Protein AF-A0A7G7KFK7-F1 (afdb_monomer_lite)

pLDDT: mean 77.92, std 18.91, range [25.45, 98.31]

Foldseek 3Di:
DFPWDFQKFWFPPFFADLVQVLVLVVVCVVVDPWDAQDVVDPFKTKFWQFAQVQHRPALSYPVSQVVCCVPRNNDSQRHHGHPSNDDSNVVVVVSCVVSVWDFRTKMKMKGDADPDDDFFDAPDQPDPQWKKKKQWNAADPQKWKWFQAPVRDIDIDGDDNQRIIMMGHRNTGMDIDQNDDPQFPHMTMIIMTGTPHDGDPVRTDDTDIDHHPVSVVVVVVVVVPPPDDDDDDDDDDDDDDDDDDDDDPDFQKWKWKAFPVRRDIDIDGDLVDWAFQLLLQLVLLLLVLLLCVVVVVFDQQDWQWQDPVLQDDDDPNPPDPTDTKGNVLLSLCCLFVVDLSSSQSSQCVVQVHQVSSQVSSVVLLSVLRNGQQLAHDSDPDDPVSRIDGNVSVQSSVVSCCVRPVVSVVSNLDQWDDHSNDTDGGPKDQDDVVPQFFGTFRDPPPGPFWTGWGFDADPVRHTRMTMTITGDDPVPPPD

Radius of gyration: 28.05 Å; chains: 1; bounding box: 73×49×103 Å

Structure (mmCIF, N/CA/C/O backbone):
data_AF-A0A7G7KFK7-F1
#
_entry.id   AF-A0A7G7KFK7-F1
#
loop_
_atom_site.group_PDB
_atom_site.id
_atom_site.type_symbol
_atom_site.label_atom_id
_atom_site.label_alt_id
_atom_site.label_comp_id
_atom_site.label_asym_id
_atom_site.label_entity_id
_atom_site.label_seq_id
_atom_site.pdbx_PDB_ins_code
_atom_site.Cartn_x
_atom_site.Cartn_y
_atom_site.Cartn_z
_atom_site.occupancy
_atom_site.B_iso_or_equiv
_atom_site.auth_seq_id
_atom_site.auth_comp_id
_atom_site.auth_asym_id
_atom_site.auth_atom_id
_atom_site.pdbx_PDB_model_num
ATOM 1 N N . MET A 1 1 ? 0.914 -11.898 -41.484 1.00 34.75 1 MET A N 1
ATOM 2 C CA . MET A 1 1 ? 0.283 -11.607 -40.178 1.00 34.75 1 MET A CA 1
ATOM 3 C C . MET A 1 1 ? 0.919 -10.325 -39.667 1.00 34.75 1 MET A C 1
ATOM 5 O O . MET A 1 1 ? 2.093 -10.129 -39.924 1.00 34.75 1 MET A O 1
ATOM 9 N N . SER A 1 2 ? 0.165 -9.394 -39.091 1.00 40.56 2 SER A N 1
ATOM 10 C CA . SER A 1 2 ? 0.715 -8.113 -38.632 1.00 40.56 2 SER A CA 1
ATOM 11 C C . SER A 1 2 ? 1.626 -8.315 -37.413 1.00 40.56 2 SER A C 1
ATOM 13 O O . SER A 1 2 ? 1.148 -8.844 -36.412 1.00 40.56 2 SER A O 1
ATOM 15 N N . ASN A 1 3 ? 2.888 -7.878 -37.501 1.00 51.31 3 ASN A N 1
ATOM 16 C CA . ASN A 1 3 ? 3.929 -7.961 -36.460 1.00 51.31 3 ASN A CA 1
ATOM 17 C C . ASN A 1 3 ? 3.660 -6.982 -35.308 1.00 51.31 3 ASN A C 1
ATOM 19 O O . ASN A 1 3 ? 4.395 -6.020 -35.090 1.00 51.31 3 ASN A O 1
ATOM 23 N N . TRP A 1 4 ? 2.554 -7.189 -34.607 1.00 54.88 4 TRP A N 1
ATOM 24 C CA . TRP A 1 4 ? 2.329 -6.529 -33.338 1.00 54.88 4 TRP A CA 1
ATOM 25 C C . TRP A 1 4 ? 3.083 -7.295 -32.259 1.00 54.88 4 TRP A C 1
ATOM 27 O O . TRP A 1 4 ? 2.923 -8.510 -32.141 1.00 54.88 4 TRP A O 1
ATOM 37 N N . GLU A 1 5 ? 3.861 -6.585 -31.452 1.00 71.44 5 GLU A N 1
ATOM 38 C CA . GLU A 1 5 ? 4.490 -7.158 -30.269 1.00 71.44 5 GLU A CA 1
ATOM 39 C C . GLU A 1 5 ? 3.787 -6.650 -29.007 1.00 71.44 5 GLU A C 1
ATOM 41 O O . GLU A 1 5 ? 3.362 -5.488 -28.945 1.00 71.44 5 GLU A O 1
ATOM 46 N N . PRO A 1 6 ? 3.656 -7.502 -27.983 1.00 79.75 6 PRO A N 1
ATOM 47 C CA . PRO A 1 6 ? 3.111 -7.089 -26.702 1.00 79.75 6 PRO A CA 1
ATOM 48 C C . PRO A 1 6 ? 4.041 -6.066 -26.030 1.00 79.75 6 PRO A C 1
ATOM 50 O O . PRO A 1 6 ? 5.227 -6.327 -25.833 1.00 79.75 6 PRO A O 1
ATOM 53 N N . LEU A 1 7 ? 3.501 -4.895 -25.674 1.00 87.00 7 LEU A N 1
ATOM 54 C CA . LEU A 1 7 ? 4.194 -3.851 -24.896 1.00 87.00 7 LEU A CA 1
ATOM 55 C C . LEU A 1 7 ? 4.106 -4.109 -23.388 1.00 87.00 7 LEU A C 1
ATOM 57 O O . LEU A 1 7 ? 4.959 -3.680 -22.608 1.00 87.00 7 LEU A O 1
ATOM 61 N N . TYR A 1 8 ? 3.020 -4.766 -22.996 1.00 92.31 8 TYR A N 1
ATOM 62 C CA . TYR A 1 8 ? 2.581 -4.922 -21.626 1.00 92.31 8 TYR A CA 1
ATOM 63 C C . TYR A 1 8 ? 1.810 -6.224 -21.488 1.00 92.31 8 TYR A C 1
ATOM 65 O O . TYR A 1 8 ? 0.970 -6.529 -22.343 1.00 92.31 8 TYR A O 1
ATOM 73 N N . ALA A 1 9 ? 2.054 -6.923 -20.383 1.00 93.38 9 ALA A N 1
ATOM 74 C CA . ALA A 1 9 ? 1.215 -8.020 -19.957 1.00 93.38 9 ALA A CA 1
ATOM 75 C C . ALA A 1 9 ? 1.037 -8.098 -18.439 1.00 93.38 9 ALA A C 1
ATOM 77 O O . ALA A 1 9 ? 1.779 -7.474 -17.685 1.00 93.38 9 ALA A O 1
ATOM 78 N N . THR A 1 10 ? 0.060 -8.877 -17.982 1.00 94.50 10 THR A N 1
ATOM 79 C CA . THR A 1 10 ? -0.070 -9.254 -16.565 1.00 94.50 10 THR A CA 1
ATOM 80 C C . THR A 1 10 ? 0.164 -10.739 -16.385 1.00 94.50 10 THR A C 1
ATOM 82 O O . THR A 1 10 ? -0.312 -11.525 -17.205 1.00 94.50 10 THR A O 1
ATOM 85 N N . LEU A 1 11 ? 0.825 -11.116 -15.292 1.00 93.88 11 LEU A N 1
ATOM 86 C CA . LEU A 1 11 ? 0.911 -12.514 -14.877 1.00 93.88 11 LEU A CA 1
ATOM 87 C C . LEU A 1 11 ? -0.488 -13.066 -14.600 1.00 93.88 11 LEU A C 1
ATOM 89 O O . LEU A 1 11 ? -1.322 -12.397 -13.987 1.00 93.88 11 LEU A O 1
ATOM 93 N N . GLN A 1 12 ? -0.729 -14.277 -15.081 1.00 90.50 12 GLN A N 1
ATOM 94 C CA . GLN A 1 12 ? -1.920 -15.058 -14.800 1.00 90.50 12 GLN A CA 1
ATOM 95 C C . GLN A 1 12 ? -1.675 -15.945 -13.571 1.00 90.50 12 GLN A C 1
ATOM 97 O O . GLN A 1 12 ? -0.542 -16.343 -13.311 1.00 90.50 12 GLN A O 1
ATOM 102 N N . ASP A 1 13 ? -2.736 -16.247 -12.823 1.00 88.06 13 ASP A N 1
ATOM 103 C CA . ASP A 1 13 ? -2.749 -17.249 -11.743 1.00 88.06 13 ASP A CA 1
ATOM 104 C C . ASP A 1 13 ? -1.792 -16.986 -10.564 1.00 88.06 13 ASP A C 1
ATOM 106 O O . ASP A 1 13 ? -1.562 -17.865 -9.738 1.00 88.06 13 ASP A O 1
ATOM 110 N N . VAL A 1 14 ? -1.269 -15.761 -10.440 1.00 91.50 14 VAL A N 1
ATOM 111 C CA . VAL A 1 14 ? -0.432 -15.331 -9.313 1.00 91.50 14 VAL A CA 1
ATOM 112 C C . VAL A 1 14 ? -0.974 -14.021 -8.754 1.00 91.50 14 VAL A C 1
ATOM 114 O O . VAL A 1 14 ? -1.119 -13.038 -9.484 1.00 91.50 14 VAL A O 1
ATOM 117 N N . LYS A 1 15 ? -1.257 -14.005 -7.447 1.00 93.75 15 LYS A N 1
ATOM 118 C CA . LYS A 1 15 ? -1.655 -12.810 -6.696 1.00 93.75 15 LYS A CA 1
ATOM 119 C C . LYS A 1 15 ? -0.669 -12.591 -5.552 1.00 93.75 15 LYS A C 1
ATOM 121 O O . LYS A 1 15 ? -0.441 -13.485 -4.744 1.00 93.75 15 LYS A O 1
ATOM 126 N N . PHE A 1 16 ? -0.086 -11.402 -5.507 1.00 95.62 16 PHE A N 1
ATOM 127 C CA . PHE A 1 16 ? 0.845 -10.978 -4.471 1.00 95.62 16 PHE A CA 1
ATOM 128 C C . PHE A 1 16 ? 0.104 -10.260 -3.342 1.00 95.62 16 PHE A C 1
ATOM 130 O O . PHE A 1 16 ? -0.840 -9.505 -3.582 1.00 95.62 16 PHE A O 1
ATOM 137 N N . ASP A 1 17 ? 0.564 -10.455 -2.111 1.00 94.75 17 ASP A N 1
ATOM 138 C CA . ASP A 1 17 ? 0.059 -9.769 -0.929 1.00 94.75 17 ASP A CA 1
ATOM 139 C C . ASP A 1 17 ? 0.639 -8.349 -0.865 1.00 94.75 17 ASP A C 1
ATOM 141 O O . ASP A 1 17 ? 1.747 -8.091 -0.380 1.00 94.75 17 ASP A O 1
ATOM 145 N N . VAL A 1 18 ? -0.120 -7.405 -1.419 1.00 93.94 18 VAL A N 1
ATOM 146 C CA . VAL A 1 18 ? 0.243 -5.984 -1.464 1.00 93.94 18 VAL A CA 1
ATOM 147 C C . VAL A 1 18 ? 0.387 -5.400 -0.062 1.00 93.94 18 VAL A C 1
ATOM 149 O O . VAL A 1 18 ? 1.264 -4.563 0.153 1.00 93.94 18 VAL A O 1
ATOM 152 N N . CYS A 1 19 ? -0.432 -5.840 0.896 1.00 87.00 19 CYS A N 1
ATOM 153 C CA . CYS A 1 19 ? -0.383 -5.361 2.274 1.00 87.00 19 CYS A CA 1
ATOM 154 C C . CYS A 1 19 ? 0.945 -5.747 2.930 1.00 87.00 19 CYS A C 1
ATOM 156 O O . CYS A 1 19 ? 1.630 -4.878 3.476 1.00 87.00 19 CYS A O 1
ATOM 158 N N . GLN A 1 20 ? 1.367 -7.006 2.797 1.00 93.69 20 GLN A N 1
ATOM 159 C CA . GLN A 1 20 ? 2.664 -7.450 3.306 1.00 93.69 20 GLN A CA 1
ATOM 160 C C . GLN A 1 20 ? 3.836 -6.744 2.610 1.00 93.69 20 GLN A C 1
ATOM 162 O O . GLN A 1 20 ? 4.760 -6.287 3.288 1.00 93.69 20 GLN A O 1
ATOM 167 N N . LEU A 1 21 ? 3.787 -6.556 1.284 1.00 96.12 21 LEU A N 1
ATOM 168 C CA . LEU A 1 21 ? 4.821 -5.797 0.564 1.00 96.12 21 LEU A CA 1
ATOM 169 C C . LEU A 1 21 ? 4.890 -4.329 0.991 1.00 96.12 21 LEU A C 1
ATOM 171 O O . LEU A 1 21 ? 5.986 -3.775 1.103 1.00 96.12 21 LEU A O 1
ATOM 175 N N . LYS A 1 22 ? 3.737 -3.696 1.226 1.00 93.19 22 LYS A N 1
ATOM 176 C CA . LYS A 1 22 ? 3.643 -2.314 1.705 1.00 93.19 22 LYS A CA 1
ATOM 177 C C . LYS A 1 22 ? 4.221 -2.184 3.105 1.00 93.19 22 LYS A C 1
ATOM 179 O O . LYS A 1 22 ? 5.013 -1.272 3.339 1.00 93.19 22 LYS A O 1
ATOM 184 N N . ASN A 1 23 ? 3.877 -3.104 4.001 1.00 88.25 23 ASN A N 1
ATOM 185 C CA . ASN A 1 23 ? 4.392 -3.123 5.366 1.00 88.25 23 ASN A CA 1
ATOM 186 C C . ASN A 1 23 ? 5.912 -3.316 5.384 1.00 88.25 23 ASN A C 1
ATOM 188 O O . ASN A 1 23 ? 6.609 -2.521 6.013 1.00 88.25 23 ASN A O 1
ATOM 192 N N . HIS A 1 24 ? 6.428 -4.272 4.604 1.00 95.50 24 HIS A N 1
ATOM 193 C CA . HIS A 1 24 ? 7.867 -4.490 4.453 1.00 95.50 24 HIS A CA 1
ATOM 194 C C . HIS A 1 24 ? 8.583 -3.245 3.901 1.00 95.50 24 HIS A C 1
ATOM 196 O O . HIS A 1 24 ? 9.591 -2.804 4.450 1.00 95.50 24 HIS A O 1
ATOM 202 N N . TYR A 1 25 ? 8.042 -2.617 2.850 1.00 95.00 25 TYR A N 1
ATOM 203 C CA . TYR A 1 25 ? 8.602 -1.379 2.304 1.00 95.00 25 TYR A CA 1
ATOM 204 C C . TYR A 1 25 ? 8.652 -0.250 3.347 1.00 95.00 25 TYR A C 1
ATOM 206 O O . TYR A 1 25 ? 9.689 0.398 3.488 1.00 95.00 25 TYR A O 1
ATOM 214 N N . ILE A 1 26 ? 7.553 -0.020 4.079 1.00 88.75 26 ILE A N 1
ATOM 215 C CA . ILE A 1 26 ? 7.460 1.016 5.121 1.00 88.75 26 ILE A CA 1
ATOM 216 C C . ILE A 1 26 ? 8.489 0.774 6.227 1.00 88.75 26 ILE A C 1
ATOM 218 O O . ILE A 1 26 ? 9.118 1.727 6.685 1.00 88.75 26 ILE A O 1
ATOM 222 N N . GLU A 1 27 ? 8.659 -0.474 6.658 1.00 90.06 27 GLU A N 1
ATOM 223 C CA . GLU A 1 27 ? 9.669 -0.846 7.647 1.00 90.06 27 GLU A CA 1
ATOM 224 C C . GLU A 1 27 ? 11.078 -0.503 7.149 1.00 90.06 27 GLU A C 1
ATOM 226 O O . GLU A 1 27 ? 11.804 0.231 7.821 1.00 90.06 27 GLU A O 1
ATOM 231 N N . CYS A 1 28 ? 11.412 -0.912 5.922 1.00 90.25 28 CYS A N 1
ATOM 232 C CA . CYS A 1 28 ? 12.720 -0.667 5.318 1.00 90.25 28 CYS A CA 1
ATOM 233 C C . CYS A 1 28 ? 13.068 0.825 5.230 1.00 90.25 28 CYS A C 1
ATOM 235 O O . CYS A 1 28 ? 14.167 1.224 5.605 1.00 90.25 28 CYS A O 1
ATOM 237 N N . ILE A 1 29 ? 12.155 1.673 4.738 1.00 86.31 29 ILE A N 1
ATOM 238 C CA . ILE A 1 29 ? 12.446 3.110 4.563 1.00 86.31 29 ILE A CA 1
ATOM 239 C C . ILE A 1 29 ? 12.492 3.891 5.881 1.00 86.31 29 ILE A C 1
ATOM 241 O O . ILE A 1 29 ? 12.986 5.017 5.905 1.00 86.31 29 ILE A O 1
ATOM 245 N N . ARG A 1 30 ? 11.954 3.331 6.974 1.00 77.94 30 ARG A N 1
ATOM 246 C CA . ARG A 1 30 ? 12.077 3.923 8.315 1.00 77.94 30 ARG A CA 1
ATOM 247 C C . ARG A 1 30 ? 13.472 3.721 8.886 1.00 77.94 30 ARG A C 1
ATOM 249 O O . ARG A 1 30 ? 13.949 4.580 9.621 1.00 77.94 30 ARG A O 1
ATOM 256 N N . THR A 1 31 ? 14.100 2.595 8.570 1.00 83.44 31 THR A N 1
ATOM 257 C CA . THR A 1 31 ? 15.403 2.211 9.121 1.00 83.44 31 THR A CA 1
ATOM 258 C C . THR A 1 31 ? 16.560 2.545 8.186 1.00 83.44 31 THR A C 1
ATOM 260 O O . THR A 1 31 ? 17.672 2.770 8.657 1.00 83.44 31 THR A O 1
ATOM 263 N N . LEU A 1 32 ? 16.314 2.602 6.876 1.00 89.94 32 LEU A N 1
ATOM 264 C CA . LEU A 1 32 ? 17.336 2.780 5.849 1.00 89.94 32 LEU A CA 1
ATOM 265 C C . LEU A 1 32 ? 17.000 3.972 4.954 1.00 89.94 32 LEU A C 1
ATOM 267 O O . LEU A 1 32 ? 15.892 4.101 4.436 1.00 89.94 32 LEU A O 1
ATOM 271 N N . ALA A 1 33 ? 17.987 4.838 4.728 1.00 90.44 33 ALA A N 1
ATOM 272 C CA . ALA A 1 33 ? 17.825 5.987 3.849 1.00 90.44 33 ALA A CA 1
ATOM 273 C C . ALA A 1 33 ? 17.862 5.538 2.375 1.00 90.44 33 ALA A C 1
ATOM 275 O O . ALA A 1 33 ? 18.886 5.013 1.933 1.00 90.44 33 ALA A O 1
ATOM 276 N N . PRO A 1 34 ? 16.798 5.742 1.577 1.00 89.75 34 PRO A N 1
ATOM 277 C CA . PRO A 1 34 ? 16.836 5.427 0.155 1.00 89.75 34 PRO A CA 1
ATOM 278 C C . PRO A 1 34 ? 17.803 6.367 -0.578 1.00 89.75 34 PRO A C 1
ATOM 280 O O . PRO A 1 34 ? 17.981 7.526 -0.199 1.00 89.75 34 PRO A O 1
ATOM 283 N N . LYS A 1 35 ? 18.430 5.870 -1.651 1.00 91.81 35 LYS A N 1
ATOM 284 C CA . LYS A 1 35 ? 19.354 6.660 -2.480 1.00 91.81 35 LYS A CA 1
ATOM 285 C C . LYS A 1 35 ? 18.669 7.047 -3.785 1.00 91.81 35 LYS A C 1
ATOM 287 O O . LYS A 1 35 ? 17.963 6.234 -4.386 1.00 91.81 35 LYS A O 1
ATOM 292 N N . ASN A 1 36 ? 18.896 8.280 -4.232 1.00 89.81 36 ASN A N 1
ATOM 293 C CA . ASN A 1 36 ? 18.329 8.756 -5.488 1.00 89.81 36 ASN A CA 1
ATOM 294 C C . ASN A 1 36 ? 18.846 7.924 -6.669 1.00 89.81 36 ASN A C 1
ATOM 296 O O . ASN A 1 36 ? 20.023 7.552 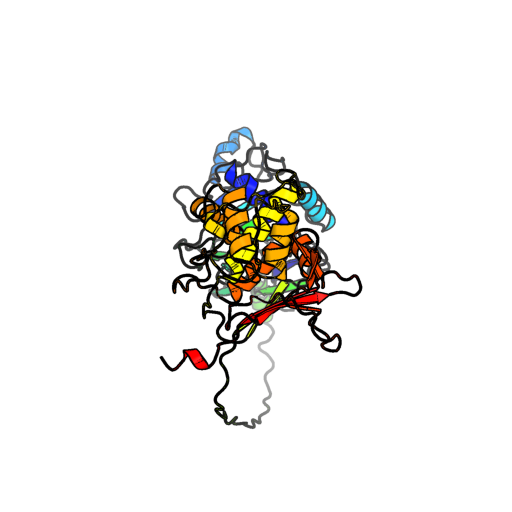-6.728 1.00 89.81 36 ASN A O 1
ATOM 300 N N . TYR A 1 37 ? 17.962 7.651 -7.629 1.00 84.50 37 TYR A N 1
ATOM 301 C CA . TYR A 1 37 ? 18.295 6.864 -8.819 1.00 84.50 37 TYR A CA 1
ATOM 302 C C . TYR A 1 37 ? 19.330 7.573 -9.705 1.00 84.50 37 TYR A C 1
ATOM 304 O O . TYR A 1 37 ? 20.200 6.932 -10.298 1.00 84.50 37 TYR A O 1
ATOM 312 N N . LYS A 1 38 ? 19.265 8.904 -9.774 1.00 84.31 38 LYS A N 1
ATOM 313 C CA . LYS A 1 38 ? 20.245 9.766 -10.441 1.00 84.31 38 LYS A CA 1
ATOM 314 C C . LYS A 1 38 ? 20.698 10.850 -9.471 1.00 84.31 38 LYS A C 1
ATOM 316 O O . LYS A 1 38 ? 19.930 11.317 -8.637 1.00 84.31 38 LYS A O 1
ATOM 321 N N . GLU A 1 39 ? 21.958 11.254 -9.563 1.00 76.44 39 GLU A N 1
ATOM 322 C CA . GLU A 1 39 ? 22.446 12.372 -8.755 1.00 76.44 39 GLU A CA 1
ATOM 323 C C . GLU A 1 39 ? 21.783 13.675 -9.195 1.00 76.44 39 GLU A C 1
ATOM 325 O O . GLU A 1 39 ? 21.658 13.935 -10.390 1.00 76.44 39 GLU A O 1
ATOM 330 N N . GLY A 1 40 ? 21.334 14.472 -8.224 1.00 74.12 40 GLY A N 1
ATOM 331 C CA . GLY A 1 40 ? 20.571 15.697 -8.480 1.00 74.12 40 GLY A CA 1
ATOM 332 C C . GLY A 1 40 ? 19.107 15.472 -8.878 1.00 74.12 40 GLY A C 1
ATOM 333 O O . GLY A 1 40 ? 18.392 16.447 -9.073 1.00 74.12 40 GLY A O 1
ATOM 334 N N . ASP A 1 41 ? 18.655 14.220 -8.976 1.00 78.38 41 ASP A N 1
ATOM 335 C CA . ASP A 1 41 ? 17.253 13.865 -9.196 1.00 78.38 41 ASP A CA 1
ATOM 336 C C . ASP A 1 41 ? 16.570 13.685 -7.839 1.00 78.38 41 ASP A C 1
ATOM 338 O O . ASP A 1 41 ? 16.963 12.819 -7.058 1.00 78.38 41 ASP A O 1
ATOM 342 N N . ASP A 1 42 ? 15.596 14.533 -7.520 1.00 78.88 42 ASP A N 1
ATOM 343 C CA . ASP A 1 42 ? 14.832 14.474 -6.273 1.00 78.88 42 ASP A CA 1
ATOM 344 C C . ASP A 1 42 ? 13.546 13.642 -6.394 1.00 78.88 42 ASP A C 1
ATOM 346 O O . ASP A 1 42 ? 12.938 13.313 -5.367 1.00 78.88 42 ASP A O 1
ATOM 350 N N . GLY A 1 43 ? 13.164 13.258 -7.617 1.00 84.69 43 GLY A N 1
ATOM 351 C CA . GLY A 1 43 ? 11.899 12.600 -7.930 1.00 84.69 43 GLY A CA 1
ATOM 352 C C . GLY A 1 43 ? 11.926 11.082 -7.789 1.00 84.69 43 GLY A C 1
ATOM 353 O O . GLY A 1 43 ? 10.879 10.491 -7.526 1.00 84.69 43 GLY A O 1
ATOM 354 N N . TYR A 1 44 ? 13.097 10.451 -7.923 1.00 89.12 44 TYR A N 1
ATOM 355 C CA . TYR A 1 44 ? 13.251 8.993 -7.871 1.00 89.12 44 TYR A CA 1
ATOM 356 C C . TYR A 1 44 ? 14.251 8.531 -6.820 1.00 89.12 44 TYR A C 1
ATOM 358 O O . TYR A 1 44 ? 15.437 8.850 -6.911 1.00 89.12 44 TYR A O 1
ATOM 366 N N . ASP A 1 45 ? 13.810 7.662 -5.915 1.00 91.81 45 ASP A N 1
ATOM 367 C CA . ASP A 1 45 ? 14.698 6.949 -5.000 1.00 91.81 45 ASP A CA 1
ATOM 368 C C . ASP A 1 45 ? 14.442 5.437 -4.974 1.00 91.81 45 ASP A C 1
ATOM 370 O O . ASP A 1 45 ? 13.430 4.930 -5.472 1.00 91.81 45 ASP A O 1
ATOM 374 N N . CYS A 1 46 ? 15.463 4.700 -4.533 1.00 94.31 46 CYS A N 1
ATOM 375 C CA . CYS A 1 46 ? 15.542 3.259 -4.714 1.00 94.31 46 CYS A CA 1
ATOM 376 C C . CYS A 1 46 ? 16.254 2.565 -3.546 1.00 94.31 46 CYS A C 1
ATOM 378 O O . CYS A 1 46 ? 17.225 3.085 -2.988 1.00 94.31 46 CYS A O 1
ATOM 380 N N . LEU A 1 47 ? 15.809 1.340 -3.257 1.00 95.81 47 LEU A N 1
ATOM 381 C CA . LEU A 1 47 ? 16.470 0.383 -2.367 1.00 95.81 47 LEU A CA 1
ATOM 382 C C . LEU A 1 47 ? 16.576 -0.975 -3.069 1.00 95.81 47 LEU A C 1
ATOM 384 O O . LEU A 1 47 ? 15.575 -1.501 -3.560 1.00 95.81 47 LEU A O 1
ATOM 388 N N . ALA A 1 48 ? 17.783 -1.535 -3.145 1.00 97.06 48 ALA A N 1
ATOM 389 C CA . ALA A 1 48 ? 18.019 -2.860 -3.705 1.00 97.06 48 ALA A CA 1
ATOM 390 C C . ALA A 1 48 ? 17.634 -3.946 -2.694 1.00 97.06 48 ALA A C 1
ATOM 392 O O . ALA A 1 48 ? 18.157 -3.987 -1.580 1.00 97.06 48 ALA A O 1
ATOM 393 N N . ILE A 1 49 ? 16.745 -4.840 -3.118 1.00 97.69 49 ILE A N 1
ATOM 394 C CA . ILE A 1 49 ? 16.365 -6.061 -2.395 1.00 97.69 49 ILE A CA 1
ATOM 395 C C . ILE A 1 49 ? 17.388 -7.167 -2.678 1.00 97.69 49 ILE A C 1
ATOM 397 O O . ILE A 1 49 ? 17.768 -7.932 -1.796 1.00 97.69 49 ILE A O 1
ATOM 401 N N . THR A 1 50 ? 17.879 -7.216 -3.915 1.00 97.25 50 THR A N 1
ATOM 402 C CA . THR A 1 50 ? 19.037 -8.022 -4.294 1.00 97.25 50 THR A CA 1
ATOM 403 C C . THR A 1 50 ? 20.056 -7.147 -5.022 1.00 97.25 50 THR A C 1
ATOM 405 O O . THR A 1 50 ? 19.695 -6.222 -5.754 1.00 97.25 50 THR A O 1
ATOM 408 N N . SER A 1 51 ? 21.342 -7.419 -4.817 1.00 95.81 51 SER A N 1
ATOM 409 C CA . SER A 1 51 ? 22.449 -6.662 -5.405 1.00 95.81 51 SER A CA 1
ATOM 410 C C . SER A 1 51 ? 23.622 -7.568 -5.798 1.00 95.81 51 SER A C 1
ATOM 412 O O . SER A 1 51 ? 23.535 -8.796 -5.738 1.00 95.81 51 SER A O 1
ATOM 414 N N . ARG A 1 52 ? 24.731 -7.009 -6.288 1.00 93.62 52 ARG A N 1
ATOM 415 C CA . ARG A 1 52 ? 25.912 -7.793 -6.707 1.00 93.62 52 ARG A CA 1
ATOM 416 C C . ARG A 1 52 ? 26.844 -8.105 -5.536 1.00 93.62 52 ARG A C 1
ATOM 418 O O . ARG A 1 52 ? 27.608 -9.075 -5.582 1.00 93.62 52 ARG A O 1
ATOM 425 N N . ASN A 1 53 ? 26.784 -7.294 -4.482 1.00 93.50 53 ASN A N 1
ATOM 426 C CA . ASN A 1 53 ? 27.648 -7.385 -3.303 1.00 93.50 53 ASN A CA 1
ATOM 427 C C . ASN A 1 53 ? 26.891 -7.530 -1.973 1.00 93.50 53 ASN A C 1
ATOM 429 O O . ASN A 1 53 ? 27.545 -7.665 -0.948 1.00 93.50 53 ASN A O 1
ATOM 433 N N . GLY A 1 54 ? 25.556 -7.532 -1.979 1.00 94.88 54 GLY A N 1
ATOM 434 C CA . GLY A 1 54 ? 24.730 -7.579 -0.769 1.00 94.88 54 GLY A CA 1
ATOM 435 C C . GLY A 1 54 ? 24.412 -6.205 -0.161 1.00 94.88 54 GLY A C 1
ATOM 436 O O . GLY A 1 54 ? 23.636 -6.131 0.785 1.00 94.88 54 GLY A O 1
ATOM 437 N N . HIS A 1 55 ? 24.931 -5.098 -0.709 1.00 95.12 55 HIS A N 1
ATOM 438 C CA . HIS A 1 55 ? 24.560 -3.752 -0.258 1.00 95.12 55 HIS A CA 1
ATOM 439 C C . HIS A 1 55 ? 23.287 -3.231 -0.937 1.00 95.12 55 HIS A C 1
ATOM 441 O O . HIS A 1 55 ? 23.098 -3.400 -2.142 1.00 95.12 55 HIS A O 1
ATOM 447 N N . ILE A 1 56 ? 22.463 -2.507 -0.173 1.00 94.94 56 ILE A N 1
ATOM 448 C CA . ILE A 1 56 ? 21.161 -1.946 -0.587 1.00 94.94 56 ILE A CA 1
ATOM 449 C C . ILE A 1 56 ? 21.236 -0.829 -1.642 1.00 94.94 56 ILE A C 1
ATOM 451 O O . ILE A 1 56 ? 20.222 -0.448 -2.224 1.00 94.94 56 ILE A O 1
ATOM 455 N N . HIS A 1 57 ? 22.421 -0.276 -1.898 1.00 93.81 57 HIS A N 1
ATOM 456 C CA . HIS A 1 57 ? 22.628 0.787 -2.890 1.00 93.81 57 HIS A CA 1
ATOM 457 C C . HIS A 1 57 ? 23.410 0.325 -4.119 1.00 93.81 57 HIS A C 1
ATOM 459 O O . HIS A 1 57 ? 23.707 1.130 -5.002 1.00 93.81 57 HIS A O 1
ATOM 465 N N . ASP A 1 58 ? 23.755 -0.957 -4.186 1.00 91.56 58 ASP A N 1
ATOM 466 C CA . ASP A 1 58 ? 24.445 -1.519 -5.333 1.00 91.56 58 ASP A CA 1
ATOM 467 C C . ASP A 1 58 ? 23.453 -1.896 -6.443 1.00 91.56 58 ASP A C 1
ATOM 469 O O . ASP A 1 58 ? 22.386 -2.456 -6.195 1.00 91.56 58 ASP A O 1
ATOM 473 N N . GLY A 1 59 ? 23.792 -1.556 -7.690 1.00 83.25 59 GLY A N 1
ATOM 474 C CA . GLY A 1 59 ? 22.988 -1.911 -8.861 1.00 83.25 59 GLY A CA 1
ATOM 475 C C . GLY A 1 59 ? 21.676 -1.131 -9.009 1.00 83.25 59 GLY A C 1
ATOM 476 O O . GLY A 1 59 ? 20.899 -1.435 -9.922 1.00 83.25 59 GLY A O 1
ATOM 477 N N . ILE A 1 60 ? 21.428 -0.119 -8.167 1.00 87.06 60 ILE A N 1
ATOM 478 C CA . ILE A 1 60 ? 20.242 0.740 -8.270 1.00 87.06 60 ILE A CA 1
ATOM 479 C C . ILE A 1 60 ? 20.358 1.748 -9.413 1.00 87.06 60 ILE A C 1
ATOM 481 O O . ILE A 1 60 ? 19.339 2.091 -9.986 1.00 87.06 60 ILE A O 1
ATOM 485 N N . SER A 1 61 ? 21.567 2.190 -9.780 1.00 84.88 61 SER A N 1
ATOM 486 C CA . SER A 1 61 ? 21.816 3.170 -10.851 1.00 84.88 61 SER A CA 1
ATOM 487 C C . SER A 1 61 ? 23.025 2.799 -11.712 1.00 84.88 61 SER A C 1
ATOM 489 O O . SER A 1 61 ? 23.912 2.069 -11.266 1.00 84.88 61 SER A O 1
ATOM 491 N N . ARG A 1 62 ? 23.124 3.348 -12.932 1.00 81.56 62 ARG A N 1
ATOM 492 C CA . ARG A 1 62 ? 24.324 3.164 -13.779 1.00 81.56 62 ARG A CA 1
ATOM 493 C C . ARG A 1 62 ? 25.602 3.647 -13.087 1.00 81.56 62 ARG A C 1
ATOM 495 O O . ARG A 1 62 ? 26.634 3.003 -13.219 1.00 81.56 62 ARG A O 1
ATOM 502 N N . LYS A 1 63 ? 25.519 4.728 -12.302 1.00 84.31 63 LYS A N 1
ATOM 503 C CA . LYS A 1 63 ? 26.658 5.227 -11.523 1.00 84.31 63 LYS A CA 1
ATOM 504 C C . LYS A 1 63 ? 27.105 4.206 -10.476 1.00 84.31 63 LYS A C 1
ATOM 506 O O . LYS A 1 63 ? 28.277 3.866 -10.449 1.00 84.31 63 LYS A O 1
ATOM 511 N N . SER A 1 64 ? 26.168 3.639 -9.708 1.00 83.69 64 SER A N 1
ATOM 512 C CA . SER A 1 64 ? 26.491 2.580 -8.733 1.00 83.69 64 SER A CA 1
ATOM 513 C C . SER A 1 64 ? 27.106 1.338 -9.392 1.00 83.69 64 SER A C 1
ATOM 515 O O . SER A 1 64 ? 27.912 0.633 -8.784 1.00 83.69 64 SER A O 1
ATOM 517 N N . ILE A 1 65 ? 26.742 1.073 -10.655 1.00 83.94 65 ILE A N 1
ATOM 518 C CA . ILE A 1 65 ? 27.331 -0.000 -11.455 1.00 83.94 65 ILE A CA 1
ATOM 519 C C . ILE A 1 65 ? 28.798 0.292 -11.753 1.00 83.94 65 ILE A C 1
ATOM 521 O O . ILE A 1 65 ? 29.631 -0.564 -11.458 1.00 83.94 65 ILE A O 1
ATOM 525 N N . GLU A 1 66 ? 29.096 1.487 -12.265 1.00 85.94 66 GLU A N 1
ATOM 526 C CA . GLU A 1 66 ? 30.455 1.915 -12.613 1.00 85.94 66 GLU A CA 1
ATOM 527 C C . GLU A 1 66 ? 31.359 2.044 -11.375 1.00 85.94 66 GLU A C 1
ATOM 529 O O . GLU A 1 66 ? 32.479 1.551 -11.398 1.00 85.94 66 GLU A O 1
ATOM 534 N N . GLU A 1 67 ? 30.855 2.600 -10.266 1.00 85.81 67 GLU A N 1
ATOM 535 C CA . GLU A 1 67 ? 31.599 2.765 -9.000 1.00 85.81 67 GLU A CA 1
ATOM 536 C C . GLU A 1 67 ? 32.135 1.442 -8.432 1.00 85.81 67 GLU A C 1
ATOM 538 O O . GLU A 1 67 ? 33.161 1.429 -7.760 1.00 85.81 67 GLU A O 1
ATOM 543 N N . ASN A 1 68 ? 31.456 0.323 -8.698 1.00 84.00 68 ASN A N 1
ATOM 544 C CA . ASN A 1 68 ? 31.835 -0.995 -8.178 1.00 84.00 68 ASN A CA 1
ATOM 545 C C . ASN A 1 68 ? 32.412 -1.928 -9.253 1.00 84.00 68 ASN A C 1
ATOM 547 O O . ASN A 1 68 ? 32.636 -3.111 -8.987 1.00 84.00 68 ASN A O 1
ATOM 551 N N . LYS A 1 69 ? 32.627 -1.429 -10.472 1.00 87.00 69 LYS A N 1
ATOM 552 C CA . LYS A 1 69 ? 33.019 -2.240 -11.630 1.00 87.00 69 LYS A CA 1
ATOM 553 C C . LYS A 1 69 ? 34.377 -2.913 -11.458 1.00 87.00 69 LYS A C 1
ATOM 555 O O . LYS A 1 69 ? 34.524 -4.065 -11.848 1.00 87.00 69 LYS A O 1
ATOM 560 N N . ASP A 1 70 ? 35.331 -2.243 -10.821 1.00 86.81 70 ASP A N 1
ATOM 561 C CA . ASP A 1 70 ? 36.672 -2.799 -10.595 1.00 86.81 70 ASP A CA 1
ATOM 562 C C . ASP A 1 70 ? 36.668 -3.947 -9.573 1.00 86.81 70 ASP A C 1
ATOM 564 O O . ASP A 1 70 ? 37.514 -4.836 -9.626 1.00 86.81 70 ASP A O 1
ATOM 568 N N . ILE A 1 71 ? 35.690 -3.955 -8.660 1.00 85.06 71 ILE A N 1
ATOM 569 C CA . ILE A 1 71 ? 35.576 -4.945 -7.578 1.00 85.06 71 ILE A CA 1
ATOM 570 C C . ILE A 1 71 ? 34.687 -6.119 -8.001 1.00 85.06 71 ILE A C 1
ATOM 572 O O . ILE A 1 71 ? 34.992 -7.277 -7.725 1.00 85.06 71 ILE A O 1
ATOM 576 N N . LEU A 1 72 ? 33.558 -5.823 -8.648 1.00 83.50 72 LEU A N 1
ATOM 577 C CA . LEU A 1 72 ? 32.493 -6.790 -8.940 1.00 83.50 72 LEU A CA 1
ATOM 578 C C . LEU A 1 72 ? 32.452 -7.206 -10.416 1.00 83.50 72 LEU A C 1
ATOM 580 O O . LEU A 1 72 ? 31.642 -8.052 -10.803 1.00 83.50 72 LEU A O 1
ATOM 584 N N . GLY A 1 73 ? 33.314 -6.614 -11.242 1.00 82.56 73 GLY A N 1
ATOM 585 C CA . GLY A 1 73 ? 33.315 -6.779 -12.685 1.00 82.56 73 GLY A CA 1
ATOM 586 C C . GLY A 1 73 ? 32.143 -6.072 -13.367 1.00 82.56 73 GLY A C 1
ATOM 587 O O . GLY A 1 73 ? 31.413 -5.263 -12.792 1.00 82.56 73 GLY A O 1
ATOM 588 N N . THR A 1 74 ? 31.942 -6.415 -14.637 1.00 73.19 74 THR A N 1
ATOM 589 C CA . THR A 1 74 ? 30.874 -5.871 -15.489 1.00 73.19 74 THR A CA 1
ATOM 590 C C . THR A 1 74 ? 29.544 -6.605 -15.338 1.00 73.19 74 THR A C 1
ATOM 592 O O . THR A 1 74 ? 28.606 -6.319 -16.079 1.00 73.19 74 THR A O 1
ATOM 595 N N . SER A 1 75 ? 29.439 -7.556 -14.400 1.00 77.44 75 SER A N 1
ATOM 596 C CA . SER A 1 75 ? 28.195 -8.291 -14.193 1.00 77.44 75 SER A CA 1
ATOM 597 C C . SER A 1 75 ? 27.087 -7.328 -13.783 1.00 77.44 75 SER A C 1
ATOM 599 O O . SER A 1 75 ? 27.182 -6.622 -12.779 1.00 77.44 75 SER A O 1
ATOM 601 N N . GLU A 1 76 ? 26.008 -7.329 -14.554 1.00 72.19 76 GLU A N 1
ATOM 602 C CA . GLU A 1 76 ? 24.790 -6.583 -14.242 1.00 72.19 76 GLU A CA 1
ATOM 603 C C . GLU A 1 76 ? 23.815 -7.410 -13.388 1.00 72.19 76 GLU A C 1
ATOM 605 O O . GLU A 1 76 ? 22.796 -6.893 -12.929 1.00 72.19 76 GLU A O 1
ATOM 610 N N . LYS A 1 77 ? 24.130 -8.695 -13.169 1.00 86.56 77 LYS A N 1
ATOM 611 C CA . LYS A 1 77 ? 23.312 -9.640 -12.407 1.00 86.56 77 LYS A CA 1
ATOM 612 C C . LYS A 1 77 ? 23.483 -9.384 -10.914 1.00 86.56 77 LYS A C 1
ATOM 614 O O . LYS A 1 77 ? 24.567 -9.580 -10.369 1.00 86.56 77 LYS A O 1
ATOM 619 N N . ALA A 1 78 ? 22.403 -8.988 -10.262 1.00 92.00 78 ALA A N 1
ATOM 620 C CA . ALA A 1 78 ? 22.340 -8.516 -8.888 1.00 92.00 78 ALA A CA 1
ATOM 621 C C . ALA A 1 78 ? 21.505 -9.490 -8.042 1.00 92.00 78 ALA A C 1
ATOM 623 O O . ALA A 1 78 ? 20.422 -9.151 -7.579 1.00 92.00 78 ALA A O 1
ATOM 624 N N . VAL A 1 79 ? 21.989 -10.726 -7.895 1.00 94.75 79 VAL A N 1
ATOM 625 C CA . VAL A 1 79 ? 21.232 -11.843 -7.293 1.00 94.75 79 VAL A CA 1
ATOM 626 C C . VAL A 1 79 ? 21.486 -12.043 -5.799 1.00 94.75 79 VAL A C 1
ATOM 628 O O . VAL A 1 79 ? 20.787 -12.829 -5.170 1.00 94.75 79 VAL A O 1
ATOM 631 N N . LYS A 1 80 ? 22.495 -11.384 -5.216 1.00 96.00 80 LYS A N 1
ATOM 632 C CA . LYS A 1 80 ? 22.826 -11.577 -3.800 1.00 96.00 80 LYS A CA 1
ATOM 633 C C . LYS A 1 80 ? 21.788 -10.866 -2.929 1.00 96.00 80 LYS A C 1
ATOM 635 O O . LYS A 1 80 ? 21.564 -9.676 -3.156 1.00 96.00 80 LYS A O 1
ATOM 640 N N . PRO A 1 81 ? 21.189 -11.545 -1.939 1.00 97.62 81 PRO A N 1
ATOM 641 C CA . PRO A 1 81 ? 20.313 -10.912 -0.958 1.00 97.62 81 PRO A CA 1
ATOM 642 C C . PRO A 1 81 ? 20.984 -9.714 -0.278 1.00 97.62 81 PRO A C 1
ATOM 644 O O . PRO A 1 81 ? 22.176 -9.775 0.036 1.00 97.62 81 PRO A O 1
ATOM 647 N N . THR A 1 82 ? 20.231 -8.638 -0.055 1.00 97.81 82 THR A N 1
ATOM 648 C CA . THR A 1 82 ? 20.647 -7.530 0.817 1.00 97.81 82 THR A CA 1
ATOM 649 C C . THR A 1 82 ? 20.041 -7.686 2.213 1.00 97.81 82 THR A C 1
ATOM 651 O O . THR A 1 82 ? 19.286 -8.622 2.473 1.00 97.81 82 THR A O 1
ATOM 654 N N . GLU A 1 83 ? 20.344 -6.766 3.129 1.00 96.88 83 GLU A N 1
ATOM 655 C CA . GLU A 1 83 ? 19.774 -6.765 4.487 1.00 96.88 83 GLU A CA 1
ATOM 656 C C . GLU A 1 83 ? 18.244 -6.583 4.529 1.00 96.88 83 GLU A C 1
ATOM 658 O O . GLU A 1 83 ? 17.629 -6.910 5.537 1.00 96.88 83 GLU A O 1
ATOM 663 N N . ILE A 1 84 ? 17.622 -6.136 3.429 1.00 97.38 84 ILE A N 1
ATOM 664 C CA . ILE A 1 84 ? 16.158 -6.036 3.287 1.00 97.38 84 ILE A CA 1
ATOM 665 C C . ILE A 1 84 ? 15.533 -7.228 2.543 1.00 97.38 84 ILE A C 1
ATOM 667 O O . ILE A 1 84 ? 14.407 -7.149 2.062 1.00 97.38 84 ILE A O 1
ATOM 671 N N . PHE A 1 85 ? 16.266 -8.332 2.383 1.00 98.00 85 PHE A N 1
ATOM 672 C CA . PHE A 1 85 ? 15.744 -9.573 1.808 1.00 98.00 85 PHE A CA 1
ATOM 673 C C . PHE A 1 85 ? 15.197 -10.486 2.919 1.00 98.00 85 PHE A C 1
ATOM 675 O O . PHE A 1 85 ? 15.801 -11.510 3.247 1.00 98.00 85 PHE A O 1
ATOM 682 N N . TYR A 1 86 ? 14.072 -10.114 3.535 1.00 97.31 86 TYR A N 1
ATOM 683 C CA . TYR A 1 86 ? 13.445 -10.886 4.616 1.00 97.31 86 TYR A CA 1
ATOM 684 C C . TYR A 1 86 ? 11.909 -10.899 4.517 1.00 97.31 86 TYR A C 1
ATOM 686 O O . TYR A 1 86 ? 11.310 -10.203 3.697 1.00 97.31 86 TYR A O 1
ATOM 694 N N . GLY A 1 87 ? 11.267 -11.737 5.339 1.00 96.44 87 GLY A N 1
ATOM 695 C CA . GLY A 1 87 ? 9.807 -11.831 5.428 1.00 96.44 87 GLY A CA 1
ATOM 696 C C . GLY A 1 87 ? 9.150 -12.172 4.089 1.00 96.44 87 GLY A C 1
ATOM 697 O O . GLY A 1 87 ? 9.668 -12.983 3.319 1.00 96.44 87 GLY A O 1
ATOM 698 N N . TYR A 1 88 ? 8.039 -11.499 3.780 1.00 96.94 88 TYR A N 1
ATOM 699 C CA . TYR A 1 88 ? 7.254 -11.759 2.570 1.00 96.94 88 TYR A CA 1
ATOM 700 C C . TYR A 1 88 ? 8.044 -11.591 1.260 1.00 96.94 88 TYR A C 1
ATOM 702 O O . TYR A 1 88 ? 7.700 -12.185 0.244 1.00 96.94 88 TYR A O 1
ATOM 710 N N . VAL A 1 89 ? 9.139 -10.823 1.245 1.00 97.44 89 VAL A N 1
ATOM 711 C CA . VAL A 1 89 ? 9.979 -10.684 0.044 1.00 97.44 89 VAL A CA 1
ATOM 712 C C . VAL A 1 89 ? 10.737 -11.980 -0.291 1.00 97.44 89 VAL A C 1
ATOM 714 O O . VAL A 1 89 ? 10.987 -12.248 -1.469 1.00 97.44 89 VAL A O 1
ATOM 717 N N . GLN A 1 90 ? 11.062 -12.812 0.705 1.00 97.19 90 GLN A N 1
ATOM 718 C CA . GLN A 1 90 ? 11.649 -14.140 0.476 1.00 97.19 90 GLN A CA 1
ATOM 719 C C . GLN A 1 90 ? 10.616 -15.089 -0.139 1.00 97.19 90 GLN A C 1
ATOM 721 O O . GLN A 1 90 ? 10.893 -15.733 -1.150 1.00 97.19 90 GLN A O 1
ATOM 726 N N . GLU A 1 91 ? 9.404 -15.107 0.421 1.00 97.19 91 GLU A N 1
ATOM 727 C CA . GLU A 1 91 ? 8.268 -15.865 -0.119 1.00 97.19 91 GLU A CA 1
ATOM 728 C C . GLU A 1 91 ? 7.940 -15.421 -1.549 1.00 97.19 91 GLU A C 1
ATOM 730 O O . GLU A 1 91 ? 7.789 -16.250 -2.444 1.00 97.19 91 GLU A O 1
ATOM 735 N N . LEU A 1 92 ? 7.939 -14.107 -1.800 1.00 96.62 92 LEU A N 1
ATOM 736 C CA . LEU A 1 92 ? 7.752 -13.532 -3.127 1.00 96.62 92 LEU A CA 1
ATOM 737 C C . LEU A 1 92 ? 8.777 -14.069 -4.131 1.00 96.62 92 LEU A C 1
ATOM 739 O O . LEU A 1 92 ? 8.402 -14.365 -5.263 1.00 96.62 92 LEU A O 1
ATOM 743 N N . LYS A 1 93 ? 10.061 -14.195 -3.762 1.00 96.06 93 LYS A N 1
ATOM 744 C CA . LYS A 1 93 ? 11.075 -14.733 -4.685 1.00 96.06 93 LYS A CA 1
ATOM 745 C C . LYS A 1 93 ? 10.714 -16.148 -5.135 1.00 96.06 93 LYS A C 1
ATOM 747 O O . LYS A 1 93 ? 10.832 -16.428 -6.326 1.00 96.06 93 LYS A O 1
ATOM 752 N N . HIS A 1 94 ? 10.236 -16.986 -4.218 1.00 95.50 94 HIS A N 1
ATOM 753 C CA . HIS A 1 94 ? 9.785 -18.341 -4.532 1.00 95.50 94 HIS A CA 1
ATOM 754 C C . HIS A 1 94 ? 8.530 -18.342 -5.410 1.00 95.50 94 HIS A C 1
ATOM 756 O O . HIS A 1 94 ? 8.516 -19.019 -6.433 1.00 95.50 94 HIS A O 1
ATOM 762 N N . LEU A 1 95 ? 7.532 -17.506 -5.102 1.00 95.19 95 LEU A N 1
ATOM 763 C CA . LEU A 1 95 ? 6.333 -17.356 -5.941 1.00 95.19 95 LEU A CA 1
ATOM 764 C C . LEU A 1 95 ? 6.678 -16.930 -7.376 1.00 95.19 95 LEU A C 1
ATOM 766 O O . LEU A 1 95 ? 6.077 -17.403 -8.338 1.00 95.19 95 LEU A O 1
ATOM 770 N N . LEU A 1 96 ? 7.661 -16.040 -7.538 1.00 95.44 96 LEU A N 1
ATOM 771 C CA . LEU A 1 96 ? 8.137 -15.614 -8.854 1.00 95.44 96 LEU A CA 1
ATOM 772 C C . LEU A 1 96 ? 8.838 -16.755 -9.605 1.00 95.44 96 LEU A C 1
ATOM 774 O O . LEU A 1 96 ? 8.616 -16.912 -10.804 1.00 95.44 96 LEU A O 1
ATOM 778 N N . GLU A 1 97 ? 9.641 -17.568 -8.919 1.00 94.25 97 GLU A N 1
ATOM 779 C CA . GLU A 1 97 ? 10.280 -18.752 -9.509 1.00 94.25 97 GLU A CA 1
ATOM 780 C C . GLU A 1 97 ? 9.246 -19.796 -9.953 1.00 94.25 97 GLU A C 1
ATOM 782 O O . GLU A 1 97 ? 9.331 -20.303 -11.072 1.00 94.25 97 GLU A O 1
ATOM 787 N N . GLU A 1 98 ? 8.226 -20.060 -9.133 1.00 92.75 98 GLU A N 1
ATOM 788 C CA . GLU A 1 98 ? 7.106 -20.954 -9.466 1.00 92.75 98 GLU A CA 1
ATOM 789 C C . GLU A 1 98 ? 6.274 -20.439 -10.649 1.00 92.75 98 GLU A C 1
ATOM 791 O O . GLU A 1 98 ? 5.785 -21.224 -11.467 1.00 92.75 98 GLU A O 1
ATOM 796 N N . ALA A 1 99 ? 6.176 -19.115 -10.795 1.00 91.06 99 ALA A N 1
ATOM 797 C CA . ALA A 1 99 ? 5.570 -18.457 -11.950 1.00 91.06 99 ALA A CA 1
ATOM 798 C C . ALA A 1 99 ? 6.441 -18.517 -13.223 1.00 91.06 99 ALA A C 1
ATOM 800 O O . ALA A 1 99 ? 6.042 -17.997 -14.268 1.00 91.06 99 ALA A O 1
ATOM 801 N N . GLY A 1 100 ? 7.629 -19.129 -13.155 1.00 92.06 100 GLY A N 1
ATOM 802 C CA . GLY A 1 100 ? 8.569 -19.241 -14.270 1.00 92.06 100 GLY A CA 1
ATOM 803 C C . GLY A 1 100 ? 9.401 -17.981 -14.514 1.00 92.06 100 GLY A C 1
ATOM 804 O O . GLY A 1 100 ? 9.950 -17.817 -15.603 1.00 92.06 100 GLY A O 1
ATOM 805 N N . LEU A 1 101 ? 9.496 -17.076 -13.535 1.00 93.81 101 LEU A N 1
ATOM 806 C CA . LEU A 1 101 ? 10.276 -15.845 -13.641 1.00 93.81 101 LEU A CA 1
ATOM 807 C C . LEU A 1 101 ? 11.628 -15.973 -12.941 1.00 93.81 101 LEU A C 1
ATOM 809 O O . LEU A 1 101 ? 11.737 -15.907 -11.715 1.00 93.81 101 LEU A O 1
ATOM 813 N N . ASP A 1 102 ? 12.693 -16.029 -13.736 1.00 93.38 102 ASP A N 1
ATOM 814 C CA . ASP A 1 102 ? 14.056 -15.934 -13.220 1.00 93.38 102 ASP A CA 1
ATOM 815 C C . ASP A 1 102 ? 14.473 -14.460 -13.062 1.00 93.38 102 ASP A C 1
ATOM 817 O O . ASP A 1 102 ? 14.944 -13.796 -13.994 1.00 93.38 102 ASP A O 1
ATOM 821 N N . CYS A 1 103 ? 14.218 -13.929 -11.864 1.00 94.88 103 CYS A N 1
ATOM 822 C CA . CYS A 1 103 ? 14.539 -12.558 -11.478 1.00 94.88 103 CYS A CA 1
ATOM 823 C C . CYS A 1 103 ? 16.008 -12.435 -11.053 1.00 94.88 103 CYS A C 1
ATOM 825 O O . CYS A 1 103 ? 16.419 -13.048 -10.067 1.00 94.88 103 CYS A O 1
ATOM 827 N N . TYR A 1 104 ? 16.774 -11.569 -11.723 1.00 93.44 104 TYR A N 1
ATOM 828 C CA . TYR A 1 104 ? 18.194 -11.353 -11.416 1.00 93.44 104 TYR A CA 1
ATOM 829 C C . TYR A 1 104 ? 18.512 -10.031 -10.725 1.00 93.44 104 TYR A C 1
ATOM 831 O O . TYR A 1 104 ? 19.676 -9.772 -10.414 1.00 93.44 104 TYR A O 1
ATOM 839 N N . ARG A 1 105 ? 17.511 -9.174 -10.521 1.00 94.12 105 ARG A N 1
ATOM 840 C CA . ARG A 1 105 ? 17.618 -7.962 -9.708 1.00 94.12 105 ARG A CA 1
ATOM 841 C C . ARG A 1 105 ? 16.242 -7.592 -9.185 1.00 94.12 105 ARG A C 1
ATOM 843 O O . ARG A 1 105 ? 15.333 -7.432 -9.990 1.00 94.12 105 ARG A O 1
ATOM 850 N N . MET A 1 106 ? 16.111 -7.405 -7.878 1.00 97.50 106 MET A N 1
ATOM 851 C CA . MET A 1 106 ? 14.887 -6.950 -7.220 1.00 97.50 106 MET A CA 1
ATOM 852 C C . MET A 1 106 ? 15.147 -5.635 -6.490 1.00 97.50 106 MET A C 1
ATOM 854 O O . MET A 1 106 ? 16.194 -5.461 -5.860 1.00 97.50 106 MET A O 1
ATOM 858 N N . ARG A 1 107 ? 14.203 -4.696 -6.559 1.00 97.06 107 ARG A N 1
ATOM 859 C CA . ARG A 1 107 ? 14.327 -3.390 -5.898 1.00 97.06 107 ARG A CA 1
ATOM 860 C C . ARG A 1 107 ? 12.985 -2.726 -5.651 1.00 97.06 107 ARG A C 1
ATOM 862 O O . ARG A 1 107 ? 12.066 -2.867 -6.455 1.00 97.06 107 ARG A O 1
ATOM 869 N N . TYR A 1 108 ? 12.920 -1.919 -4.602 1.00 97.56 108 TYR A N 1
ATOM 870 C CA . TYR A 1 108 ? 11.883 -0.908 -4.469 1.00 97.56 108 TYR A CA 1
ATOM 871 C C . TYR A 1 108 ? 12.285 0.335 -5.247 1.00 97.56 108 TYR A C 1
ATOM 873 O O . TYR A 1 108 ? 13.400 0.828 -5.089 1.00 97.56 108 TYR A O 1
ATOM 881 N N . MET A 1 109 ? 11.371 0.848 -6.065 1.00 95.75 109 MET A N 1
ATOM 882 C CA . MET A 1 109 ? 11.499 2.158 -6.690 1.00 95.75 109 MET A CA 1
ATOM 883 C C . MET A 1 109 ? 10.310 3.019 -6.311 1.00 95.75 109 MET A C 1
ATOM 885 O O . MET A 1 109 ? 9.156 2.634 -6.527 1.00 95.75 109 MET A O 1
ATOM 889 N N . ARG A 1 110 ? 10.618 4.208 -5.804 1.00 94.06 110 ARG A N 1
ATOM 890 C CA . ARG A 1 110 ? 9.642 5.235 -5.489 1.00 94.06 110 ARG A CA 1
ATOM 891 C C . ARG A 1 110 ? 9.800 6.414 -6.437 1.00 94.06 110 ARG A C 1
ATOM 893 O O . ARG A 1 110 ? 10.882 6.979 -6.559 1.00 94.06 110 ARG A O 1
ATOM 900 N N . LEU A 1 111 ? 8.690 6.796 -7.057 1.00 93.12 111 LEU A N 1
ATOM 901 C CA . LEU A 1 111 ? 8.519 8.055 -7.768 1.00 93.12 111 LEU A CA 1
ATOM 902 C C . LEU A 1 111 ? 7.667 8.992 -6.910 1.00 93.12 111 LEU A C 1
ATOM 904 O O . LEU A 1 111 ? 6.473 8.745 -6.712 1.00 93.12 111 LEU A O 1
ATOM 908 N N . LYS A 1 112 ? 8.273 10.069 -6.417 1.00 89.38 112 LYS A N 1
ATOM 909 C CA . LYS A 1 112 ? 7.590 11.048 -5.569 1.00 89.38 112 LYS A CA 1
ATOM 910 C C . LYS A 1 112 ? 6.529 11.828 -6.341 1.00 89.38 112 LYS A C 1
ATOM 912 O O . LYS A 1 112 ? 6.655 12.024 -7.550 1.00 89.38 112 LYS A O 1
ATOM 917 N N . SER A 1 113 ? 5.488 12.290 -5.649 1.00 76.19 113 SER A N 1
ATOM 918 C CA . SER A 1 113 ? 4.473 13.163 -6.256 1.00 76.19 113 SER A CA 1
ATOM 919 C C . SER A 1 113 ? 5.019 14.586 -6.429 1.00 76.19 113 SER A C 1
ATOM 921 O O . SER A 1 113 ? 4.957 15.387 -5.491 1.00 76.19 113 SER A O 1
ATOM 923 N N . ARG A 1 114 ? 5.603 14.906 -7.592 1.00 72.31 114 ARG A N 1
ATOM 924 C CA . ARG A 1 114 ? 5.966 16.283 -7.978 1.00 72.31 114 ARG A CA 1
ATOM 925 C C . ARG A 1 114 ? 6.381 16.378 -9.449 1.00 72.31 114 ARG A C 1
ATOM 927 O O . ARG A 1 114 ? 6.611 15.344 -10.059 1.00 72.31 114 ARG A O 1
ATOM 934 N N . ASP A 1 115 ? 6.531 17.621 -9.932 1.00 69.62 115 ASP A N 1
ATOM 935 C CA . ASP A 1 115 ? 7.198 18.227 -11.117 1.00 69.62 115 ASP A CA 1
ATOM 936 C C . ASP A 1 115 ? 8.329 17.450 -11.837 1.00 69.62 115 ASP A C 1
ATOM 938 O O . ASP A 1 115 ? 8.882 17.919 -12.834 1.00 69.62 115 ASP A O 1
ATOM 942 N N . TYR A 1 116 ? 8.691 16.263 -11.365 1.00 78.75 116 TYR A N 1
ATOM 943 C CA . TYR A 1 116 ? 9.553 15.334 -12.052 1.00 78.75 116 TYR A CA 1
ATOM 944 C C . TYR A 1 116 ? 8.853 14.722 -13.266 1.00 78.75 116 TYR A C 1
ATOM 946 O O . TYR A 1 116 ? 8.075 13.766 -13.188 1.00 78.75 116 TYR A O 1
ATOM 954 N N . LEU A 1 117 ? 9.199 15.248 -14.435 1.00 82.19 117 LEU A N 1
ATOM 955 C CA . LEU A 1 117 ? 8.841 14.638 -15.700 1.00 82.19 117 LEU A CA 1
ATOM 956 C C . LEU A 1 117 ? 9.969 13.718 -16.161 1.00 82.19 117 LEU A C 1
ATOM 958 O O . LEU A 1 117 ? 10.969 14.176 -16.716 1.00 82.19 117 LEU A O 1
ATOM 962 N N . MET A 1 118 ? 9.786 12.406 -16.000 1.00 86.81 118 MET A N 1
ATOM 963 C CA . MET A 1 118 ? 10.730 11.458 -16.579 1.00 86.81 118 MET A CA 1
ATOM 964 C C . MET A 1 118 ? 10.676 11.554 -18.112 1.00 86.81 118 MET A C 1
ATOM 966 O O . MET A 1 118 ? 9.604 11.346 -18.699 1.00 86.81 118 MET A O 1
ATOM 970 N N . PRO A 1 119 ? 11.794 11.847 -18.799 1.00 92.00 119 PRO A N 1
ATOM 971 C CA . PRO A 1 119 ? 11.811 11.799 -20.249 1.00 92.00 119 PRO A CA 1
ATOM 972 C C . PRO A 1 119 ? 11.596 10.359 -20.721 1.00 92.00 119 PRO A C 1
ATOM 974 O O . PRO A 1 119 ? 11.950 9.394 -20.036 1.00 92.00 119 PRO A O 1
ATOM 977 N N . PHE A 1 120 ? 11.034 10.216 -21.920 1.00 94.56 120 PHE A N 1
ATOM 978 C CA . PHE A 1 120 ? 11.023 8.920 -22.587 1.00 94.56 120 PHE A CA 1
ATOM 979 C C . PHE A 1 120 ? 12.461 8.426 -22.754 1.00 94.56 120 PHE A C 1
ATOM 981 O O . PHE A 1 120 ? 13.317 9.154 -23.259 1.00 94.56 120 PHE A O 1
ATOM 988 N N . HIS A 1 121 ? 12.719 7.196 -22.329 1.00 92.81 121 HIS A N 1
ATOM 989 C CA . HIS A 1 121 ? 14.034 6.574 -22.407 1.00 92.81 121 HIS A CA 1
ATOM 990 C C . HIS A 1 121 ? 13.911 5.082 -22.721 1.00 92.81 121 HIS A C 1
ATOM 992 O O . HIS A 1 121 ? 12.828 4.506 -22.656 1.00 92.81 121 HIS A O 1
ATOM 998 N N . ARG A 1 122 ? 15.039 4.476 -23.094 1.00 92.38 122 ARG A N 1
ATOM 999 C CA . ARG A 1 122 ? 15.210 3.025 -23.207 1.00 92.38 122 ARG A CA 1
ATOM 1000 C C . ARG A 1 122 ? 16.238 2.604 -22.170 1.00 92.38 122 ARG A C 1
ATOM 1002 O O . ARG A 1 122 ? 17.289 3.244 -22.057 1.00 92.38 122 ARG A O 1
ATOM 1009 N N . ASP A 1 123 ? 15.952 1.545 -21.428 1.00 85.69 123 ASP A N 1
ATOM 1010 C CA . ASP A 1 123 ? 16.853 1.111 -20.359 1.00 85.69 123 ASP A CA 1
ATOM 1011 C C . ASP A 1 123 ? 18.094 0.409 -20.900 1.00 85.69 123 ASP A C 1
ATOM 1013 O O . ASP A 1 123 ? 19.205 0.642 -20.401 1.00 85.69 123 ASP A O 1
ATOM 1017 N N . ARG A 1 124 ? 17.916 -0.379 -21.965 1.00 71.94 124 ARG A N 1
ATOM 1018 C CA . ARG A 1 124 ? 18.985 -1.047 -22.707 1.00 71.94 124 ARG A CA 1
ATOM 1019 C C . ARG A 1 124 ? 18.758 -0.876 -24.200 1.00 71.94 124 ARG A C 1
ATOM 1021 O O . ARG A 1 124 ? 17.679 -1.148 -24.705 1.00 71.94 124 ARG A O 1
ATOM 1028 N N . ILE A 1 125 ? 19.786 -0.386 -24.889 1.00 60.44 125 ILE A N 1
ATOM 1029 C CA . ILE A 1 125 ? 19.759 -0.176 -26.344 1.00 60.44 125 ILE A CA 1
ATOM 1030 C C . ILE A 1 125 ? 20.047 -1.493 -27.086 1.00 60.44 125 ILE A C 1
ATOM 1032 O O . ILE A 1 125 ? 19.582 -1.669 -28.204 1.00 60.44 125 ILE A O 1
ATOM 1036 N N . ASN A 1 126 ? 20.761 -2.427 -26.448 1.00 65.62 126 ASN A N 1
ATOM 1037 C CA . ASN A 1 126 ? 21.302 -3.623 -27.103 1.00 65.62 126 ASN A CA 1
ATOM 1038 C C . ASN A 1 126 ? 20.545 -4.920 -26.764 1.00 65.62 126 ASN A C 1
ATOM 1040 O O . ASN A 1 126 ? 20.973 -5.990 -27.180 1.00 65.62 126 ASN A O 1
ATOM 1044 N N . GLU A 1 127 ? 19.459 -4.843 -25.992 1.00 65.38 127 GLU A N 1
ATOM 1045 C CA . GLU A 1 127 ? 18.671 -6.008 -25.572 1.00 65.38 127 GLU A CA 1
ATOM 1046 C C . GLU A 1 127 ? 17.249 -5.863 -26.087 1.00 65.38 127 GLU A C 1
ATOM 1048 O O . GLU A 1 127 ? 16.345 -5.409 -25.386 1.00 65.38 127 GLU A O 1
ATOM 1053 N N . GLU A 1 128 ? 17.079 -6.203 -27.360 1.00 73.75 128 GLU A N 1
ATOM 1054 C CA . GLU A 1 128 ? 15.760 -6.352 -27.957 1.00 73.75 128 GLU A CA 1
ATOM 1055 C C . GLU A 1 128 ? 14.967 -7.404 -27.169 1.00 73.75 128 GLU A C 1
ATOM 1057 O O . GLU A 1 128 ? 15.474 -8.481 -26.853 1.00 73.75 128 GLU A O 1
ATOM 1062 N N . GLY A 1 129 ? 13.733 -7.066 -26.794 1.00 76.62 129 GLY A N 1
ATOM 1063 C CA . GLY A 1 129 ? 12.878 -7.943 -26.000 1.00 76.62 129 GLY A CA 1
ATOM 1064 C C . GLY A 1 129 ? 13.125 -7.896 -24.491 1.00 76.62 129 GLY A C 1
ATOM 1065 O O . GLY A 1 129 ? 12.670 -8.800 -23.796 1.00 76.62 129 GLY A O 1
ATOM 1066 N N . ALA A 1 130 ? 13.811 -6.882 -23.952 1.00 86.69 130 ALA A N 1
ATOM 1067 C CA . ALA A 1 130 ? 13.987 -6.758 -22.505 1.00 86.69 130 ALA A CA 1
ATOM 1068 C C . ALA A 1 130 ? 12.649 -6.497 -21.781 1.00 86.69 130 ALA A C 1
ATOM 1070 O O . ALA A 1 130 ? 11.978 -5.483 -22.012 1.00 86.69 130 ALA A O 1
ATOM 1071 N N . TRP A 1 131 ? 12.299 -7.392 -20.855 1.00 92.19 131 TRP A N 1
ATOM 1072 C CA . TRP A 1 131 ? 11.116 -7.291 -20.000 1.00 92.19 131 TRP A CA 1
ATOM 1073 C C . TRP A 1 131 ? 11.485 -6.995 -18.553 1.00 92.19 131 TRP A C 1
ATOM 1075 O O . TRP A 1 131 ? 12.544 -7.377 -18.056 1.00 92.19 131 TRP A O 1
ATOM 1085 N N . ARG A 1 132 ? 10.562 -6.339 -17.856 1.00 95.81 132 ARG A N 1
ATOM 1086 C CA . ARG A 1 132 ? 10.667 -6.064 -16.428 1.00 95.81 132 ARG A CA 1
ATOM 1087 C C . ARG A 1 132 ? 9.328 -6.283 -15.753 1.00 95.81 132 ARG A C 1
ATOM 1089 O O . ARG A 1 132 ? 8.300 -5.837 -16.257 1.00 95.81 132 ARG A O 1
ATOM 1096 N N . LEU A 1 133 ? 9.354 -6.925 -14.594 1.00 97.56 133 LEU A N 1
ATOM 1097 C CA . LEU A 1 133 ? 8.185 -7.056 -13.740 1.00 97.56 133 LEU A CA 1
ATOM 1098 C C . LEU A 1 133 ? 8.052 -5.828 -12.838 1.00 97.56 133 LEU A C 1
ATOM 1100 O O . LEU A 1 133 ? 9.023 -5.377 -12.232 1.00 97.56 133 LEU A O 1
ATOM 1104 N N . HIS A 1 134 ? 6.831 -5.328 -12.718 1.00 98.25 134 HIS A N 1
ATOM 1105 C CA . HIS A 1 134 ? 6.408 -4.313 -11.770 1.00 98.25 134 HIS A CA 1
ATOM 1106 C C . HIS A 1 134 ? 5.272 -4.873 -10.913 1.00 98.25 134 HIS A C 1
ATOM 1108 O O . HIS A 1 134 ? 4.246 -5.287 -11.443 1.00 98.25 134 HIS A O 1
ATOM 1114 N N . ILE A 1 135 ? 5.423 -4.810 -9.595 1.00 98.31 135 ILE A N 1
ATOM 1115 C CA . ILE A 1 135 ? 4.363 -5.084 -8.622 1.00 98.31 135 ILE A CA 1
ATOM 1116 C C . ILE A 1 135 ? 4.065 -3.754 -7.912 1.00 98.31 135 ILE A C 1
ATOM 1118 O O . ILE A 1 135 ? 4.911 -3.274 -7.149 1.00 98.31 135 ILE A O 1
ATOM 1122 N N . PRO A 1 136 ? 2.941 -3.081 -8.220 1.00 97.69 136 PRO A N 1
ATOM 1123 C CA . PRO A 1 136 ? 2.554 -1.834 -7.572 1.00 97.69 136 PRO A CA 1
ATOM 1124 C C . PRO A 1 136 ? 2.201 -2.086 -6.106 1.00 97.69 136 PRO A C 1
ATOM 1126 O O . PRO A 1 136 ? 1.466 -3.017 -5.791 1.00 97.69 136 PRO A O 1
ATOM 1129 N N . ILE A 1 137 ? 2.727 -1.246 -5.216 1.00 95.75 137 ILE A N 1
ATOM 1130 C CA . ILE A 1 137 ? 2.535 -1.364 -3.761 1.00 95.75 137 ILE A CA 1
ATOM 1131 C C . ILE A 1 137 ? 1.811 -0.135 -3.218 1.00 95.75 137 ILE A C 1
ATOM 1133 O O . ILE A 1 137 ? 0.893 -0.237 -2.410 1.00 95.75 137 ILE A O 1
ATOM 1137 N N . VAL A 1 138 ? 2.221 1.041 -3.691 1.00 91.81 138 VAL A N 1
ATOM 1138 C CA . VAL A 1 138 ? 1.538 2.311 -3.447 1.00 91.81 138 VAL A CA 1
ATOM 1139 C C . VAL A 1 138 ? 1.373 2.991 -4.798 1.00 91.81 138 VAL A C 1
ATOM 1141 O O . VAL A 1 138 ? 2.340 3.158 -5.541 1.00 91.81 138 VAL A O 1
ATOM 1144 N N . THR A 1 139 ? 0.142 3.333 -5.154 1.00 93.00 139 THR A N 1
ATOM 1145 C CA . THR A 1 139 ? -0.200 3.937 -6.444 1.00 93.00 139 THR A CA 1
ATOM 1146 C C . THR A 1 139 ? -1.449 4.796 -6.280 1.00 93.00 139 THR A C 1
ATOM 1148 O O . THR A 1 139 ? -2.145 4.710 -5.270 1.00 93.00 139 THR A O 1
ATOM 1151 N N . ASN A 1 140 ? -1.749 5.625 -7.271 1.00 88.31 140 ASN A N 1
ATOM 1152 C CA . ASN A 1 140 ? -2.966 6.431 -7.314 1.00 88.31 140 ASN A CA 1
ATOM 1153 C C . ASN A 1 140 ? -3.455 6.558 -8.770 1.00 88.31 140 ASN A C 1
ATOM 1155 O O . ASN A 1 140 ? -2.663 6.324 -9.686 1.00 88.31 140 ASN A O 1
ATOM 1159 N N . PRO A 1 141 ? -4.721 6.940 -9.022 1.00 88.00 141 PRO A N 1
ATOM 1160 C CA . PRO A 1 141 ? -5.262 7.039 -10.383 1.00 88.00 141 PRO A CA 1
ATOM 1161 C C . PRO A 1 141 ? -4.497 7.978 -11.332 1.00 88.00 141 PRO A C 1
ATOM 1163 O O . PRO A 1 141 ? -4.599 7.824 -12.548 1.00 88.00 141 PRO A O 1
ATOM 1166 N N . ASP A 1 142 ? -3.705 8.914 -10.800 1.00 89.88 142 ASP A N 1
ATOM 1167 C CA . ASP A 1 142 ? -2.879 9.848 -11.575 1.00 89.88 142 ASP A CA 1
ATOM 1168 C C . ASP A 1 142 ? -1.483 9.277 -11.914 1.00 89.88 142 ASP A C 1
ATOM 1170 O O . ASP A 1 142 ? -0.684 9.910 -12.617 1.00 89.88 142 ASP A O 1
ATOM 1174 N N . CYS A 1 143 ? -1.175 8.064 -11.445 1.00 93.38 143 CYS A N 1
ATOM 1175 C CA . CYS A 1 143 ? 0.017 7.311 -11.816 1.00 93.38 143 CYS A CA 1
ATOM 1176 C C . CYS A 1 143 ? -0.184 6.577 -13.136 1.00 93.38 143 CYS A C 1
ATOM 1178 O O . CYS A 1 143 ? -1.179 5.880 -13.335 1.00 93.38 143 CYS A O 1
ATOM 1180 N N . SER A 1 144 ? 0.809 6.634 -14.018 1.00 94.81 144 SER A N 1
ATOM 1181 C CA . SER A 1 144 ? 0.763 5.858 -15.255 1.00 94.81 144 SER A CA 1
ATOM 1182 C C . SER A 1 144 ? 2.136 5.443 -15.759 1.00 94.81 144 SER A C 1
ATOM 1184 O O . SER A 1 144 ? 3.152 6.067 -15.456 1.00 94.81 144 SER A O 1
ATOM 1186 N N . PHE A 1 145 ? 2.156 4.374 -16.544 1.00 96.69 145 PHE A N 1
ATOM 1187 C CA . PHE A 1 145 ? 3.288 3.957 -17.351 1.00 96.69 145 PHE A CA 1
ATOM 1188 C C . PHE A 1 145 ? 2.954 4.215 -18.816 1.00 96.69 145 PHE A C 1
ATOM 1190 O O . PHE A 1 145 ? 1.853 3.901 -19.271 1.00 96.69 145 PHE A O 1
ATOM 1197 N N . GLN A 1 146 ? 3.884 4.827 -19.538 1.00 96.00 146 GLN A N 1
ATOM 1198 C CA . GLN A 1 146 ? 3.706 5.223 -20.922 1.00 96.00 146 GLN A CA 1
ATOM 1199 C C . GLN A 1 146 ? 4.782 4.615 -21.809 1.00 96.00 146 GLN A C 1
ATOM 1201 O O . GLN A 1 146 ? 5.958 4.642 -21.456 1.00 96.00 146 GLN A O 1
ATOM 1206 N N . TRP A 1 147 ? 4.384 4.179 -22.999 1.00 95.25 147 TRP A N 1
ATOM 1207 C CA . TRP A 1 147 ? 5.274 3.796 -24.091 1.00 95.25 147 TRP A CA 1
ATOM 1208 C C . TRP A 1 147 ? 5.068 4.743 -25.257 1.00 95.25 147 TRP A C 1
ATOM 1210 O O . TRP A 1 147 ? 3.951 5.196 -25.506 1.00 95.25 147 TRP A O 1
ATOM 1220 N N . LYS A 1 148 ? 6.139 5.021 -25.989 1.00 93.94 148 LYS A N 1
ATOM 1221 C CA . LYS A 1 148 ? 6.104 5.813 -27.209 1.00 93.94 148 LYS A CA 1
ATOM 1222 C C . LYS A 1 148 ? 6.527 4.939 -28.382 1.00 93.94 148 LYS A C 1
ATOM 1224 O O . LYS A 1 148 ? 7.667 4.479 -28.433 1.00 93.94 148 LYS A O 1
ATOM 1229 N N . SER A 1 149 ? 5.606 4.708 -29.310 1.00 87.19 149 SER A N 1
ATOM 1230 C CA . SER A 1 149 ? 5.889 3.981 -30.548 1.00 87.19 149 SER A CA 1
ATOM 1231 C C . SER A 1 149 ? 6.740 4.809 -31.510 1.00 87.19 149 SER A C 1
ATOM 1233 O O . SER A 1 149 ? 6.967 6.008 -31.323 1.00 87.19 149 SER A O 1
ATOM 1235 N N . LEU A 1 150 ? 7.186 4.160 -32.585 1.00 83.19 150 LEU A N 1
ATOM 1236 C CA . LEU A 1 150 ? 7.999 4.769 -33.642 1.00 83.19 150 LEU A CA 1
ATOM 1237 C C . LEU A 1 150 ? 7.282 5.907 -34.372 1.00 83.19 150 LEU A C 1
ATOM 1239 O O . LEU A 1 150 ? 7.902 6.903 -34.725 1.00 83.19 150 LEU A O 1
ATOM 1243 N N . ASP A 1 151 ? 5.963 5.794 -34.547 1.00 86.50 151 ASP A N 1
ATOM 1244 C CA . ASP A 1 151 ? 5.108 6.842 -35.116 1.00 86.50 151 ASP A CA 1
ATOM 1245 C C . ASP A 1 151 ? 4.724 7.924 -34.086 1.00 86.50 151 ASP A C 1
ATOM 1247 O O . ASP A 1 151 ? 3.797 8.698 -34.305 1.00 86.50 151 ASP A O 1
ATOM 1251 N N . ASN A 1 152 ? 5.451 8.002 -32.965 1.00 88.62 152 ASN A N 1
ATOM 1252 C CA . ASN A 1 152 ? 5.267 8.950 -31.866 1.00 88.62 152 ASN A CA 1
ATOM 1253 C C . ASN A 1 152 ? 3.923 8.856 -31.120 1.00 88.62 152 ASN A C 1
ATOM 1255 O O . ASN A 1 152 ? 3.627 9.750 -30.321 1.00 88.62 152 ASN A O 1
ATOM 1259 N N . LYS A 1 153 ? 3.129 7.794 -31.306 1.00 90.81 153 LYS A N 1
ATOM 1260 C CA . LYS A 1 153 ? 1.926 7.575 -30.492 1.00 90.81 153 LYS A CA 1
ATOM 1261 C C . LYS A 1 153 ? 2.309 7.164 -29.076 1.00 90.81 153 LYS A C 1
ATOM 1263 O O . LYS A 1 153 ? 3.266 6.422 -28.867 1.00 90.81 153 LYS A O 1
ATOM 1268 N N . VAL A 1 154 ? 1.544 7.656 -28.105 1.00 93.50 154 VAL A N 1
ATOM 1269 C CA . VAL A 1 154 ? 1.740 7.341 -26.689 1.00 93.50 154 VAL A CA 1
ATOM 1270 C C . VAL A 1 154 ? 0.664 6.363 -26.239 1.00 93.50 154 VAL A C 1
ATOM 1272 O O . VAL A 1 154 ? -0.524 6.671 -26.302 1.00 93.50 154 VAL A O 1
ATOM 1275 N N . PHE A 1 155 ? 1.096 5.199 -25.770 1.00 93.19 155 PHE A N 1
ATOM 1276 C CA . PHE A 1 155 ? 0.260 4.213 -25.093 1.00 93.19 155 PHE A CA 1
ATOM 1277 C C . PHE A 1 155 ? 0.427 4.409 -23.593 1.00 93.19 155 PHE A C 1
ATOM 1279 O O . PHE A 1 155 ? 1.550 4.615 -23.139 1.00 93.19 155 PHE A O 1
ATOM 1286 N N . GLN A 1 156 ? -0.659 4.358 -22.826 1.00 94.44 156 GLN A N 1
ATOM 1287 C CA . GLN A 1 156 ? -0.640 4.611 -21.387 1.00 94.44 156 GLN A CA 1
ATOM 1288 C C . GLN A 1 156 ? -1.453 3.561 -20.638 1.00 94.44 156 GLN A C 1
ATOM 1290 O O . GLN A 1 156 ? -2.553 3.217 -21.063 1.00 94.44 156 GLN A O 1
ATOM 1295 N N . VAL A 1 157 ? -0.938 3.114 -19.493 1.00 94.44 157 VAL A N 1
ATOM 1296 C CA . VAL A 1 157 ? -1.638 2.205 -18.580 1.00 94.44 157 VAL A CA 1
ATOM 1297 C C . VAL A 1 157 ? -1.412 2.640 -17.135 1.00 94.44 157 VAL A C 1
ATOM 1299 O O . VAL A 1 157 ? -0.305 3.027 -16.763 1.00 94.44 157 VAL A O 1
ATOM 1302 N N . HIS A 1 158 ? -2.459 2.578 -16.316 1.00 94.50 158 HIS A N 1
ATOM 1303 C CA . HIS A 1 158 ? -2.349 2.662 -14.860 1.00 94.50 158 HIS A CA 1
ATOM 1304 C C . HIS A 1 158 ? -2.174 1.252 -14.283 1.00 94.50 158 HIS A C 1
ATOM 1306 O O . HIS A 1 158 ? -2.905 0.342 -14.669 1.00 94.50 158 HIS A O 1
ATOM 1312 N N . PHE A 1 159 ? -1.221 1.071 -13.366 1.00 95.56 159 PHE A N 1
ATOM 1313 C CA . PHE A 1 159 ? -1.021 -0.201 -12.667 1.00 95.56 159 PHE A CA 1
ATOM 1314 C C . PHE A 1 159 ? -1.595 -0.082 -11.245 1.00 95.56 159 PHE A C 1
ATOM 1316 O O . PHE A 1 159 ? -0.994 0.639 -10.434 1.00 95.56 159 PHE A O 1
ATOM 1323 N N . PRO A 1 160 ? -2.745 -0.720 -10.953 1.00 91.44 160 PRO A N 1
ATOM 1324 C CA . PRO A 1 160 ? -3.331 -0.716 -9.618 1.00 91.44 160 PRO A CA 1
ATOM 1325 C C . PRO A 1 160 ? -2.510 -1.588 -8.661 1.00 91.44 160 PRO A C 1
ATOM 1327 O O . PRO A 1 160 ? -1.855 -2.537 -9.075 1.00 91.44 160 PRO A O 1
ATOM 1330 N N . ALA A 1 161 ? -2.554 -1.283 -7.367 1.00 93.69 161 ALA A N 1
ATOM 1331 C CA . ALA A 1 161 ? -1.947 -2.117 -6.331 1.00 93.69 161 ALA A CA 1
ATOM 1332 C C . ALA A 1 161 ? -2.934 -3.219 -5.899 1.00 93.69 161 ALA A C 1
ATOM 1334 O O . ALA A 1 161 ? -3.362 -3.256 -4.753 1.00 93.69 161 ALA A O 1
ATOM 1335 N N . ASP A 1 162 ? -3.332 -4.073 -6.847 1.00 89.19 162 ASP A N 1
ATOM 1336 C CA . ASP A 1 162 ? -4.345 -5.138 -6.691 1.00 89.19 162 ASP A CA 1
ATOM 1337 C C . ASP A 1 162 ? -3.730 -6.547 -6.536 1.00 89.19 162 ASP A C 1
ATOM 1339 O O . ASP A 1 162 ? -4.412 -7.570 -6.624 1.00 89.19 162 ASP A O 1
ATOM 1343 N N . GLY A 1 163 ? -2.411 -6.605 -6.341 1.00 93.88 163 GLY A N 1
ATOM 1344 C CA . GLY A 1 163 ? -1.648 -7.842 -6.212 1.00 93.88 163 GLY A CA 1
ATOM 1345 C C . GLY A 1 163 ? -1.232 -8.466 -7.538 1.00 93.88 163 GLY A C 1
ATOM 1346 O O . GLY A 1 163 ? -0.612 -9.526 -7.520 1.00 93.88 163 GLY A O 1
ATOM 1347 N N . LYS A 1 164 ? -1.512 -7.848 -8.691 1.00 95.31 164 LYS A N 1
ATOM 1348 C CA . LYS A 1 164 ? -1.044 -8.372 -9.981 1.00 95.31 164 LYS A CA 1
ATOM 1349 C C . LYS A 1 164 ? 0.407 -7.997 -10.275 1.00 95.31 164 LYS A C 1
ATOM 1351 O O . LYS A 1 164 ? 0.903 -6.922 -9.934 1.00 95.31 164 LYS A O 1
ATOM 1356 N N . GLY A 1 165 ? 1.085 -8.899 -10.981 1.00 96.81 165 GLY A N 1
ATOM 1357 C CA . GLY A 1 165 ? 2.390 -8.644 -11.583 1.00 96.81 165 GLY A CA 1
ATOM 1358 C C . GLY A 1 165 ? 2.251 -8.089 -12.993 1.00 96.81 165 GLY A C 1
ATOM 1359 O O . GLY A 1 165 ? 1.655 -8.736 -13.851 1.00 96.81 165 GLY A O 1
ATOM 1360 N N . HIS A 1 166 ? 2.829 -6.919 -13.248 1.00 96.94 166 HIS A N 1
ATOM 1361 C CA . HIS A 1 166 ? 2.784 -6.230 -14.535 1.00 96.94 166 HIS A CA 1
ATOM 1362 C C . HIS A 1 166 ? 4.128 -6.345 -15.253 1.00 96.94 166 HIS A C 1
ATOM 1364 O O . HIS A 1 166 ? 5.126 -5.771 -14.824 1.00 96.94 166 HIS A O 1
ATOM 1370 N N . LEU A 1 167 ? 4.158 -7.067 -16.363 1.00 95.69 167 LEU A N 1
ATOM 1371 C CA . LEU A 1 167 ? 5.314 -7.176 -17.239 1.00 95.69 167 LEU A CA 1
ATOM 1372 C C . LEU A 1 167 ? 5.295 -6.042 -18.258 1.00 95.69 167 LEU A C 1
ATOM 1374 O O . LEU A 1 167 ? 4.297 -5.826 -18.944 1.00 95.69 167 LEU A O 1
ATOM 1378 N N . VAL A 1 168 ? 6.405 -5.318 -18.365 1.00 95.12 168 VAL A N 1
ATOM 1379 C CA . VAL A 1 168 ? 6.561 -4.195 -19.294 1.00 95.12 168 VAL A CA 1
ATOM 1380 C C . VAL A 1 168 ? 7.804 -4.369 -20.153 1.00 95.12 168 VAL A C 1
ATOM 1382 O O . VAL A 1 168 ? 8.860 -4.764 -19.653 1.00 95.12 168 VAL A O 1
ATOM 1385 N N . ARG A 1 169 ? 7.693 -4.029 -21.438 1.00 92.19 169 ARG A N 1
ATOM 1386 C CA . ARG A 1 169 ? 8.848 -3.865 -22.330 1.00 92.19 169 ARG A CA 1
ATOM 1387 C C . ARG A 1 169 ? 9.612 -2.599 -21.957 1.00 92.19 169 ARG A C 1
ATOM 1389 O O . ARG A 1 169 ? 9.011 -1.522 -21.896 1.00 92.19 169 ARG A O 1
ATOM 1396 N N . VAL A 1 170 ? 10.919 -2.726 -21.726 1.00 93.12 170 VAL A N 1
ATOM 1397 C CA . VAL A 1 170 ? 11.814 -1.612 -21.336 1.00 93.12 170 VAL A CA 1
ATOM 1398 C C . VAL A 1 170 ? 12.873 -1.269 -22.396 1.00 93.12 170 VAL A C 1
ATOM 1400 O O . VAL A 1 170 ? 13.604 -0.282 -22.270 1.00 93.12 170 VAL A O 1
ATOM 1403 N N . ASP A 1 171 ? 12.932 -2.056 -23.465 1.00 90.56 171 ASP A N 1
ATOM 1404 C CA . ASP A 1 171 ? 13.708 -1.830 -24.692 1.00 90.56 171 ASP A CA 1
ATOM 1405 C C . ASP A 1 171 ? 13.028 -0.843 -25.665 1.00 90.56 171 ASP A C 1
ATOM 1407 O O . ASP A 1 171 ? 13.663 -0.285 -26.565 1.00 90.56 171 ASP A O 1
ATOM 1411 N N . ILE A 1 172 ? 11.739 -0.571 -25.450 1.00 91.19 172 ILE A N 1
ATOM 1412 C CA . ILE A 1 172 ? 10.931 0.421 -26.174 1.00 91.19 172 ILE A CA 1
ATOM 1413 C C . ILE A 1 172 ? 10.945 1.750 -25.397 1.00 91.19 172 ILE A C 1
ATOM 1415 O O . ILE A 1 172 ? 10.967 1.718 -24.163 1.00 91.19 172 ILE A O 1
ATOM 1419 N N . PRO A 1 173 ? 10.935 2.931 -26.061 1.00 94.75 173 PRO A N 1
ATOM 1420 C CA . PRO A 1 173 ? 10.897 4.213 -25.364 1.00 94.75 173 PRO A CA 1
ATOM 1421 C C . PRO A 1 173 ? 9.716 4.289 -24.398 1.00 94.75 173 PRO A C 1
ATOM 1423 O O . PRO A 1 173 ? 8.560 4.241 -24.817 1.00 94.75 173 PRO A O 1
ATOM 1426 N N . HIS A 1 174 ? 9.999 4.437 -23.110 1.00 95.44 174 HIS A N 1
ATOM 1427 C CA . HIS A 1 174 ? 8.981 4.429 -22.071 1.00 95.44 174 HIS A CA 1
ATOM 1428 C C . HIS A 1 174 ? 9.262 5.458 -20.977 1.00 95.44 174 HIS A C 1
ATOM 1430 O O . HIS A 1 174 ? 10.348 6.041 -20.897 1.00 95.44 174 HIS A O 1
ATOM 1436 N N . ARG A 1 175 ? 8.248 5.714 -20.149 1.00 95.69 175 ARG A N 1
ATOM 1437 C CA . ARG A 1 175 ? 8.366 6.484 -18.913 1.00 95.69 175 ARG A CA 1
ATOM 1438 C C . ARG A 1 175 ? 7.283 6.104 -17.908 1.00 95.69 175 ARG A C 1
ATOM 1440 O O . ARG A 1 175 ? 6.239 5.583 -18.275 1.00 95.69 175 ARG A O 1
ATOM 1447 N N . ALA A 1 176 ? 7.502 6.449 -16.651 1.00 95.06 176 ALA A N 1
ATOM 1448 C CA . ALA A 1 176 ? 6.518 6.395 -15.586 1.00 95.06 176 ALA A CA 1
ATOM 1449 C C . ALA A 1 176 ? 6.258 7.811 -15.068 1.00 95.06 176 ALA A C 1
ATOM 1451 O O . ALA A 1 176 ? 7.183 8.621 -14.962 1.00 95.06 176 ALA A O 1
ATOM 1452 N N . LEU A 1 177 ? 4.992 8.089 -14.784 1.00 93.62 177 LEU A N 1
ATOM 1453 C CA . LEU A 1 177 ? 4.468 9.379 -14.361 1.00 93.62 177 LEU A CA 1
ATOM 1454 C C . LEU A 1 177 ? 3.716 9.226 -13.041 1.00 93.62 177 LEU A C 1
ATOM 1456 O O . LEU A 1 177 ? 3.087 8.195 -12.792 1.00 93.62 177 LEU A O 1
ATOM 1460 N N . ASN A 1 178 ? 3.755 10.285 -12.242 1.00 93.00 178 ASN A N 1
ATOM 1461 C CA . ASN A 1 178 ? 2.957 10.455 -11.039 1.00 93.00 178 ASN A CA 1
ATOM 1462 C C . ASN A 1 178 ? 2.451 11.900 -11.023 1.00 93.00 178 ASN A C 1
ATOM 1464 O O . ASN A 1 178 ? 3.136 12.797 -10.539 1.00 93.00 178 ASN A O 1
ATOM 1468 N N . ASN A 1 179 ? 1.284 12.126 -11.629 1.00 89.81 179 ASN A N 1
ATOM 1469 C CA . ASN A 1 179 ? 0.723 13.471 -11.811 1.00 89.81 179 ASN A CA 1
ATOM 1470 C C . ASN A 1 179 ? -0.124 13.929 -10.616 1.00 89.81 179 ASN A C 1
ATOM 1472 O O . ASN A 1 179 ? -0.854 14.917 -10.710 1.00 89.81 179 ASN A O 1
ATOM 1476 N N . ALA A 1 180 ? -0.066 13.191 -9.514 1.00 83.56 180 ALA A N 1
ATOM 1477 C CA . ALA A 1 180 ? -0.852 13.483 -8.340 1.00 83.56 180 ALA A CA 1
ATOM 1478 C C . ALA A 1 180 ? -0.394 14.810 -7.693 1.00 83.56 180 ALA A C 1
ATOM 1480 O O . ALA A 1 180 ? 0.809 15.099 -7.673 1.00 83.56 180 ALA A O 1
ATOM 1481 N N . PRO A 1 181 ? -1.315 15.624 -7.142 1.00 73.44 181 PRO A N 1
ATOM 1482 C CA . PRO A 1 181 ? -0.966 16.898 -6.518 1.00 73.44 181 PRO A CA 1
ATOM 1483 C C . PRO A 1 181 ? 0.037 16.740 -5.368 1.00 73.44 181 PRO A C 1
ATOM 1485 O O . PRO A 1 181 ? -0.021 15.765 -4.613 1.00 73.44 181 PRO A O 1
ATOM 1488 N N . ALA A 1 182 ? 0.919 17.732 -5.215 1.00 63.69 182 ALA A N 1
ATOM 1489 C CA . ALA A 1 182 ? 1.884 17.797 -4.121 1.00 63.69 182 ALA A CA 1
ATOM 1490 C C . ALA A 1 182 ? 1.194 17.947 -2.749 1.00 63.69 182 ALA A C 1
ATOM 1492 O O . ALA A 1 182 ? 0.147 18.585 -2.641 1.00 63.69 182 ALA A O 1
ATOM 1493 N N . GLY A 1 183 ? 1.818 17.411 -1.692 1.00 53.00 183 GLY A N 1
ATOM 1494 C CA . GLY A 1 183 ? 1.366 17.573 -0.298 1.00 53.00 183 GLY A CA 1
ATOM 1495 C C . GLY A 1 183 ? 0.479 16.448 0.242 1.00 53.00 183 GLY A C 1
ATOM 1496 O O . GLY A 1 183 ? -0.078 16.572 1.327 1.00 53.00 183 GLY A O 1
ATOM 1497 N N . LEU A 1 184 ? 0.362 15.348 -0.495 1.00 52.06 184 LEU A N 1
ATOM 1498 C CA . LEU A 1 184 ? -0.402 14.162 -0.119 1.00 52.06 184 LEU A CA 1
ATOM 1499 C C . LEU A 1 184 ? 0.561 12.962 -0.158 1.00 52.06 184 LEU A C 1
ATOM 1501 O O . LEU A 1 184 ? 1.569 13.022 -0.863 1.00 52.06 184 LEU A O 1
ATOM 1505 N N . PHE A 1 185 ? 0.274 11.878 0.568 1.00 60.34 185 PHE A N 1
ATOM 1506 C CA . PHE A 1 185 ? 1.004 10.600 0.480 1.00 60.34 185 PHE A CA 1
ATOM 1507 C C . PHE A 1 185 ? 0.748 9.913 -0.877 1.00 60.34 185 PHE A C 1
ATOM 1509 O O . PHE A 1 185 ? 0.252 8.799 -0.963 1.00 60.34 185 PHE A O 1
ATOM 1516 N N . ASN A 1 186 ? 1.078 10.610 -1.960 1.00 78.62 186 ASN A N 1
ATOM 1517 C CA . ASN A 1 186 ? 0.787 10.246 -3.337 1.00 78.62 186 ASN A CA 1
ATOM 1518 C C . ASN A 1 186 ? 2.007 9.643 -4.036 1.00 78.62 186 ASN A C 1
ATOM 1520 O O . ASN A 1 186 ? 2.024 9.545 -5.261 1.00 78.62 186 ASN A O 1
ATOM 1524 N N . ASP A 1 187 ? 3.045 9.274 -3.290 1.00 89.44 187 ASP A N 1
ATOM 1525 C CA . ASP A 1 187 ? 4.212 8.611 -3.853 1.00 89.44 187 ASP A CA 1
ATOM 1526 C C . ASP A 1 187 ? 3.791 7.319 -4.564 1.00 89.44 187 ASP A C 1
ATOM 1528 O O . ASP A 1 187 ? 2.930 6.566 -4.110 1.00 89.44 187 ASP A O 1
ATOM 1532 N N . ARG A 1 188 ? 4.431 7.050 -5.696 1.00 93.44 188 ARG A N 1
ATOM 1533 C CA . ARG A 1 188 ? 4.245 5.823 -6.461 1.00 93.44 188 ARG A CA 1
ATOM 1534 C C . ARG A 1 188 ? 5.373 4.870 -6.118 1.00 93.44 188 ARG A C 1
ATOM 1536 O O . ARG A 1 188 ? 6.511 5.126 -6.502 1.00 93.44 188 ARG A O 1
ATOM 1543 N N . VAL A 1 189 ? 5.070 3.761 -5.457 1.00 95.62 189 VAL A N 1
ATOM 1544 C CA . VAL A 1 189 ? 6.051 2.752 -5.044 1.00 95.62 189 VAL A CA 1
ATOM 1545 C C . VAL A 1 189 ? 5.750 1.429 -5.724 1.00 95.62 189 VAL A C 1
ATOM 1547 O O . VAL A 1 189 ? 4.644 0.896 -5.623 1.00 95.62 189 VAL A O 1
ATOM 1550 N N . HIS A 1 190 ? 6.742 0.901 -6.433 1.00 98.06 190 HIS A N 1
ATOM 1551 C CA . HIS A 1 190 ? 6.679 -0.410 -7.067 1.00 98.06 190 HIS A CA 1
ATOM 1552 C C . HIS A 1 190 ? 7.854 -1.259 -6.586 1.00 98.06 190 HIS A C 1
ATOM 1554 O O . HIS A 1 190 ? 8.982 -0.763 -6.501 1.00 98.06 190 HIS A O 1
ATOM 1560 N N . LEU A 1 191 ? 7.608 -2.547 -6.353 1.00 98.06 191 LEU A N 1
ATOM 1561 C CA . LEU A 1 191 ? 8.671 -3.541 -6.408 1.00 98.06 191 LEU A CA 1
ATOM 1562 C C . LEU A 1 191 ? 8.913 -3.880 -7.875 1.00 98.06 191 LEU A C 1
ATOM 1564 O O . LEU A 1 191 ? 7.981 -4.103 -8.648 1.00 98.06 191 LEU A O 1
ATOM 1568 N N . ILE A 1 192 ? 10.176 -3.852 -8.270 1.00 97.62 192 ILE A N 1
ATOM 1569 C CA . ILE A 1 192 ? 10.607 -4.052 -9.642 1.00 97.62 192 ILE A CA 1
ATOM 1570 C C . ILE A 1 192 ? 11.582 -5.216 -9.694 1.00 97.62 192 ILE A C 1
ATOM 1572 O O . ILE A 1 192 ? 12.564 -5.218 -8.947 1.00 97.62 192 ILE A O 1
ATOM 1576 N N . CYS A 1 193 ? 11.348 -6.136 -10.630 1.00 97.00 193 CYS A N 1
ATOM 1577 C CA . CYS A 1 193 ? 12.266 -7.226 -10.930 1.00 97.00 193 CYS A CA 1
ATOM 1578 C C . CYS A 1 193 ? 12.743 -7.151 -12.379 1.00 97.00 193 CYS A C 1
ATOM 1580 O O . CYS A 1 193 ? 11.929 -7.164 -13.304 1.00 97.00 193 CYS A O 1
ATOM 1582 N N . ASP A 1 194 ? 14.056 -7.117 -12.584 1.00 94.12 194 ASP A N 1
ATOM 1583 C CA . ASP A 1 194 ? 14.618 -7.451 -13.891 1.00 94.12 194 ASP A CA 1
ATOM 1584 C C . ASP A 1 194 ? 14.664 -8.972 -14.042 1.00 94.12 194 ASP A C 1
ATOM 1586 O O . ASP A 1 194 ? 15.096 -9.677 -13.123 1.00 94.12 194 ASP A O 1
ATOM 1590 N N . ILE A 1 195 ? 14.200 -9.461 -15.190 1.00 93.75 195 ILE A N 1
ATOM 1591 C CA . ILE A 1 195 ? 14.024 -10.887 -15.477 1.00 93.75 195 ILE A CA 1
ATOM 1592 C C . ILE A 1 195 ? 14.830 -11.276 -16.710 1.00 93.75 195 ILE A C 1
ATOM 1594 O O . ILE A 1 195 ? 14.949 -10.484 -17.644 1.00 93.75 195 ILE A O 1
ATOM 1598 N N . TYR A 1 196 ? 15.401 -12.482 -16.726 1.00 88.94 196 TYR A N 1
ATOM 1599 C CA . TYR A 1 196 ? 16.203 -12.924 -17.876 1.00 88.94 196 TYR A CA 1
ATOM 1600 C C . TYR A 1 196 ? 15.376 -13.111 -19.136 1.00 88.94 196 TYR A C 1
ATOM 1602 O O . TYR A 1 196 ? 15.845 -12.827 -20.236 1.00 88.94 196 TYR A O 1
ATOM 1610 N N . GLN A 1 197 ? 14.173 -13.648 -18.971 1.00 86.56 197 GLN A N 1
ATOM 1611 C CA . GLN A 1 197 ? 13.263 -13.960 -20.056 1.00 86.56 197 GLN A CA 1
ATOM 1612 C C . GLN A 1 197 ? 11.834 -13.691 -19.584 1.00 86.56 197 GLN A C 1
ATOM 161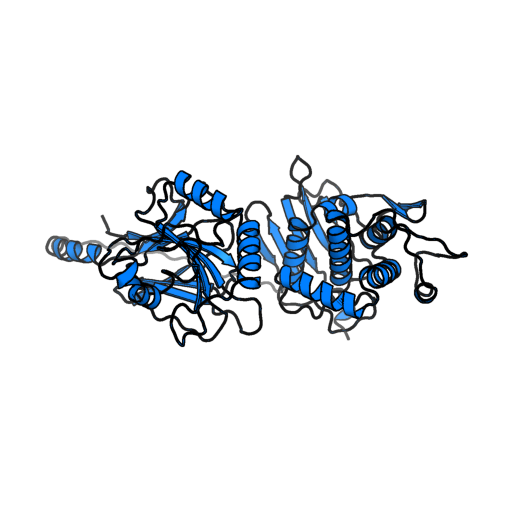4 O O . GLN A 1 197 ? 11.539 -13.895 -18.401 1.00 86.56 197 GLN A O 1
ATOM 1619 N N . PRO A 1 198 ? 10.948 -13.216 -20.474 1.00 82.12 198 PRO A N 1
ATOM 1620 C CA . PRO A 1 198 ? 9.527 -13.186 -20.172 1.00 82.12 198 PRO A CA 1
ATOM 1621 C C . PRO A 1 198 ? 9.010 -14.616 -19.949 1.00 82.12 198 PRO A C 1
ATOM 1623 O O . PRO A 1 198 ? 9.561 -15.562 -20.520 1.00 82.12 198 PRO A O 1
ATOM 1626 N N . PRO A 1 199 ? 7.938 -14.787 -19.160 1.00 83.38 199 PRO A N 1
ATOM 1627 C CA . PRO A 1 199 ? 7.299 -16.083 -19.015 1.00 83.38 199 PRO A CA 1
ATOM 1628 C C . PRO A 1 199 ? 6.622 -16.481 -20.334 1.00 83.38 199 PRO A C 1
ATOM 1630 O O . PRO A 1 199 ? 6.430 -15.664 -21.243 1.00 83.38 199 PRO A O 1
ATOM 1633 N N . SER A 1 200 ? 6.238 -17.748 -20.435 1.00 85.12 200 SER A N 1
ATOM 1634 C CA . SER A 1 200 ? 5.496 -18.257 -21.584 1.00 85.12 200 SER A CA 1
ATOM 1635 C C . SER A 1 200 ? 4.118 -17.586 -21.713 1.00 85.12 200 SER A C 1
ATOM 1637 O O . SER A 1 200 ? 3.527 -17.138 -20.731 1.00 85.12 200 SER A O 1
ATOM 1639 N N . LEU A 1 201 ? 3.604 -17.479 -22.946 1.00 83.94 201 LEU A N 1
ATOM 1640 C CA . LEU A 1 201 ? 2.369 -16.731 -23.238 1.00 83.94 201 LEU A CA 1
ATOM 1641 C C . LEU A 1 201 ? 1.129 -17.272 -22.507 1.00 83.94 201 LEU A C 1
ATOM 1643 O O . LEU A 1 201 ? 0.221 -16.504 -22.219 1.00 83.94 201 LEU A O 1
ATOM 1647 N N . ASP A 1 202 ? 1.093 -18.566 -22.191 1.00 86.88 202 ASP A N 1
ATOM 1648 C CA . ASP A 1 202 ? 0.032 -19.225 -21.414 1.00 86.88 202 ASP A CA 1
ATOM 1649 C C . ASP A 1 202 ? -0.012 -18.790 -19.940 1.00 86.88 202 ASP A C 1
ATOM 1651 O O . ASP A 1 202 ? -0.969 -19.098 -19.239 1.00 86.88 202 ASP A O 1
ATOM 1655 N N . ARG A 1 203 ? 1.003 -18.055 -19.471 1.00 86.06 203 ARG A N 1
ATOM 1656 C CA . ARG A 1 203 ? 1.065 -17.461 -18.130 1.00 86.06 203 ARG A CA 1
ATOM 1657 C C . ARG A 1 203 ? 0.679 -15.980 -18.122 1.00 86.06 203 ARG A C 1
ATOM 1659 O O . ARG A 1 203 ? 0.919 -15.301 -17.123 1.00 86.06 203 ARG A O 1
ATOM 1666 N N . LEU A 1 204 ? 0.133 -15.452 -19.222 1.00 86.38 204 LEU A N 1
ATOM 1667 C CA . LEU A 1 204 ? -0.182 -14.032 -19.397 1.00 86.38 204 LEU A CA 1
ATOM 1668 C C . LEU A 1 204 ? -1.677 -13.814 -19.680 1.00 86.38 204 LEU A C 1
ATOM 1670 O O . LEU A 1 204 ? -2.233 -14.435 -20.578 1.00 86.38 204 LEU A O 1
ATOM 1674 N N . ALA A 1 205 ? -2.318 -12.882 -18.961 1.00 80.56 205 ALA A N 1
ATOM 1675 C CA . ALA A 1 205 ? -3.770 -12.650 -19.064 1.00 80.56 205 ALA A CA 1
ATOM 1676 C C . ALA A 1 205 ? -4.168 -11.426 -19.913 1.00 80.56 205 ALA A C 1
ATOM 1678 O O . ALA A 1 205 ? -5.104 -11.483 -20.707 1.00 80.56 205 ALA A O 1
ATOM 1679 N N . ILE A 1 206 ? -3.483 -10.292 -19.742 1.00 66.94 206 ILE A N 1
ATOM 1680 C CA . ILE A 1 206 ? -3.771 -9.047 -20.473 1.00 66.94 206 ILE A CA 1
ATOM 1681 C C . ILE A 1 206 ? -2.622 -8.790 -21.427 1.00 66.94 206 ILE A C 1
ATOM 1683 O O . ILE A 1 206 ? -1.479 -8.923 -21.018 1.00 66.94 206 ILE A O 1
ATOM 1687 N N . VAL A 1 207 ? -2.903 -8.396 -22.669 1.00 64.44 207 VAL A N 1
ATOM 1688 C CA . VAL A 1 207 ? -1.861 -8.074 -23.644 1.00 64.44 207 VAL A CA 1
ATOM 1689 C C . VAL A 1 207 ? -2.231 -6.796 -24.390 1.00 64.44 207 VAL A C 1
ATOM 1691 O O . VAL A 1 207 ? -3.191 -6.773 -25.158 1.00 64.44 207 VAL A O 1
ATOM 1694 N N . ILE A 1 208 ? -1.475 -5.715 -24.174 1.00 70.38 208 ILE A N 1
ATOM 1695 C CA . ILE A 1 208 ? -1.564 -4.530 -25.040 1.00 70.38 208 ILE A CA 1
ATOM 1696 C C . ILE A 1 208 ? -0.532 -4.682 -26.142 1.00 70.38 208 ILE A C 1
ATOM 1698 O O . ILE A 1 208 ? 0.664 -4.810 -25.879 1.00 70.38 208 ILE A O 1
ATOM 1702 N N . MET A 1 209 ? -1.009 -4.627 -27.377 1.00 70.00 209 MET A N 1
ATOM 1703 C CA . MET A 1 209 ? -0.200 -4.791 -28.574 1.00 70.00 209 MET A CA 1
ATOM 1704 C C . MET A 1 209 ? 0.271 -3.419 -29.088 1.00 70.00 209 MET A C 1
ATOM 1706 O O . MET A 1 209 ? -0.522 -2.478 -29.150 1.00 70.00 209 MET A O 1
ATOM 1710 N N . GLY A 1 210 ? 1.539 -3.305 -29.500 1.00 60.44 210 GLY A N 1
ATOM 1711 C CA . GLY A 1 210 ? 2.096 -2.141 -30.210 1.00 60.44 210 GLY A CA 1
ATOM 1712 C C . GLY A 1 210 ? 2.835 -2.529 -31.502 1.00 60.44 210 GLY A C 1
ATOM 1713 O O . GLY A 1 210 ? 3.215 -3.681 -31.680 1.00 60.44 210 GLY A O 1
ATOM 1714 N N . ASN A 1 211 ? 3.051 -1.569 -32.410 1.00 59.03 211 ASN A N 1
ATOM 1715 C CA . ASN A 1 211 ? 3.893 -1.759 -33.606 1.00 59.03 211 ASN A CA 1
ATOM 1716 C C . ASN A 1 211 ? 5.384 -1.534 -33.266 1.00 59.03 211 ASN A C 1
ATOM 1718 O O . ASN A 1 211 ? 5.727 -0.466 -32.752 1.00 59.03 211 ASN A O 1
ATOM 1722 N N . THR A 1 212 ? 6.268 -2.482 -33.607 1.00 56.66 212 THR A N 1
ATOM 1723 C CA . THR A 1 212 ? 7.742 -2.426 -33.401 1.00 56.66 212 THR A CA 1
ATOM 1724 C C . THR A 1 212 ? 8.524 -2.305 -34.725 1.00 56.66 212 THR A C 1
ATOM 1726 O O . THR A 1 212 ? 7.937 -2.439 -35.795 1.00 56.66 212 THR A O 1
ATOM 1729 N N . GLU A 1 213 ? 9.836 -2.008 -34.714 1.00 51.69 213 GLU A N 1
ATOM 1730 C CA . GLU A 1 213 ? 10.643 -1.795 -35.950 1.00 51.69 213 GLU A CA 1
ATOM 1731 C C . GLU A 1 213 ? 10.735 -3.060 -36.815 1.00 51.69 213 GLU A C 1
ATOM 1733 O O . GLU A 1 213 ? 10.670 -2.989 -38.045 1.00 51.69 213 GLU A O 1
ATOM 1738 N N . THR A 1 214 ? 10.760 -4.229 -36.175 1.00 51.31 214 THR A N 1
ATOM 1739 C CA . THR A 1 214 ? 10.653 -5.564 -36.782 1.00 51.31 214 THR A CA 1
ATOM 1740 C C . THR A 1 214 ? 9.415 -5.705 -37.678 1.00 51.31 214 THR A C 1
ATOM 1742 O O . THR A 1 214 ? 9.428 -6.454 -38.654 1.00 51.31 214 THR A O 1
ATOM 1745 N N . SER A 1 215 ? 8.358 -4.922 -37.431 1.00 46.31 215 SER A N 1
ATOM 1746 C CA . SER A 1 215 ? 7.144 -4.885 -38.258 1.00 46.31 215 SER A CA 1
ATOM 1747 C C . SER A 1 215 ? 7.276 -4.123 -39.579 1.00 46.31 215 SER A C 1
ATOM 1749 O O . SER A 1 215 ? 6.509 -4.378 -40.511 1.00 46.31 215 SER A O 1
ATOM 1751 N N . GLN A 1 216 ? 8.236 -3.200 -39.698 1.00 44.12 216 GLN A N 1
ATOM 1752 C CA . GLN A 1 216 ? 8.376 -2.353 -40.888 1.00 44.12 216 GLN A CA 1
ATOM 1753 C C . GLN A 1 216 ? 9.235 -2.992 -41.985 1.00 44.12 216 GLN A C 1
ATOM 1755 O O . GLN A 1 216 ? 8.930 -2.816 -43.166 1.00 44.12 216 GLN A O 1
ATOM 1760 N N . ASN A 1 217 ? 10.242 -3.792 -41.621 1.00 46.28 217 ASN A N 1
ATOM 1761 C CA . ASN A 1 217 ? 11.118 -4.465 -42.591 1.00 46.28 217 ASN A CA 1
ATOM 1762 C C . ASN A 1 217 ? 10.422 -5.578 -43.398 1.00 46.28 217 ASN A C 1
ATOM 1764 O O . ASN A 1 217 ? 10.913 -5.964 -44.458 1.00 46.28 217 ASN A O 1
ATOM 1768 N N . GLU A 1 218 ? 9.265 -6.071 -42.948 1.00 45.09 218 GLU A N 1
ATOM 1769 C CA . GLU A 1 218 ? 8.435 -6.994 -43.734 1.00 45.09 218 GLU A CA 1
ATOM 1770 C C . GLU A 1 218 ? 7.389 -6.272 -44.592 1.00 45.09 218 GLU A C 1
ATOM 1772 O O . GLU A 1 218 ? 7.060 -6.734 -45.685 1.00 45.09 218 GLU A O 1
ATOM 1777 N N . LYS A 1 219 ? 6.915 -5.095 -44.162 1.00 39.53 219 LYS A N 1
ATOM 1778 C CA . LYS A 1 219 ? 5.939 -4.295 -44.917 1.00 39.53 219 LYS A CA 1
ATOM 1779 C C . LYS A 1 219 ? 6.506 -3.779 -46.241 1.00 39.53 219 LYS A C 1
ATOM 1781 O O . LYS A 1 219 ? 5.842 -3.876 -47.268 1.00 39.53 219 LYS A O 1
ATOM 1786 N N . SER A 1 220 ? 7.771 -3.357 -46.249 1.00 45.69 220 SER A N 1
ATOM 1787 C CA . SER A 1 220 ? 8.472 -2.928 -47.469 1.00 45.69 220 SER A CA 1
ATOM 1788 C C . SER A 1 220 ? 8.696 -4.056 -48.489 1.00 45.69 220 SER A C 1
ATOM 1790 O O . SER A 1 220 ? 8.895 -3.772 -49.668 1.00 45.69 220 SER A O 1
ATOM 1792 N N . LYS A 1 221 ? 8.613 -5.332 -48.077 1.00 42.22 221 LYS A N 1
ATOM 1793 C CA . LYS A 1 221 ? 8.645 -6.493 -48.987 1.00 42.22 221 LYS A CA 1
ATOM 1794 C C . LYS A 1 221 ? 7.271 -6.871 -49.542 1.00 42.22 221 LYS A C 1
ATOM 1796 O O . LYS A 1 221 ? 7.205 -7.434 -50.631 1.00 42.22 221 LYS A O 1
ATOM 1801 N N . VAL A 1 222 ? 6.189 -6.572 -48.822 1.00 43.03 222 VAL A N 1
ATOM 1802 C CA . VAL A 1 222 ? 4.815 -6.905 -49.240 1.00 43.03 222 VAL A CA 1
ATOM 1803 C C . VAL A 1 222 ? 4.204 -5.803 -50.111 1.00 43.03 222 VAL A C 1
ATOM 1805 O O . VAL A 1 222 ? 3.538 -6.120 -51.093 1.00 43.03 222 VAL A O 1
ATOM 1808 N N . ASP A 1 223 ? 4.519 -4.530 -49.854 1.00 38.59 223 ASP A N 1
ATOM 1809 C CA . ASP A 1 223 ? 3.999 -3.395 -50.639 1.00 38.59 223 ASP A CA 1
ATOM 1810 C C . ASP A 1 223 ? 4.551 -3.332 -52.084 1.00 38.59 223 ASP A C 1
ATOM 1812 O O . ASP A 1 223 ? 4.006 -2.623 -52.928 1.00 38.59 223 ASP A O 1
ATOM 1816 N N . LEU A 1 224 ? 5.571 -4.136 -52.416 1.00 40.53 224 LEU A N 1
ATOM 1817 C CA . LEU A 1 224 ? 6.042 -4.364 -53.792 1.00 40.53 224 LEU A CA 1
ATOM 1818 C C . LEU A 1 224 ? 5.240 -5.440 -54.553 1.00 40.53 224 LEU A C 1
ATOM 1820 O O . LEU A 1 224 ? 5.393 -5.558 -55.767 1.00 40.53 224 LEU A O 1
ATOM 1824 N N . LEU A 1 225 ? 4.384 -6.212 -53.873 1.00 35.69 225 LEU A N 1
ATOM 1825 C CA . LEU A 1 225 ? 3.643 -7.343 -54.453 1.00 35.69 225 LEU A CA 1
ATOM 1826 C C . LEU A 1 225 ? 2.123 -7.122 -54.539 1.00 35.69 225 LEU A C 1
ATOM 1828 O O . LEU A 1 225 ? 1.449 -7.856 -55.256 1.00 35.69 225 LEU A O 1
ATOM 1832 N N . THR A 1 226 ? 1.567 -6.112 -53.865 1.00 36.03 226 THR A N 1
ATOM 1833 C CA . THR A 1 226 ? 0.108 -5.880 -53.796 1.00 36.03 226 THR A CA 1
ATOM 1834 C C . THR A 1 226 ? -0.406 -4.700 -54.627 1.00 36.03 226 THR A C 1
ATOM 1836 O O . THR A 1 226 ? -1.594 -4.392 -54.581 1.00 36.03 226 THR A O 1
ATOM 1839 N N . ALA A 1 227 ? 0.426 -4.088 -55.477 1.00 36.47 227 ALA A N 1
ATOM 1840 C CA . ALA A 1 227 ? 0.003 -3.037 -56.414 1.00 36.47 227 ALA A CA 1
ATOM 1841 C C . ALA A 1 227 ? -0.785 -3.549 -57.649 1.00 36.47 227 ALA A C 1
ATOM 1843 O O . ALA A 1 227 ? -0.889 -2.847 -58.654 1.00 36.47 227 ALA A O 1
ATOM 1844 N N . SER A 1 228 ? -1.368 -4.754 -57.602 1.00 38.09 228 SER A N 1
ATOM 1845 C CA . SER A 1 228 ? -2.211 -5.292 -58.678 1.00 38.09 228 SER A CA 1
ATOM 1846 C C . SER A 1 228 ? -3.431 -6.047 -58.141 1.00 38.09 228 SER A C 1
ATOM 1848 O O . SER A 1 228 ? -3.450 -7.274 -58.105 1.00 38.09 228 SER A O 1
ATOM 1850 N N . SER A 1 229 ? -4.461 -5.331 -57.697 1.00 32.44 229 SER A N 1
ATOM 1851 C CA . SER A 1 229 ? -5.874 -5.708 -57.909 1.00 32.44 229 SER A CA 1
ATOM 1852 C C . SER A 1 229 ? -6.795 -4.749 -57.161 1.00 32.44 229 SER A C 1
ATOM 1854 O O . SER A 1 229 ? -6.947 -4.788 -55.944 1.00 32.44 229 SER A O 1
ATOM 1856 N N . SER A 1 230 ? -7.406 -3.852 -57.924 1.00 37.06 230 SER A N 1
ATOM 1857 C CA . SER A 1 230 ? -8.431 -2.922 -57.478 1.00 37.06 230 SER A CA 1
ATOM 1858 C C . SER A 1 230 ? -9.834 -3.518 -57.628 1.00 37.06 230 SER A C 1
ATOM 1860 O O . SER A 1 230 ? -10.135 -4.199 -58.607 1.00 37.06 230 SER A O 1
ATOM 1862 N N . GLY A 1 231 ? -10.717 -3.142 -56.698 1.00 31.44 231 GLY A N 1
ATOM 1863 C CA . GLY A 1 231 ? -12.129 -2.894 -56.993 1.00 31.44 231 GLY A CA 1
ATOM 1864 C C . GLY A 1 231 ? -13.143 -3.703 -56.184 1.00 31.44 231 GLY A C 1
ATOM 1865 O O . GLY A 1 231 ? -13.379 -4.869 -56.485 1.00 31.44 231 GLY A O 1
ATOM 1866 N N . ARG A 1 232 ? -13.865 -3.039 -55.270 1.00 30.92 232 ARG A N 1
ATOM 1867 C CA . ARG A 1 232 ? -15.262 -2.591 -55.484 1.00 30.92 232 ARG A CA 1
ATOM 1868 C C . ARG A 1 232 ? -15.900 -2.051 -54.198 1.00 30.92 232 ARG A C 1
ATOM 1870 O O . ARG A 1 232 ? -15.751 -2.626 -53.127 1.00 30.92 232 ARG A O 1
ATOM 1877 N N . ASP A 1 233 ? -16.646 -0.967 -54.386 1.00 33.72 233 ASP A N 1
ATOM 1878 C CA . ASP A 1 233 ? -17.511 -0.272 -53.431 1.00 33.72 233 ASP A CA 1
ATOM 1879 C C . ASP A 1 233 ? -18.776 -1.061 -53.054 1.00 33.72 233 ASP A C 1
ATOM 1881 O O . ASP A 1 233 ? -19.335 -1.771 -53.891 1.00 33.72 233 ASP A O 1
ATOM 1885 N N . MET A 1 234 ? -19.305 -0.812 -51.848 1.00 29.06 234 MET A N 1
ATOM 1886 C CA . MET A 1 234 ? -20.751 -0.802 -51.576 1.00 29.06 234 MET A CA 1
ATOM 1887 C C . MET A 1 234 ? -21.113 0.127 -50.403 1.00 29.06 234 MET A C 1
ATOM 1889 O O . MET A 1 234 ? -20.379 0.264 -49.429 1.00 29.06 234 MET A O 1
ATOM 1893 N N . LEU A 1 235 ? -22.281 0.753 -50.554 1.00 29.28 235 LEU A N 1
ATOM 1894 C CA . LEU A 1 235 ? -22.866 1.885 -49.827 1.00 29.28 235 LEU A CA 1
ATOM 1895 C C . LEU A 1 235 ? -23.857 1.454 -48.709 1.00 29.28 235 LEU A C 1
ATOM 1897 O O . LEU A 1 235 ? -24.645 0.555 -48.970 1.00 29.28 235 LEU A O 1
ATOM 1901 N N . ILE A 1 236 ? -23.842 2.183 -47.563 1.00 31.73 236 ILE A N 1
ATOM 1902 C CA . ILE A 1 236 ? -24.954 2.875 -46.810 1.00 31.73 236 ILE A CA 1
ATOM 1903 C C . ILE A 1 236 ? -26.143 1.987 -46.290 1.00 31.73 236 ILE A C 1
ATOM 1905 O O . ILE A 1 236 ? -26.581 1.144 -47.063 1.00 31.73 236 ILE A O 1
ATOM 1909 N N . PRO A 1 237 ? -26.750 2.140 -45.061 1.00 35.72 237 PRO A N 1
ATOM 1910 C CA . PRO A 1 237 ? -27.205 3.401 -44.428 1.00 35.72 237 PRO A CA 1
ATOM 1911 C C . PRO A 1 237 ? -27.153 3.586 -42.889 1.00 35.72 237 PRO A C 1
ATOM 1913 O O . PRO A 1 237 ? -27.103 2.657 -42.090 1.00 35.72 237 PRO A O 1
ATOM 1916 N N . CYS A 1 238 ? -27.280 4.867 -42.515 1.00 29.80 238 CYS A N 1
ATOM 1917 C CA . CYS A 1 238 ? -27.526 5.428 -41.184 1.00 29.80 238 CYS A CA 1
ATOM 1918 C C . CYS A 1 238 ? -29.007 5.372 -40.754 1.00 29.80 238 CYS A C 1
ATOM 1920 O O . CYS A 1 238 ? -29.893 5.548 -41.590 1.00 29.80 238 CYS A O 1
ATOM 1922 N N . THR A 1 239 ? -29.259 5.347 -39.438 1.00 29.45 239 THR A N 1
ATOM 1923 C CA . THR A 1 239 ? -30.492 5.872 -38.805 1.00 29.45 239 THR A CA 1
ATOM 1924 C C . THR A 1 239 ? -30.190 6.548 -37.453 1.00 29.45 239 THR A C 1
ATOM 1926 O O . THR A 1 239 ? -29.238 6.132 -36.791 1.00 29.45 239 THR A O 1
ATOM 1929 N N . PRO A 1 240 ? -30.971 7.566 -37.024 1.00 34.78 240 PRO A N 1
ATOM 1930 C CA . PRO A 1 240 ? -30.691 8.389 -35.843 1.00 34.78 240 PRO A CA 1
ATOM 1931 C C . PRO A 1 240 ? -31.555 8.020 -34.620 1.00 34.78 240 PRO A C 1
ATOM 1933 O O . PRO A 1 240 ? -32.681 7.552 -34.772 1.00 34.78 240 PRO A O 1
ATOM 1936 N N . SER A 1 241 ? -31.090 8.346 -33.410 1.00 29.23 241 SER A N 1
ATOM 1937 C CA . SER A 1 241 ? -31.963 8.452 -32.231 1.00 29.23 241 SER A CA 1
ATOM 1938 C C . SER A 1 241 ? -31.526 9.581 -31.296 1.00 29.23 241 SER A C 1
ATOM 1940 O O . SER A 1 241 ? -30.422 9.586 -30.757 1.00 29.23 241 SER A O 1
ATOM 1942 N N . THR A 1 242 ? -32.433 10.536 -31.125 1.00 32.59 242 THR A N 1
ATOM 1943 C CA . THR A 1 242 ? -32.468 11.598 -30.116 1.00 32.59 242 THR A CA 1
ATOM 1944 C C . THR A 1 242 ? -32.928 11.048 -28.765 1.00 32.59 242 THR A C 1
ATOM 1946 O O . THR A 1 242 ? -33.998 10.442 -28.707 1.00 32.59 242 THR A O 1
ATOM 1949 N N . GLU A 1 243 ? -32.205 11.336 -27.681 1.00 28.95 243 GLU A N 1
ATOM 1950 C CA . GLU A 1 243 ? -32.699 11.162 -26.308 1.00 28.95 243 GLU A CA 1
ATOM 1951 C C . GLU A 1 243 ? -33.003 12.519 -25.659 1.00 28.95 243 GLU A C 1
ATOM 1953 O O . GLU A 1 243 ? -32.156 13.409 -25.576 1.00 28.95 243 GLU A O 1
ATOM 1958 N N . ASN A 1 244 ? -34.249 12.655 -25.200 1.00 27.03 244 ASN A N 1
ATOM 1959 C CA . ASN A 1 244 ? -34.742 13.742 -24.363 1.00 27.03 244 ASN A CA 1
ATOM 1960 C C . ASN A 1 244 ? -34.339 13.484 -22.903 1.00 27.03 244 ASN A C 1
ATOM 1962 O O . ASN A 1 244 ? -34.758 12.489 -22.312 1.00 27.03 244 ASN A O 1
ATOM 1966 N N . ILE A 1 245 ? -33.582 14.401 -22.298 1.00 27.89 245 ILE A N 1
ATOM 1967 C CA . ILE A 1 245 ? -33.244 14.365 -20.869 1.00 27.89 245 ILE A CA 1
ATOM 1968 C C . ILE A 1 245 ? -34.379 15.015 -20.070 1.00 27.89 245 ILE A C 1
ATOM 1970 O O . ILE A 1 245 ? -34.620 16.218 -20.156 1.00 27.89 245 ILE A O 1
ATOM 1974 N N . CYS A 1 246 ? -35.067 14.204 -19.268 1.00 25.45 246 CYS A N 1
ATOM 1975 C CA . CYS A 1 246 ? -36.089 14.635 -18.321 1.00 25.45 246 CYS A CA 1
ATOM 1976 C C . CYS A 1 246 ? -35.420 14.986 -16.976 1.00 25.45 246 CYS A C 1
ATOM 1978 O O . CYS A 1 246 ? -34.900 14.110 -16.288 1.00 25.45 246 CYS A O 1
ATOM 1980 N N . LEU A 1 247 ? -35.407 16.267 -16.594 1.00 29.03 247 LEU A N 1
ATOM 1981 C CA . LEU A 1 247 ? -34.851 16.744 -15.320 1.00 29.03 247 LEU A CA 1
ATOM 1982 C C . LEU A 1 247 ? -35.877 16.578 -14.187 1.00 29.03 247 LEU A C 1
ATOM 1984 O O . LEU A 1 247 ? -36.763 17.413 -14.017 1.00 29.03 247 LEU A O 1
ATOM 1988 N N . SER A 1 248 ? -35.744 15.521 -13.383 1.00 29.48 248 SER A N 1
ATOM 1989 C CA . SER A 1 248 ? -36.407 15.414 -12.075 1.00 29.48 248 SER A CA 1
ATOM 1990 C C . SER A 1 248 ? -35.458 15.850 -10.954 1.00 29.48 248 SER A C 1
ATOM 1992 O O . SER A 1 248 ? -34.289 15.463 -10.950 1.00 29.48 248 SER A O 1
ATOM 1994 N N . SER A 1 249 ? -35.960 16.614 -9.985 1.00 35.22 249 SER A N 1
ATOM 1995 C CA . SER A 1 249 ? -35.262 17.096 -8.783 1.00 35.22 249 SER A CA 1
ATOM 1996 C C . SER A 1 249 ? -34.791 15.947 -7.868 1.00 35.22 249 SER A C 1
ATOM 1998 O O . SER A 1 249 ? -35.439 15.576 -6.891 1.00 35.22 249 SER A O 1
ATOM 2000 N N . GLY A 1 250 ? -33.647 15.345 -8.202 1.00 41.47 250 GLY A N 1
ATOM 2001 C CA . GLY A 1 250 ? -33.066 14.207 -7.490 1.00 41.47 250 GLY A CA 1
ATOM 2002 C C . GLY A 1 250 ? -32.339 14.590 -6.195 1.00 41.47 250 GLY A C 1
ATOM 2003 O O . GLY A 1 250 ? -31.596 15.569 -6.136 1.00 41.47 250 GLY A O 1
ATOM 2004 N N . ARG A 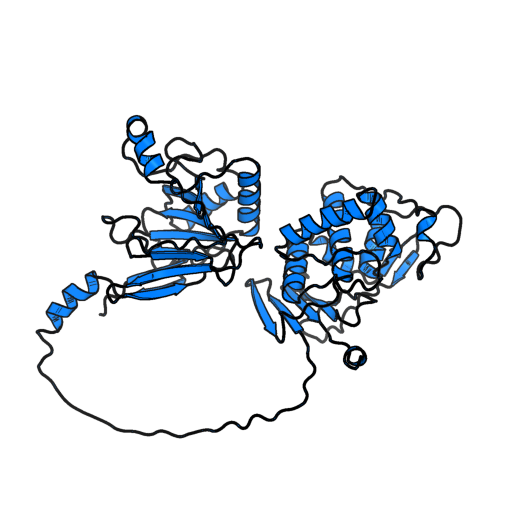1 251 ? -32.521 13.779 -5.146 1.00 52.66 251 ARG A N 1
ATOM 2005 C CA . ARG A 1 251 ? -31.762 13.845 -3.884 1.00 52.66 251 ARG A CA 1
ATOM 2006 C C . ARG A 1 251 ? -30.259 13.719 -4.159 1.00 52.66 251 ARG A C 1
ATOM 2008 O O . ARG A 1 251 ? -29.837 12.765 -4.803 1.00 52.66 251 ARG A O 1
ATOM 2015 N N . THR A 1 252 ? -29.430 14.600 -3.598 1.00 53.31 252 THR A N 1
ATOM 2016 C CA . THR A 1 252 ? -27.970 14.413 -3.639 1.00 53.31 252 THR A CA 1
ATOM 2017 C C . THR A 1 252 ? -27.539 13.397 -2.581 1.00 53.31 252 THR A C 1
ATOM 2019 O O . THR A 1 252 ? -27.429 13.732 -1.398 1.00 53.31 252 THR A O 1
ATOM 2022 N N . THR A 1 253 ? -27.293 12.158 -2.997 1.00 65.12 253 THR A N 1
ATOM 2023 C CA . THR A 1 253 ? -26.668 11.100 -2.189 1.00 65.12 253 THR A CA 1
ATOM 2024 C C . THR A 1 253 ? -25.254 10.826 -2.696 1.00 65.12 253 THR A C 1
ATOM 2026 O O . THR A 1 253 ? -24.997 10.946 -3.893 1.00 65.12 253 THR A O 1
ATOM 2029 N N . GLY A 1 254 ? -24.335 10.481 -1.794 1.00 67.75 254 GLY A N 1
ATOM 2030 C CA . GLY A 1 254 ? -23.009 9.970 -2.148 1.00 67.75 254 GLY A CA 1
ATOM 2031 C C . GLY A 1 254 ? -22.838 8.577 -1.554 1.00 67.75 254 GLY A C 1
ATOM 2032 O O . GLY A 1 254 ? -23.111 8.391 -0.366 1.00 67.75 254 GLY A O 1
ATOM 2033 N N . SER A 1 255 ? -22.416 7.612 -2.366 1.00 69.50 255 SER A N 1
ATOM 2034 C CA . SER A 1 255 ? -22.091 6.255 -1.913 1.00 69.50 255 SER A CA 1
ATOM 2035 C C . SER A 1 255 ? -20.797 5.779 -2.557 1.00 69.50 255 SER A C 1
ATOM 2037 O O . SER A 1 255 ? -20.604 5.993 -3.757 1.00 69.50 255 SER A O 1
ATOM 2039 N N . ALA A 1 256 ? -19.961 5.099 -1.781 1.00 71.94 256 ALA A N 1
ATOM 2040 C CA . ALA A 1 256 ? -18.776 4.408 -2.270 1.00 71.94 256 ALA A CA 1
ATOM 2041 C C . ALA A 1 256 ? -18.844 2.935 -1.847 1.00 71.94 256 ALA A C 1
ATOM 2043 O O . ALA A 1 256 ? -19.274 2.628 -0.734 1.00 71.94 256 ALA A O 1
ATOM 2044 N N . HIS A 1 257 ? -18.445 2.037 -2.742 1.00 77.25 257 HIS A N 1
ATOM 2045 C CA . HIS A 1 257 ? -18.500 0.589 -2.546 1.00 77.25 257 HIS A CA 1
ATOM 2046 C C . HIS A 1 257 ? -17.155 -0.009 -2.936 1.00 77.25 257 HIS A C 1
ATOM 2048 O O . HIS A 1 257 ? -16.585 0.419 -3.938 1.00 77.25 257 HIS A O 1
ATOM 2054 N N . LYS A 1 258 ? -16.692 -0.997 -2.175 1.00 72.31 258 LYS A N 1
ATOM 2055 C CA . LYS A 1 258 ? -15.545 -1.847 -2.480 1.00 72.31 258 LYS A CA 1
ATOM 2056 C C . LYS A 1 258 ? -15.982 -3.305 -2.391 1.00 72.31 258 LYS A C 1
ATOM 2058 O O . LYS A 1 258 ? -16.569 -3.702 -1.381 1.00 72.31 258 LYS A O 1
ATOM 2063 N N . ASP A 1 259 ? -15.722 -4.080 -3.431 1.00 72.56 259 ASP A N 1
ATOM 2064 C CA . ASP A 1 259 ? -15.802 -5.536 -3.362 1.00 72.56 259 ASP A CA 1
ATOM 2065 C C . ASP A 1 259 ? -14.452 -6.072 -2.865 1.00 72.56 259 ASP A C 1
ATOM 2067 O O . ASP A 1 259 ? -13.399 -5.686 -3.371 1.00 72.56 259 ASP A O 1
ATOM 2071 N N . LEU A 1 260 ? -14.473 -6.883 -1.805 1.00 67.50 260 LEU A N 1
ATOM 2072 C CA . LEU A 1 260 ? -13.250 -7.384 -1.175 1.00 67.50 260 LEU A CA 1
ATOM 2073 C C . LEU A 1 260 ? -12.644 -8.565 -1.955 1.00 67.50 260 LEU A C 1
ATOM 2075 O O . LEU A 1 260 ? -11.499 -8.926 -1.698 1.00 67.50 260 LEU A O 1
ATOM 2079 N N . THR A 1 261 ? -13.375 -9.163 -2.909 1.00 61.22 261 THR A N 1
ATOM 2080 C CA . THR A 1 261 ? -12.841 -10.237 -3.774 1.00 61.22 261 THR A CA 1
ATOM 2081 C C . THR A 1 261 ? -11.872 -9.719 -4.831 1.00 61.22 261 THR A C 1
ATOM 2083 O O . THR A 1 261 ? -10.833 -10.335 -5.089 1.00 61.22 261 THR A O 1
ATOM 2086 N N . ASP A 1 262 ? -12.226 -8.607 -5.469 1.00 63.41 262 ASP A N 1
ATOM 2087 C CA . ASP A 1 262 ? -11.591 -8.130 -6.697 1.00 63.41 262 ASP A CA 1
ATOM 2088 C C . ASP A 1 262 ? -11.030 -6.705 -6.574 1.00 63.41 262 ASP A C 1
ATOM 2090 O O . ASP A 1 262 ? -10.554 -6.147 -7.564 1.00 63.41 262 ASP A O 1
ATOM 2094 N N . ASP A 1 263 ? -11.066 -6.136 -5.360 1.00 55.91 263 ASP A N 1
ATOM 2095 C CA . ASP A 1 263 ? -10.679 -4.760 -5.024 1.00 55.91 263 ASP A CA 1
ATOM 2096 C C . ASP A 1 263 ? -11.342 -3.700 -5.926 1.00 55.91 263 ASP A C 1
ATOM 2098 O O . ASP A 1 263 ? -10.900 -2.546 -5.989 1.00 55.91 263 ASP A O 1
ATOM 2102 N N . SER A 1 264 ? -12.430 -4.056 -6.623 1.00 64.62 264 SER A N 1
ATOM 2103 C CA . SER A 1 264 ? -13.148 -3.133 -7.486 1.00 64.62 264 SER A CA 1
ATOM 2104 C C . SER A 1 264 ? -13.901 -2.119 -6.637 1.00 64.62 264 SER A C 1
ATOM 2106 O O . SER A 1 264 ? -14.578 -2.432 -5.654 1.00 64.62 264 SER A O 1
ATOM 2108 N N . ILE A 1 265 ? -13.761 -0.852 -7.019 1.00 68.44 265 ILE A N 1
ATOM 2109 C CA . ILE A 1 265 ? -14.369 0.264 -6.311 1.00 68.44 265 ILE A CA 1
ATOM 2110 C C . ILE A 1 265 ? -15.347 0.934 -7.258 1.00 68.44 265 ILE A C 1
ATOM 2112 O O . ILE A 1 265 ? -14.975 1.395 -8.337 1.00 68.44 265 ILE A O 1
ATOM 2116 N N . SER A 1 266 ? -16.603 1.032 -6.832 1.00 73.44 266 SER A N 1
ATOM 2117 C CA . SER A 1 266 ? -17.622 1.796 -7.545 1.00 73.44 266 SER A CA 1
ATOM 2118 C C . SER A 1 266 ? -18.064 2.994 -6.713 1.00 73.44 266 SER A C 1
ATOM 2120 O O . SER A 1 266 ? -18.254 2.920 -5.496 1.00 73.44 266 SER A O 1
ATOM 2122 N N . MET A 1 267 ? -18.221 4.135 -7.379 1.00 74.00 267 MET A N 1
ATOM 2123 C CA . MET A 1 267 ? -18.681 5.371 -6.759 1.00 74.00 267 MET A CA 1
ATOM 2124 C C . MET A 1 267 ? -19.911 5.885 -7.482 1.00 74.00 267 MET A C 1
ATOM 2126 O O . MET A 1 267 ? -19.904 6.024 -8.700 1.00 74.00 267 MET A O 1
ATOM 2130 N N . ASN A 1 268 ? -20.936 6.238 -6.711 1.00 71.44 268 ASN A N 1
ATOM 2131 C CA . ASN A 1 268 ? -22.128 6.904 -7.219 1.00 71.44 268 ASN A CA 1
ATOM 2132 C C . ASN A 1 268 ? -22.323 8.240 -6.492 1.00 71.44 268 ASN A C 1
ATOM 2134 O O . ASN A 1 268 ? -22.306 8.309 -5.258 1.00 71.44 268 ASN A O 1
ATOM 2138 N N . GLY A 1 269 ? -22.545 9.305 -7.266 1.00 75.69 269 GLY A N 1
ATOM 2139 C CA . GLY A 1 269 ? -22.789 10.656 -6.757 1.00 75.69 269 GLY A CA 1
ATOM 2140 C C . GLY A 1 269 ? -21.523 11.493 -6.537 1.00 75.69 269 GLY A C 1
ATOM 2141 O O . GLY A 1 269 ? -20.448 11.202 -7.056 1.00 75.69 269 GLY A O 1
ATOM 2142 N N . ASN A 1 270 ? -21.658 12.588 -5.782 1.00 73.94 270 ASN A N 1
ATOM 2143 C CA . ASN A 1 270 ? -20.571 13.546 -5.558 1.00 73.94 270 ASN A CA 1
ATOM 2144 C C . ASN A 1 270 ? -19.614 13.056 -4.455 1.00 73.94 270 ASN A C 1
ATOM 2146 O O . ASN A 1 270 ? -19.723 13.460 -3.297 1.00 73.94 270 ASN A O 1
ATOM 2150 N N . TYR A 1 271 ? -18.677 12.182 -4.824 1.00 73.56 271 TYR A N 1
ATOM 2151 C CA . TYR A 1 271 ? -17.676 11.588 -3.926 1.00 73.56 271 TYR A CA 1
ATOM 2152 C C . TYR A 1 271 ? -16.648 12.593 -3.385 1.00 73.56 271 TYR A C 1
ATOM 2154 O O . TYR A 1 271 ? -15.965 12.298 -2.412 1.00 73.56 271 TYR A O 1
ATOM 2162 N N . LYS A 1 272 ? -16.546 13.788 -3.980 1.00 75.56 272 LYS A N 1
ATOM 2163 C CA . LYS A 1 272 ? -15.683 14.869 -3.477 1.00 75.56 272 LYS A CA 1
ATOM 2164 C C . LYS A 1 272 ? -16.335 15.660 -2.343 1.00 75.56 272 LYS A C 1
ATOM 2166 O O . LYS A 1 272 ? -15.649 16.389 -1.630 1.00 75.56 272 LYS A O 1
ATOM 2171 N N . ARG A 1 273 ? -17.657 15.541 -2.159 1.00 81.88 273 ARG A N 1
ATOM 2172 C CA . ARG A 1 273 ? -18.362 16.216 -1.066 1.00 81.88 273 ARG A CA 1
ATOM 2173 C C . ARG A 1 273 ? -17.918 15.609 0.262 1.00 81.88 273 ARG A C 1
ATOM 2175 O O . ARG A 1 273 ? -18.099 14.417 0.488 1.00 81.88 273 ARG A O 1
ATOM 2182 N N . ARG A 1 274 ? -17.372 16.441 1.146 1.00 83.00 274 ARG A N 1
ATOM 2183 C CA . ARG A 1 274 ? -17.005 16.036 2.507 1.00 83.00 274 ARG A CA 1
ATOM 2184 C C . ARG A 1 274 ? -18.199 16.218 3.452 1.00 83.00 274 ARG A C 1
ATOM 2186 O O . ARG A 1 274 ? -18.936 17.202 3.346 1.00 83.00 274 ARG A O 1
ATOM 2193 N N . PHE A 1 275 ? -18.384 15.274 4.365 1.00 81.00 275 PHE A N 1
ATOM 2194 C CA . PHE A 1 275 ? -19.467 15.212 5.349 1.00 81.00 275 PHE A CA 1
ATOM 2195 C C . PHE A 1 275 ? -18.895 15.203 6.767 1.00 81.00 275 PHE A C 1
ATOM 2197 O O . PHE A 1 275 ? -17.764 14.758 6.927 1.00 81.00 275 PHE A O 1
ATOM 2204 N N . PRO A 1 276 ? -19.650 15.613 7.799 1.00 80.69 276 PRO A N 1
ATOM 2205 C CA . PRO A 1 276 ? -19.143 15.622 9.168 1.00 80.69 276 PRO A CA 1
ATOM 2206 C C . PRO A 1 276 ? -18.560 14.268 9.625 1.00 80.69 276 PRO A C 1
ATOM 2208 O O . PRO A 1 276 ? -19.239 13.241 9.542 1.00 80.69 276 PRO A O 1
ATOM 2211 N N . GLY A 1 277 ? -17.312 14.264 10.104 1.00 73.50 277 GLY A N 1
ATOM 2212 C CA . GLY A 1 277 ? -16.500 13.066 10.362 1.00 73.50 277 GLY A CA 1
ATOM 2213 C C . GLY A 1 277 ? -16.505 12.540 11.805 1.00 73.50 277 GLY A C 1
ATOM 2214 O O . GLY A 1 277 ? -15.749 11.627 12.115 1.00 73.50 277 GLY A O 1
ATOM 2215 N N . PHE A 1 278 ? -17.370 13.035 12.699 1.00 70.94 278 PHE A N 1
ATOM 2216 C CA . PHE A 1 278 ? -17.373 12.684 14.139 1.00 70.94 278 PHE A CA 1
ATOM 2217 C C . PHE A 1 278 ? -17.456 11.182 14.468 1.00 70.94 278 PHE A C 1
ATOM 2219 O O . PHE A 1 278 ? -17.052 10.752 15.544 1.00 70.94 278 PHE A O 1
ATOM 2226 N N . GLY A 1 279 ? -18.025 10.368 13.577 1.00 80.94 279 GLY A N 1
ATOM 2227 C CA . GLY A 1 279 ? -18.050 8.914 13.757 1.00 80.94 279 GLY A CA 1
ATOM 2228 C C . GLY A 1 279 ? -16.677 8.273 13.548 1.00 80.94 279 GLY A C 1
ATOM 2229 O O . GLY A 1 279 ? -16.353 7.288 14.203 1.00 80.94 279 GLY A O 1
ATOM 2230 N N . PHE A 1 280 ? -15.858 8.854 12.672 1.00 85.12 280 PHE A N 1
ATOM 2231 C CA . PHE A 1 280 ? -14.559 8.317 12.281 1.00 85.12 280 PHE A CA 1
ATOM 2232 C C . PHE A 1 280 ? -13.489 8.545 13.345 1.00 85.12 280 PHE A C 1
ATOM 2234 O O . PHE A 1 280 ? -12.646 7.675 13.527 1.00 85.12 280 PHE A O 1
ATOM 2241 N N . SER A 1 281 ? -13.564 9.631 14.121 1.00 87.38 281 SER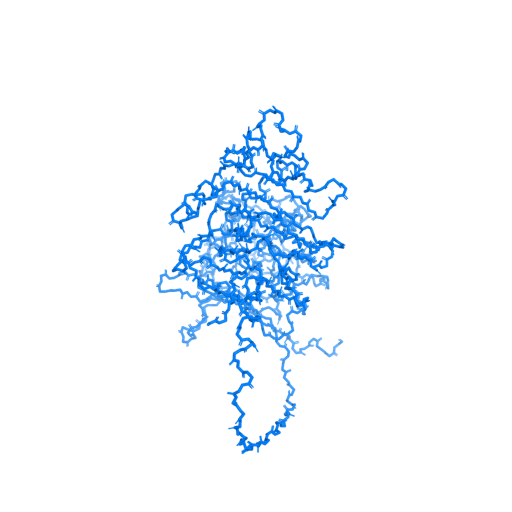 A N 1
ATOM 2242 C CA . SER A 1 281 ? -12.700 9.809 15.297 1.00 87.38 281 SER A CA 1
ATOM 2243 C C . SER A 1 281 ? -12.936 8.693 16.326 1.00 87.38 281 SER A C 1
ATOM 2245 O O . SER A 1 281 ? -11.996 8.037 16.777 1.00 87.38 281 SER A O 1
ATOM 2247 N N . LYS A 1 282 ? -14.200 8.376 16.629 1.00 89.62 282 LYS A N 1
ATOM 2248 C CA . LYS A 1 282 ? -14.549 7.258 17.523 1.00 89.62 282 LYS A CA 1
ATOM 2249 C C . LYS A 1 282 ? -14.093 5.907 16.977 1.00 89.62 282 LYS A C 1
ATOM 2251 O O . LYS A 1 282 ? -13.599 5.092 17.748 1.00 89.62 282 LYS A O 1
ATOM 2256 N N . LEU A 1 283 ? -14.224 5.680 15.668 1.00 89.88 283 LEU A N 1
ATOM 2257 C CA . LEU A 1 283 ? -13.686 4.478 15.028 1.00 89.88 283 LEU A CA 1
ATOM 2258 C C . LEU A 1 283 ? -12.160 4.406 15.164 1.00 89.88 283 LEU A C 1
ATOM 2260 O O . LEU A 1 283 ? -11.657 3.368 15.569 1.00 89.88 283 LEU A O 1
ATOM 2264 N N . ALA A 1 284 ? -11.433 5.502 14.932 1.00 92.06 284 ALA A N 1
ATOM 2265 C CA . ALA A 1 284 ? -9.985 5.548 15.136 1.00 92.06 284 ALA A CA 1
ATOM 2266 C C . ALA A 1 284 ? -9.591 5.223 16.583 1.00 92.06 284 ALA A C 1
ATOM 2268 O O . ALA A 1 284 ? -8.666 4.452 16.813 1.00 92.06 284 ALA A O 1
ATOM 2269 N N . LEU A 1 285 ? -10.335 5.742 17.563 1.00 94.19 285 LEU A N 1
ATOM 2270 C CA . LEU A 1 285 ? -10.121 5.414 18.971 1.00 94.19 285 LEU A CA 1
ATOM 2271 C C . LEU A 1 285 ? -10.344 3.922 19.264 1.00 94.19 285 LEU A C 1
ATOM 2273 O O . LEU A 1 285 ? -9.560 3.325 19.996 1.00 94.19 285 LEU A O 1
ATOM 2277 N N . ILE A 1 286 ? -11.393 3.320 18.692 1.00 94.12 286 ILE A N 1
ATOM 2278 C CA . ILE A 1 286 ? -11.657 1.880 18.827 1.00 94.12 286 ILE A CA 1
ATOM 2279 C C . ILE A 1 286 ? -10.505 1.070 18.227 1.00 94.12 286 ILE A C 1
ATOM 2281 O O . ILE A 1 286 ? -10.025 0.148 18.873 1.00 94.12 286 ILE A O 1
ATOM 2285 N N . VAL A 1 287 ? -10.042 1.430 17.030 1.00 94.31 287 VAL A N 1
ATOM 2286 C CA . VAL A 1 287 ? -8.936 0.743 16.346 1.00 94.31 287 VAL A CA 1
ATOM 2287 C C . VAL A 1 287 ? -7.664 0.787 17.181 1.00 94.31 287 VAL A C 1
ATOM 2289 O O . VAL A 1 287 ? -7.063 -0.252 17.421 1.00 94.31 287 VAL A O 1
ATOM 2292 N N . LEU A 1 288 ? -7.292 1.962 17.692 1.00 95.75 288 LEU A N 1
ATOM 2293 C CA . LEU A 1 288 ? -6.113 2.103 18.548 1.00 95.75 288 LEU A CA 1
ATOM 2294 C C . LEU A 1 288 ? -6.228 1.250 19.823 1.00 95.75 288 LEU A C 1
ATOM 2296 O O . LEU A 1 288 ? -5.253 0.625 20.231 1.00 95.75 288 LEU A O 1
ATOM 2300 N N . ALA A 1 289 ? -7.416 1.182 20.431 1.00 96.38 289 ALA A N 1
ATOM 2301 C CA . ALA A 1 289 ? -7.650 0.339 21.601 1.00 96.38 289 ALA A CA 1
ATOM 2302 C C . ALA A 1 289 ? -7.547 -1.161 21.270 1.00 96.38 289 ALA A C 1
ATOM 2304 O O . ALA A 1 289 ? -6.914 -1.906 22.014 1.00 96.38 289 ALA A O 1
ATOM 2305 N N . LEU A 1 290 ? -8.134 -1.603 20.152 1.00 95.62 290 LEU A N 1
ATOM 2306 C CA . LEU A 1 290 ? -8.069 -2.996 19.696 1.00 95.62 290 LEU A CA 1
ATOM 2307 C C . LEU A 1 290 ? -6.634 -3.414 19.349 1.00 95.62 290 LEU A C 1
ATOM 2309 O O . LEU A 1 290 ? -6.210 -4.493 19.748 1.00 95.62 290 LEU A O 1
ATOM 2313 N N . GLN A 1 291 ? -5.852 -2.537 18.713 1.00 94.75 291 GLN A N 1
ATOM 2314 C CA . GLN A 1 291 ? -4.430 -2.781 18.449 1.00 94.75 291 GLN A CA 1
ATOM 2315 C C . GLN A 1 291 ? -3.637 -2.993 19.746 1.00 94.75 291 GLN A C 1
ATOM 2317 O O . GLN A 1 291 ? -2.864 -3.944 19.835 1.00 94.75 291 GLN A O 1
ATOM 2322 N N . GLN A 1 292 ? -3.865 -2.170 20.777 1.00 96.06 292 GLN A N 1
ATOM 2323 C CA . GLN A 1 292 ? -3.209 -2.362 22.077 1.00 96.06 292 GLN A CA 1
ATOM 2324 C C . GLN A 1 292 ? -3.666 -3.649 22.787 1.00 96.06 292 GLN A C 1
ATOM 2326 O O . GLN A 1 292 ? -2.840 -4.331 23.391 1.00 96.06 292 GLN A O 1
ATOM 2331 N N . LEU A 1 293 ? -4.951 -4.023 22.692 1.00 94.94 293 LEU A N 1
ATOM 2332 C CA . LEU A 1 293 ? -5.449 -5.304 23.220 1.00 94.94 293 LEU A CA 1
ATOM 2333 C C . LEU A 1 293 ? -4.776 -6.492 22.516 1.00 94.94 293 LEU A C 1
ATOM 2335 O O . LEU A 1 293 ? -4.318 -7.422 23.177 1.00 94.94 293 LEU A O 1
ATOM 2339 N N . LYS A 1 294 ? -4.677 -6.445 21.183 1.00 92.31 294 LYS A N 1
ATOM 2340 C CA . LYS A 1 294 ? -4.046 -7.479 20.349 1.00 92.31 294 LYS A CA 1
ATOM 2341 C C . LYS A 1 294 ? -2.557 -7.645 20.655 1.00 92.31 294 LYS A C 1
ATOM 2343 O O . LYS A 1 294 ? -2.063 -8.769 20.671 1.00 92.31 294 LYS A O 1
ATOM 2348 N N . ASN A 1 295 ? -1.863 -6.544 20.935 1.00 93.50 295 ASN A N 1
ATOM 2349 C CA . ASN A 1 295 ? -0.445 -6.549 21.293 1.00 93.50 295 ASN A CA 1
ATOM 2350 C C . ASN A 1 295 ? -0.183 -6.952 22.755 1.00 93.50 295 ASN A C 1
ATOM 2352 O O . ASN A 1 295 ? 0.965 -7.185 23.125 1.00 93.50 295 ASN A O 1
ATOM 2356 N N . GLY A 1 296 ? -1.225 -7.044 23.591 1.00 95.00 296 GLY A N 1
ATOM 2357 C CA . GLY A 1 296 ? -1.095 -7.312 25.025 1.00 95.00 296 GLY A CA 1
ATOM 2358 C C . GLY A 1 296 ? -0.685 -6.094 25.863 1.00 95.00 296 GLY A C 1
ATOM 2359 O O . GLY A 1 296 ? -0.471 -6.235 27.066 1.00 95.00 296 GLY A O 1
ATOM 2360 N N . ASP A 1 297 ? -0.619 -4.906 25.256 1.00 95.44 297 ASP A N 1
ATOM 2361 C CA . ASP A 1 297 ? -0.314 -3.633 25.928 1.00 95.44 297 ASP A CA 1
ATOM 2362 C C . ASP A 1 297 ? -1.481 -3.149 26.802 1.00 95.44 297 ASP A C 1
ATOM 2364 O O . ASP A 1 297 ? -1.307 -2.356 27.729 1.00 95.44 297 ASP A O 1
ATOM 2368 N N . LEU A 1 298 ? -2.688 -3.636 26.505 1.00 96.00 298 LEU A N 1
ATOM 2369 C CA . LEU A 1 298 ? -3.914 -3.295 27.204 1.00 96.00 298 LEU A CA 1
ATOM 2370 C C . LEU A 1 298 ? -4.613 -4.570 27.677 1.00 96.00 298 LEU A C 1
ATOM 2372 O O . LEU A 1 298 ? -4.781 -5.519 26.915 1.00 96.00 298 LEU A O 1
ATOM 2376 N N . ASN A 1 299 ? -5.050 -4.596 28.937 1.00 96.44 299 ASN A N 1
ATOM 2377 C CA . ASN A 1 299 ? -5.828 -5.712 29.471 1.00 96.44 299 ASN A CA 1
ATOM 2378 C C . ASN A 1 299 ? -7.338 -5.405 29.347 1.00 96.44 299 ASN A C 1
ATOM 2380 O O . ASN A 1 299 ? -7.784 -4.366 29.844 1.00 96.44 299 ASN A O 1
ATOM 2384 N N . PRO A 1 300 ? -8.149 -6.284 28.719 1.00 95.56 300 PRO A N 1
ATOM 2385 C CA . PRO A 1 300 ? -9.577 -6.034 28.489 1.00 95.56 300 PRO A CA 1
ATOM 2386 C C . PRO A 1 300 ? -10.395 -5.867 29.778 1.00 95.56 300 PRO A C 1
ATOM 2388 O O . PRO A 1 300 ? -11.390 -5.134 29.770 1.00 95.56 300 PRO A O 1
ATOM 2391 N N . ASP A 1 301 ? -9.965 -6.490 30.877 1.00 95.56 301 ASP A N 1
ATOM 2392 C CA . ASP A 1 301 ? -10.616 -6.440 32.190 1.00 95.56 301 ASP A CA 1
ATOM 2393 C C . ASP A 1 301 ? -10.104 -5.291 33.066 1.00 95.56 301 ASP A C 1
ATOM 2395 O O . ASP A 1 301 ? -10.616 -5.062 34.166 1.00 95.56 301 ASP A O 1
ATOM 2399 N N . GLN A 1 302 ? -9.105 -4.539 32.589 1.00 94.50 302 GLN A N 1
ATOM 2400 C CA . GLN A 1 302 ? -8.518 -3.451 33.356 1.00 94.50 302 GLN A CA 1
ATOM 2401 C C . GLN A 1 302 ? -9.574 -2.377 33.657 1.00 94.50 302 GLN A C 1
ATOM 2403 O O . GLN A 1 302 ? -10.273 -1.920 32.748 1.00 94.50 302 GLN A O 1
ATOM 2408 N N . PRO A 1 303 ? -9.732 -1.968 34.927 1.00 92.81 303 PRO A N 1
ATOM 2409 C CA . PRO A 1 303 ? -10.734 -0.984 35.297 1.00 92.81 303 PRO A CA 1
ATOM 2410 C C . PRO A 1 303 ? -10.321 0.426 34.858 1.00 92.81 303 PRO A C 1
ATOM 2412 O O . PRO A 1 303 ? -9.289 0.944 35.277 1.00 92.81 303 PRO A O 1
ATOM 2415 N N . ILE A 1 304 ? -11.188 1.086 34.096 1.00 90.94 304 ILE A N 1
ATOM 2416 C CA . ILE A 1 304 ? -11.147 2.522 33.822 1.00 90.94 304 ILE A CA 1
ATOM 2417 C C . ILE A 1 304 ? -12.020 3.229 34.864 1.00 90.94 304 ILE A C 1
ATOM 2419 O O . ILE A 1 304 ? -13.222 2.964 34.991 1.00 90.94 304 ILE A O 1
ATOM 2423 N N . SER A 1 305 ? -11.409 4.139 35.621 1.00 83.25 305 SER A N 1
ATOM 2424 C CA . SER A 1 305 ? -12.118 5.040 36.531 1.00 83.25 305 SER A CA 1
ATOM 2425 C C . SER A 1 305 ? -12.684 6.213 35.737 1.00 83.25 305 SER A C 1
ATOM 2427 O O . SER A 1 305 ? -11.931 6.963 35.121 1.00 83.25 305 SER A O 1
ATOM 2429 N N . ALA A 1 306 ? -14.004 6.401 35.760 1.00 66.69 306 ALA A N 1
ATOM 2430 C CA . ALA A 1 306 ? -14.603 7.616 35.220 1.00 66.69 306 ALA A CA 1
ATOM 2431 C C . ALA A 1 306 ? -14.179 8.804 36.099 1.00 66.69 306 ALA A C 1
ATOM 2433 O O . ALA A 1 306 ? -14.544 8.864 37.275 1.00 66.69 306 ALA A O 1
ATOM 2434 N N . SER A 1 307 ? -13.378 9.725 35.557 1.00 65.56 307 SER A N 1
ATOM 2435 C CA . SER A 1 307 ? -13.062 10.979 36.245 1.00 65.56 307 SER A CA 1
ATOM 2436 C C . SER A 1 307 ? -14.342 11.805 36.436 1.00 65.56 307 SER A C 1
ATOM 2438 O O . SER A 1 307 ? -15.300 11.696 35.662 1.00 65.56 307 SER A O 1
ATOM 2440 N N . ASN A 1 308 ? -14.380 12.633 37.485 1.00 55.25 308 ASN A N 1
ATOM 2441 C CA . ASN A 1 308 ? -15.563 13.432 37.830 1.00 55.25 308 ASN A CA 1
ATOM 2442 C C . ASN A 1 308 ? -16.015 14.376 36.695 1.00 55.25 308 ASN A C 1
ATOM 2444 O O . ASN A 1 308 ? -17.199 14.712 36.632 1.00 55.25 308 ASN A O 1
ATOM 2448 N N . ASP A 1 309 ? -15.113 14.736 35.778 1.00 55.81 309 ASP A N 1
ATOM 2449 C CA . ASP A 1 309 ? -15.367 15.664 34.668 1.00 55.81 309 ASP A CA 1
ATOM 2450 C C . ASP A 1 309 ? -16.233 15.069 33.540 1.00 55.81 309 ASP A C 1
ATOM 2452 O O . ASP A 1 309 ? -16.777 15.803 32.714 1.00 55.81 309 ASP A O 1
ATOM 2456 N N . ILE A 1 310 ? -16.436 13.747 33.518 1.00 55.56 310 ILE A N 1
ATOM 2457 C CA . ILE A 1 310 ? -17.160 13.035 32.445 1.00 55.56 310 ILE A CA 1
ATOM 2458 C C . ILE A 1 310 ? -18.680 12.933 32.729 1.00 55.56 310 ILE A C 1
ATOM 2460 O O . ILE A 1 310 ? -19.466 12.509 31.881 1.00 55.56 310 ILE A O 1
ATOM 2464 N N . ASN A 1 311 ? -19.142 13.373 33.904 1.00 52.53 311 ASN A N 1
ATOM 2465 C CA . ASN A 1 311 ? -20.501 13.115 34.405 1.00 52.53 311 ASN A CA 1
ATOM 2466 C C . ASN A 1 311 ? -21.623 14.032 33.864 1.00 52.53 311 ASN A C 1
ATOM 2468 O O . ASN A 1 311 ? -22.759 13.916 34.324 1.00 52.53 311 ASN A O 1
ATOM 2472 N N . SER A 1 312 ? -21.359 14.947 32.923 1.00 47.03 312 SER A N 1
ATOM 2473 C CA . SER A 1 312 ? -22.299 16.045 32.611 1.00 47.03 312 SER A CA 1
ATOM 2474 C C . SER A 1 312 ? -23.133 15.920 31.324 1.00 47.03 312 SER A C 1
ATOM 2476 O O . SER A 1 312 ? -23.977 16.784 31.092 1.00 47.03 312 SER A O 1
ATOM 2478 N N . VAL A 1 313 ? -22.975 14.877 30.492 1.00 43.66 313 VAL A N 1
ATOM 2479 C CA . VAL A 1 313 ? -23.702 14.773 29.200 1.00 43.66 313 VAL A CA 1
ATOM 2480 C C . VAL A 1 313 ? -24.278 13.365 28.959 1.00 43.66 313 VAL A C 1
ATOM 2482 O O . VAL A 1 313 ? -23.646 12.361 29.269 1.00 43.66 313 VAL A O 1
ATOM 2485 N N . ASP A 1 314 ? -25.509 13.312 28.442 1.00 48.53 314 ASP A N 1
ATOM 2486 C CA . ASP A 1 314 ? -26.493 12.217 28.498 1.00 48.53 314 ASP A CA 1
ATOM 2487 C C . ASP A 1 314 ? -26.108 10.798 28.015 1.00 48.53 314 ASP A C 1
ATOM 2489 O O . ASP A 1 314 ? -25.386 10.608 27.038 1.00 48.53 314 ASP A O 1
ATOM 2493 N N . TYR A 1 315 ? -26.762 9.824 28.679 1.00 46.97 315 TYR A N 1
ATOM 2494 C CA . TYR A 1 315 ? -27.320 8.514 28.243 1.00 46.97 315 TYR A CA 1
ATOM 2495 C C . TYR A 1 315 ? -26.953 7.326 29.129 1.00 46.97 315 TYR A C 1
ATOM 2497 O O . TYR A 1 315 ? -27.727 6.373 29.235 1.00 46.97 315 TYR A O 1
ATOM 2505 N N . LEU A 1 316 ? -25.821 7.384 29.817 1.00 50.84 316 LEU A N 1
ATOM 2506 C CA . LEU A 1 316 ? -25.439 6.374 30.793 1.00 50.84 316 LEU A CA 1
ATOM 2507 C C . LEU A 1 316 ? -25.419 7.089 32.130 1.00 50.84 316 LEU A C 1
ATOM 2509 O O . LEU A 1 316 ? -24.475 7.796 32.453 1.00 50.84 316 LEU A O 1
ATOM 2513 N N . ASN A 1 317 ? -26.533 6.985 32.853 1.00 49.59 317 ASN A N 1
ATOM 2514 C CA . ASN A 1 317 ? -26.717 7.562 34.178 1.00 49.59 317 ASN A CA 1
ATOM 2515 C C . ASN A 1 317 ? -25.749 6.839 35.138 1.00 49.59 317 ASN A C 1
ATOM 2517 O O . ASN A 1 317 ? -26.147 5.930 35.871 1.00 49.59 317 ASN A O 1
ATOM 2521 N N . ILE A 1 318 ? -24.459 7.187 35.094 1.00 54.44 318 ILE A N 1
ATOM 2522 C CA . ILE A 1 318 ? -23.444 6.764 36.061 1.00 54.44 318 ILE A CA 1
ATOM 2523 C C . ILE A 1 318 ? -23.724 7.569 37.339 1.00 54.44 318 ILE A C 1
ATOM 2525 O O . ILE A 1 318 ? -23.005 8.483 37.714 1.00 54.44 318 ILE A O 1
ATOM 2529 N N . ARG A 1 319 ? -24.867 7.299 37.977 1.00 43.81 319 ARG A N 1
ATOM 2530 C CA . ARG A 1 319 ? -25.223 7.868 39.277 1.00 43.81 319 ARG A CA 1
ATOM 2531 C C . ARG A 1 319 ? -24.790 6.885 40.357 1.00 43.81 319 ARG A C 1
ATOM 2533 O O . ARG A 1 319 ? -25.350 5.793 40.457 1.00 43.81 319 ARG A O 1
ATOM 2540 N N . GLY A 1 320 ? -23.805 7.285 41.156 1.00 47.41 320 GLY A N 1
ATOM 2541 C CA . GLY A 1 320 ? -23.348 6.567 42.347 1.00 47.41 320 GLY A CA 1
ATOM 2542 C C . GLY A 1 320 ? -21.829 6.406 42.405 1.00 47.41 320 GLY A C 1
ATOM 2543 O O . GLY A 1 320 ? -21.198 6.158 41.382 1.00 47.41 320 GLY A O 1
ATOM 2544 N N . ASN A 1 321 ? -21.278 6.557 43.613 1.00 50.81 321 ASN A N 1
ATOM 2545 C CA . ASN A 1 321 ? -19.853 6.500 43.950 1.00 50.81 321 ASN A CA 1
ATOM 2546 C C . ASN A 1 321 ? -19.076 5.424 43.169 1.00 50.81 321 ASN A C 1
ATOM 2548 O O . ASN A 1 321 ? -19.425 4.244 43.211 1.00 50.81 321 ASN A O 1
ATOM 2552 N N . THR A 1 322 ? -18.026 5.880 42.473 1.00 54.69 322 THR A N 1
ATOM 2553 C CA . THR A 1 322 ? -16.870 5.113 41.970 1.00 54.69 322 THR A CA 1
ATOM 2554 C C . THR A 1 322 ? -17.194 3.729 41.409 1.00 54.69 322 THR A C 1
ATOM 2556 O O . THR A 1 322 ? -16.766 2.710 41.950 1.00 54.69 322 THR A O 1
ATOM 2559 N N . LYS A 1 323 ? -17.933 3.671 40.299 1.00 68.12 323 LYS A N 1
ATOM 2560 C CA . LYS A 1 323 ? -17.973 2.447 39.495 1.00 68.12 323 LYS A CA 1
ATOM 2561 C C . LYS A 1 323 ? -16.859 2.488 38.461 1.00 68.12 323 LYS A C 1
ATOM 2563 O O . LYS A 1 323 ? -16.856 3.351 37.587 1.00 68.12 323 LYS A O 1
ATOM 2568 N N . THR A 1 324 ? -15.927 1.555 38.583 1.00 84.44 324 THR A N 1
ATOM 2569 C CA . THR A 1 324 ? -14.973 1.232 37.527 1.00 84.44 324 THR A CA 1
ATOM 2570 C C . THR A 1 324 ? -15.691 0.491 36.398 1.00 84.44 324 THR A C 1
ATOM 2572 O O . THR A 1 324 ? -16.696 -0.193 36.617 1.00 84.44 324 THR A O 1
ATOM 2575 N N . ILE A 1 325 ? -15.206 0.659 35.171 1.00 89.38 325 ILE A N 1
ATOM 2576 C CA . ILE A 1 325 ? -15.718 -0.023 33.976 1.00 89.38 325 ILE A CA 1
ATOM 2577 C C . ILE A 1 325 ? -14.528 -0.694 33.309 1.00 89.38 325 ILE A C 1
ATOM 2579 O O . ILE A 1 325 ? -13.502 -0.044 33.154 1.00 89.38 325 ILE A O 1
ATOM 2583 N N . SER A 1 326 ? -14.632 -1.964 32.923 1.00 93.31 326 SER A N 1
ATOM 2584 C CA . SER A 1 326 ? -13.540 -2.613 32.191 1.00 93.31 326 SER A CA 1
ATOM 2585 C C . SER A 1 326 ? -13.273 -1.900 30.861 1.00 93.31 326 SER A C 1
ATOM 2587 O O . SER A 1 326 ? -14.202 -1.359 30.248 1.00 93.31 326 SER A O 1
ATOM 2589 N N . VAL A 1 327 ? -12.022 -1.922 30.395 1.00 94.81 327 VAL A N 1
ATOM 2590 C CA . VAL A 1 327 ? -11.625 -1.420 29.068 1.00 94.81 327 VAL A CA 1
ATOM 2591 C C . VAL A 1 327 ? -12.582 -1.931 27.993 1.00 94.81 327 VAL A C 1
ATOM 2593 O O . VAL A 1 327 ? -13.131 -1.133 27.231 1.00 94.81 327 VAL A O 1
ATOM 2596 N N . MET A 1 328 ? -12.857 -3.238 27.970 1.00 94.94 328 MET A N 1
ATOM 2597 C CA . MET A 1 328 ? -13.729 -3.821 26.952 1.00 94.94 328 MET A CA 1
ATOM 2598 C C . MET A 1 328 ? -15.183 -3.349 27.086 1.00 94.94 328 MET A C 1
ATOM 2600 O O . MET A 1 328 ? -15.864 -3.134 26.083 1.00 94.94 328 MET A O 1
ATOM 2604 N N . GLY A 1 329 ? -15.661 -3.105 28.310 1.00 93.25 329 GLY A N 1
ATOM 2605 C CA . GLY A 1 329 ? -16.962 -2.476 28.538 1.00 93.25 329 GLY A CA 1
ATOM 2606 C C . GLY A 1 329 ? -17.036 -1.070 27.931 1.00 93.25 329 GLY A C 1
ATOM 2607 O O . GLY A 1 329 ? -18.039 -0.713 27.308 1.00 93.25 329 GLY A O 1
ATOM 2608 N N . VAL A 1 330 ? -15.965 -0.281 28.059 1.00 92.94 330 VAL A N 1
ATOM 2609 C CA . VAL A 1 330 ? -15.856 1.054 27.451 1.00 92.94 330 VAL A CA 1
ATOM 2610 C C . VAL A 1 330 ? -15.771 0.964 25.923 1.00 92.94 330 VAL A C 1
ATOM 2612 O O . VAL A 1 330 ? -16.506 1.676 25.243 1.00 92.94 330 VAL A O 1
ATOM 2615 N N . VAL A 1 331 ? -14.967 0.056 25.363 1.00 94.12 331 VAL A N 1
ATOM 2616 C CA . VAL A 1 331 ? -14.885 -0.174 23.906 1.00 94.12 331 VAL A CA 1
ATOM 2617 C C . VAL A 1 331 ? -16.250 -0.576 23.335 1.00 94.12 331 VAL A C 1
ATOM 2619 O O . VAL A 1 331 ? -16.741 0.057 22.395 1.00 94.12 331 VAL A O 1
ATOM 2622 N N . ASN A 1 332 ? -16.928 -1.549 23.952 1.00 92.81 332 ASN A N 1
ATOM 2623 C CA . ASN A 1 332 ? -18.252 -2.011 23.530 1.00 92.81 332 ASN A CA 1
ATOM 2624 C C . ASN A 1 332 ? -19.299 -0.892 23.552 1.00 92.81 332 ASN A C 1
ATOM 2626 O O . ASN A 1 332 ? -20.137 -0.801 22.651 1.00 92.81 332 ASN A O 1
ATOM 2630 N N . SER A 1 333 ? -19.262 0.002 24.542 1.00 91.75 333 SER A N 1
ATOM 2631 C CA . SER A 1 333 ? -20.209 1.119 24.589 1.00 91.75 333 SER A CA 1
ATOM 2632 C C . SER A 1 333 ? -19.965 2.146 23.472 1.00 91.75 333 SER A C 1
ATOM 2634 O O . SER A 1 333 ? -20.922 2.764 22.989 1.00 91.75 333 SER A O 1
ATOM 2636 N N . ILE A 1 334 ? -18.722 2.312 23.006 1.00 91.44 334 ILE A N 1
ATOM 2637 C CA . ILE A 1 334 ? -18.409 3.146 21.839 1.00 91.44 334 ILE A CA 1
ATOM 2638 C C . ILE A 1 334 ? -18.900 2.442 20.569 1.00 91.44 334 ILE A C 1
ATOM 2640 O O . ILE A 1 334 ? -19.657 3.048 19.809 1.00 91.44 334 ILE A O 1
ATOM 2644 N N . ILE A 1 335 ? -18.571 1.159 20.379 1.00 89.69 335 ILE A N 1
ATOM 2645 C CA . ILE A 1 335 ? -18.980 0.368 19.204 1.00 89.69 335 ILE A CA 1
ATOM 2646 C C . ILE A 1 335 ? -20.507 0.359 19.050 1.00 89.69 335 ILE A C 1
ATOM 2648 O O . ILE A 1 335 ? -21.040 0.675 17.982 1.00 89.69 335 ILE A O 1
ATOM 2652 N N . HIS A 1 336 ? -21.225 0.030 20.123 1.00 88.31 336 HIS A N 1
ATOM 2653 C CA . HIS A 1 336 ? -22.653 -0.263 20.054 1.00 88.31 336 HIS A CA 1
ATOM 2654 C C . HIS A 1 336 ? -23.565 0.912 20.374 1.00 88.31 336 HIS A C 1
ATOM 2656 O O . HIS A 1 336 ? -24.708 0.920 19.911 1.00 88.31 336 HIS A O 1
ATOM 2662 N N . ALA A 1 337 ? -23.118 1.886 21.169 1.00 87.38 337 ALA A N 1
ATOM 2663 C CA . ALA A 1 337 ? -23.935 3.032 21.570 1.00 87.38 337 ALA A CA 1
ATOM 2664 C C . ALA A 1 337 ? -23.341 4.384 21.167 1.00 87.38 337 ALA A C 1
ATOM 2666 O O . ALA A 1 337 ? -24.010 5.403 21.356 1.00 87.38 337 ALA A O 1
ATOM 2667 N N . GLN A 1 338 ? -22.139 4.406 20.575 1.00 86.19 338 GLN A N 1
ATOM 2668 C CA . GLN A 1 338 ? -21.456 5.626 20.138 1.00 86.19 338 GLN A CA 1
ATOM 2669 C C . GLN A 1 338 ? -21.289 6.628 21.291 1.00 86.19 338 GLN A C 1
ATOM 2671 O O . GLN A 1 338 ? -21.379 7.843 21.094 1.00 86.19 338 GLN A O 1
ATOM 2676 N N . SER A 1 339 ? -21.065 6.113 22.505 1.00 87.38 339 SER A N 1
ATOM 2677 C CA . SER A 1 339 ? -20.977 6.891 23.742 1.00 87.38 339 SER A CA 1
ATOM 2678 C C . SER A 1 339 ? -19.810 7.884 23.697 1.00 87.38 339 SER A C 1
ATOM 2680 O O . SER A 1 339 ? -18.643 7.492 23.700 1.00 87.38 339 SER A O 1
ATOM 2682 N N . THR A 1 340 ? -20.115 9.187 23.664 1.00 86.69 340 THR A N 1
ATOM 2683 C CA . THR A 1 340 ? -19.096 10.253 23.694 1.00 86.69 340 THR A CA 1
ATOM 2684 C C . THR A 1 340 ? -18.306 10.231 25.002 1.00 86.69 340 THR A C 1
ATOM 2686 O O . THR A 1 340 ? -17.087 10.326 24.964 1.00 86.69 340 THR A O 1
ATOM 2689 N N . ASN A 1 341 ? -18.967 10.009 26.139 1.00 85.50 341 ASN A N 1
ATOM 2690 C CA . ASN A 1 341 ? -18.304 9.943 27.446 1.00 85.50 341 ASN A CA 1
ATOM 2691 C C . ASN A 1 341 ? -17.327 8.772 27.530 1.00 85.50 341 ASN A C 1
ATOM 2693 O O . ASN A 1 341 ? -16.211 8.928 28.007 1.00 85.50 341 ASN A O 1
ATOM 2697 N N . SER A 1 342 ? -17.724 7.608 27.011 1.00 89.81 342 SER A N 1
ATOM 2698 C CA . SER A 1 342 ? -16.839 6.442 26.945 1.00 89.81 342 SER A CA 1
ATOM 2699 C C . SER A 1 342 ? -15.670 6.680 25.993 1.00 89.81 342 SER A C 1
ATOM 2701 O O . SER A 1 342 ? -14.564 6.248 26.280 1.00 89.81 342 SER A O 1
ATOM 2703 N N . SER A 1 343 ? -15.891 7.433 24.910 1.00 91.06 343 SER A N 1
ATOM 2704 C CA . SER A 1 343 ? -14.815 7.830 23.998 1.00 91.06 343 SER A CA 1
ATOM 2705 C C . SER A 1 343 ? -13.813 8.767 24.686 1.00 91.06 343 SER A C 1
ATOM 2707 O O . SER A 1 343 ? -12.613 8.563 24.581 1.00 91.06 343 SER A O 1
ATOM 2709 N N . LEU A 1 344 ? -14.286 9.766 25.437 1.00 90.00 344 LEU A N 1
ATOM 2710 C CA . LEU A 1 344 ? -13.410 10.670 26.190 1.00 90.00 344 LEU A CA 1
ATOM 2711 C C . LEU A 1 344 ? -12.643 9.928 27.291 1.00 90.00 344 LEU A C 1
ATOM 2713 O O . LEU A 1 344 ? -11.434 10.100 27.401 1.00 90.00 344 LEU A O 1
ATOM 2717 N N . ALA A 1 345 ? -13.329 9.067 28.049 1.00 90.12 345 ALA A N 1
ATOM 2718 C CA . ALA A 1 345 ? -12.714 8.251 29.093 1.00 90.12 345 ALA A CA 1
ATOM 2719 C C . ALA A 1 345 ? -11.609 7.353 28.529 1.00 90.12 345 ALA A C 1
ATOM 2721 O O . ALA A 1 345 ? -10.514 7.314 29.078 1.00 90.12 345 ALA A O 1
ATOM 2722 N N . LEU A 1 346 ? -11.883 6.660 27.418 1.00 93.31 346 LEU A N 1
ATOM 2723 C CA . LEU A 1 346 ? -10.913 5.775 26.783 1.00 93.31 346 LEU A CA 1
ATOM 2724 C C . LEU A 1 346 ? -9.735 6.555 26.195 1.00 93.31 346 LEU A C 1
ATOM 2726 O O . LEU A 1 346 ? -8.598 6.145 26.377 1.00 93.31 346 LEU A O 1
ATOM 2730 N N . ALA A 1 347 ? -9.979 7.691 25.539 1.00 93.31 347 ALA A N 1
ATOM 2731 C CA . ALA A 1 347 ? -8.903 8.516 24.995 1.00 93.31 347 ALA A CA 1
ATOM 2732 C C . ALA A 1 347 ? -7.982 9.054 26.098 1.00 93.31 347 ALA A C 1
ATOM 2734 O O . ALA A 1 347 ? -6.768 8.909 26.006 1.00 93.31 347 ALA A O 1
ATOM 2735 N N . GLN A 1 348 ? -8.551 9.598 27.176 1.00 91.56 348 GLN A N 1
ATOM 2736 C CA . GLN A 1 348 ? -7.769 10.069 28.318 1.00 91.56 348 GLN A CA 1
ATOM 2737 C C . GLN A 1 348 ? -7.004 8.924 28.993 1.00 91.56 348 GLN A C 1
ATOM 2739 O O . GLN A 1 348 ? -5.863 9.098 29.404 1.00 91.56 348 GLN A O 1
ATOM 2744 N N . TYR A 1 349 ? -7.617 7.746 29.084 1.00 94.06 349 TYR A N 1
ATOM 2745 C CA . TYR A 1 349 ? -6.989 6.569 29.667 1.00 94.06 349 TYR A CA 1
ATOM 2746 C C . TYR A 1 349 ? -5.798 6.060 28.836 1.00 94.06 349 TYR A C 1
ATOM 2748 O O . TYR A 1 349 ? -4.745 5.776 29.398 1.00 94.06 349 TYR A O 1
ATOM 2756 N N . LEU A 1 350 ? -5.948 5.968 27.511 1.00 94.19 350 LEU A N 1
ATOM 2757 C CA . LEU A 1 350 ? -4.912 5.437 26.618 1.00 94.19 350 LEU A CA 1
ATOM 2758 C C . LEU A 1 350 ? -3.798 6.444 26.313 1.00 94.19 350 LEU A C 1
ATOM 2760 O O . LEU A 1 350 ? -2.663 6.039 26.081 1.00 94.19 350 LEU A O 1
ATOM 2764 N N . PHE A 1 351 ? -4.114 7.741 26.288 1.00 94.44 351 PHE A N 1
ATOM 2765 C CA . PHE A 1 351 ? -3.210 8.772 25.764 1.00 94.44 351 PHE A CA 1
ATOM 2766 C C . PHE A 1 351 ? -2.917 9.904 26.759 1.00 94.44 351 PHE A C 1
ATOM 2768 O O . PHE A 1 351 ? -2.203 10.848 26.426 1.00 94.44 351 PHE A O 1
ATOM 2775 N N . GLY A 1 352 ? -3.462 9.844 27.976 1.00 90.94 352 GLY A N 1
ATOM 2776 C CA . GLY A 1 352 ? -3.312 10.868 29.017 1.00 90.94 352 GLY A CA 1
ATOM 2777 C C . GLY A 1 352 ? -4.174 12.115 28.794 1.00 90.94 352 GLY A C 1
ATOM 2778 O O . GLY A 1 352 ? -4.743 12.650 29.746 1.00 90.94 352 GLY A O 1
ATOM 2779 N N . ASP A 1 353 ? -4.326 12.545 27.541 1.00 88.25 353 ASP A N 1
ATOM 2780 C CA . ASP A 1 353 ? -5.150 13.678 27.127 1.00 88.25 353 ASP A CA 1
ATOM 2781 C C . ASP A 1 353 ? -5.712 13.498 25.700 1.00 88.25 353 ASP A C 1
ATOM 2783 O O . ASP A 1 353 ? -5.442 12.519 24.999 1.00 88.25 353 ASP A O 1
ATOM 2787 N N . ILE A 1 354 ? -6.566 14.439 25.288 1.00 86.50 354 ILE A N 1
ATOM 2788 C CA . ILE A 1 354 ? -7.238 14.409 23.982 1.00 86.50 354 ILE A CA 1
ATOM 2789 C C . ILE A 1 354 ? -6.273 14.765 22.843 1.00 86.50 354 ILE A C 1
ATOM 2791 O O . ILE A 1 354 ? -6.444 14.248 21.741 1.00 86.50 354 ILE A O 1
ATOM 2795 N N . ASP A 1 355 ? -5.269 15.604 23.082 1.00 85.06 355 ASP A N 1
ATOM 2796 C CA . ASP A 1 355 ? -4.354 16.075 22.039 1.00 85.06 355 ASP A CA 1
ATOM 2797 C C . ASP A 1 355 ? -3.413 14.948 21.589 1.00 85.06 355 ASP A C 1
ATOM 2799 O O . ASP A 1 355 ? -3.232 14.724 20.389 1.00 85.06 355 ASP A O 1
ATOM 2803 N N . ASN A 1 356 ? -2.916 14.146 22.532 1.00 88.88 356 ASN A N 1
ATOM 2804 C CA . ASN A 1 356 ? -2.147 12.936 22.249 1.00 88.88 356 ASN A CA 1
ATOM 2805 C C . ASN A 1 356 ? -2.988 11.904 21.493 1.00 88.88 356 ASN A C 1
ATOM 2807 O O . ASN A 1 356 ? -2.499 11.275 20.551 1.00 88.88 356 ASN A O 1
ATOM 2811 N N . TYR A 1 357 ? -4.266 11.748 21.852 1.00 92.69 357 TYR A N 1
ATOM 2812 C CA . TYR A 1 357 ? -5.185 10.924 21.070 1.00 92.69 357 TYR A CA 1
ATOM 2813 C C . TYR A 1 357 ? -5.313 11.442 19.628 1.00 92.69 357 TYR A C 1
ATOM 2815 O O . TYR A 1 357 ? -5.236 10.648 18.691 1.00 92.69 357 TYR A O 1
ATOM 2823 N N . ILE A 1 358 ? -5.490 12.755 19.436 1.00 88.00 358 ILE A N 1
ATOM 2824 C CA . ILE A 1 358 ? -5.608 13.361 18.103 1.00 88.00 358 ILE A CA 1
ATOM 2825 C C . ILE A 1 358 ? -4.349 13.059 17.285 1.00 88.00 358 ILE A C 1
ATOM 2827 O O . ILE A 1 358 ? -4.473 12.600 16.153 1.00 88.00 358 ILE A O 1
ATOM 2831 N N . ALA A 1 359 ? -3.152 13.221 17.854 1.00 85.88 359 ALA A N 1
ATOM 2832 C CA . ALA A 1 359 ? -1.900 12.891 17.171 1.00 85.88 359 ALA A CA 1
ATOM 2833 C C . ALA A 1 359 ? -1.848 11.418 16.716 1.00 85.88 359 ALA A C 1
ATOM 2835 O O . ALA A 1 359 ? -1.574 11.136 15.550 1.00 85.88 359 ALA A O 1
ATOM 2836 N N . ASN A 1 360 ? -2.210 10.479 17.594 1.00 91.19 360 ASN A N 1
ATOM 2837 C CA . ASN A 1 360 ? -2.230 9.049 17.261 1.00 91.19 360 ASN A CA 1
ATOM 2838 C C . ASN A 1 360 ? -3.300 8.702 16.211 1.00 91.19 360 ASN A C 1
ATOM 2840 O O . ASN A 1 360 ? -3.083 7.877 15.323 1.00 91.19 360 ASN A O 1
ATOM 2844 N N . ALA A 1 361 ? -4.462 9.347 16.277 1.00 90.50 361 ALA A N 1
ATOM 2845 C CA . ALA A 1 361 ? -5.525 9.139 15.306 1.00 90.50 361 ALA A CA 1
ATOM 2846 C C . ALA A 1 361 ? -5.186 9.755 13.933 1.00 90.50 361 ALA A C 1
ATOM 2848 O O . ALA A 1 361 ? -5.565 9.186 12.908 1.00 90.50 361 ALA A O 1
ATOM 2849 N N . LEU A 1 362 ? -4.425 10.860 13.886 1.00 85.69 362 LEU A N 1
ATOM 2850 C CA . LEU A 1 362 ? -3.856 11.405 12.645 1.00 85.69 362 LEU A CA 1
ATOM 2851 C C . LEU A 1 362 ? -2.923 10.391 11.988 1.00 85.69 362 LEU A C 1
ATOM 2853 O O . LEU A 1 362 ? -3.060 10.127 10.795 1.00 85.69 362 LEU A O 1
ATOM 2857 N N . GLU A 1 363 ? -2.013 9.791 12.757 1.00 85.62 363 GLU A N 1
ATOM 2858 C CA . GLU A 1 363 ? -1.121 8.749 12.242 1.00 85.62 363 GLU A CA 1
ATOM 2859 C C . GLU A 1 363 ? -1.897 7.553 11.689 1.00 85.62 363 GLU A C 1
ATOM 2861 O O . GLU A 1 363 ? -1.539 7.011 10.642 1.00 85.62 363 GLU A O 1
ATOM 2866 N N . LEU A 1 364 ? -2.983 7.157 12.357 1.00 91.31 364 LEU A N 1
ATOM 2867 C CA . LEU A 1 364 ? -3.847 6.079 11.889 1.00 91.31 364 LEU A CA 1
ATOM 2868 C C . LEU A 1 364 ? -4.527 6.428 10.557 1.00 91.31 364 LEU A C 1
ATOM 2870 O O . LEU A 1 364 ? -4.530 5.617 9.633 1.00 91.31 364 LEU A O 1
ATOM 2874 N N . PHE A 1 365 ? -5.060 7.643 10.425 1.00 88.88 365 PHE A N 1
ATOM 2875 C CA . PHE A 1 365 ? -5.648 8.105 9.169 1.00 88.88 365 PHE A CA 1
ATOM 2876 C C . PHE A 1 365 ? -4.621 8.207 8.039 1.00 88.88 365 PHE A C 1
ATOM 2878 O O . PHE A 1 365 ? -4.926 7.838 6.906 1.00 88.88 365 PHE A O 1
ATOM 2885 N N . ILE A 1 366 ? -3.393 8.626 8.347 1.00 82.62 366 ILE A N 1
ATOM 2886 C CA . ILE A 1 366 ? -2.282 8.628 7.392 1.00 82.62 366 ILE A CA 1
ATOM 2887 C C . ILE A 1 366 ? -1.964 7.200 6.929 1.00 82.62 366 ILE A C 1
ATOM 2889 O O . ILE A 1 366 ? -1.832 6.963 5.729 1.00 82.62 366 ILE A O 1
ATOM 2893 N N . LYS A 1 367 ? -1.897 6.227 7.849 1.00 84.25 367 LYS A N 1
ATOM 2894 C CA . LYS A 1 367 ? -1.700 4.805 7.502 1.00 84.25 367 LYS A CA 1
ATOM 2895 C C . LYS A 1 367 ? -2.824 4.272 6.607 1.00 84.25 367 LYS A C 1
ATOM 2897 O O . LYS A 1 367 ? -2.551 3.514 5.675 1.00 84.25 367 LYS A O 1
ATOM 2902 N N . ALA A 1 368 ? -4.053 4.729 6.844 1.00 86.31 368 ALA A N 1
ATOM 2903 C CA . ALA A 1 368 ? -5.229 4.438 6.028 1.00 86.31 368 ALA A CA 1
ATOM 2904 C C . ALA A 1 368 ? -5.307 5.239 4.712 1.00 86.31 368 ALA A C 1
ATOM 2906 O O . ALA A 1 368 ? -6.326 5.185 4.024 1.00 86.31 368 ALA A O 1
ATOM 2907 N N . ASP A 1 369 ? -4.258 5.988 4.353 1.00 84.62 369 ASP A N 1
ATOM 2908 C CA . ASP A 1 369 ? -4.184 6.783 3.123 1.00 84.62 369 ASP A CA 1
ATOM 2909 C C . ASP A 1 369 ? -5.321 7.826 2.998 1.00 84.62 369 ASP A C 1
ATOM 2911 O O . ASP A 1 369 ? -5.918 8.058 1.934 1.00 84.62 369 ASP A O 1
ATOM 2915 N N . ILE A 1 370 ? -5.644 8.454 4.134 1.00 85.31 370 ILE A N 1
ATOM 2916 C CA . ILE A 1 370 ? -6.554 9.596 4.234 1.00 85.31 370 ILE A CA 1
ATOM 2917 C C . ILE A 1 370 ? -5.716 10.860 4.342 1.00 85.31 370 ILE A C 1
ATOM 2919 O O . ILE A 1 370 ? -5.025 11.114 5.326 1.00 85.31 37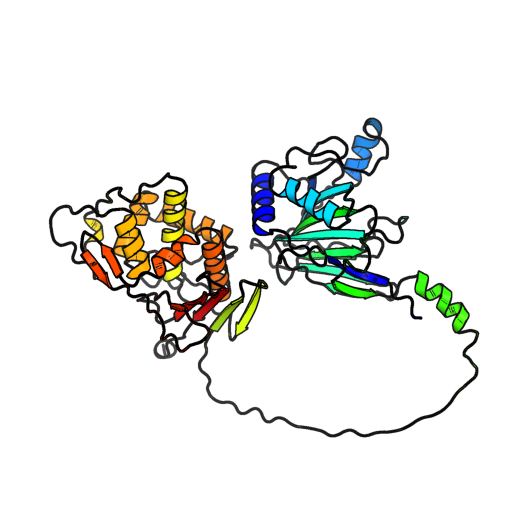0 ILE A O 1
ATOM 2923 N N . SER A 1 371 ? -5.795 11.670 3.298 1.00 69.56 371 SER A N 1
ATOM 2924 C CA . SER A 1 371 ? -4.806 12.697 3.010 1.00 69.56 371 SER A CA 1
ATOM 2925 C C . SER A 1 371 ? -5.125 14.077 3.603 1.00 69.56 371 SER A C 1
ATOM 2927 O O . SER A 1 371 ? -4.300 14.981 3.535 1.00 69.56 371 SER A O 1
ATOM 2929 N N . SER A 1 372 ? -6.310 14.257 4.191 1.00 66.06 372 SER A N 1
ATOM 2930 C CA . SER A 1 372 ? -6.688 15.475 4.918 1.00 66.06 372 SER A CA 1
ATOM 2931 C C . SER A 1 372 ? -7.582 15.120 6.110 1.00 66.06 372 SER A C 1
ATOM 2933 O O . SER A 1 372 ? -8.805 15.277 6.064 1.00 66.06 372 SER A O 1
ATOM 2935 N N . PRO A 1 373 ? -7.012 14.567 7.190 1.00 61.97 373 PRO A N 1
ATOM 2936 C CA . PRO A 1 373 ? -7.763 14.302 8.402 1.00 61.97 373 PRO A CA 1
ATOM 2937 C C . PRO A 1 373 ? -7.981 15.614 9.164 1.00 61.97 373 PRO A C 1
ATOM 2939 O O . PRO A 1 373 ? -7.482 15.803 10.265 1.00 61.97 373 PRO A O 1
ATOM 2942 N N . GLU A 1 374 ? -8.833 16.498 8.648 1.00 66.50 374 GLU A N 1
ATOM 2943 C CA . GLU A 1 374 ? -9.412 17.593 9.446 1.00 66.50 374 GLU A CA 1
ATOM 2944 C C . GLU A 1 374 ? -10.372 17.039 10.537 1.00 66.50 374 GLU A C 1
ATOM 2946 O O . GLU A 1 374 ? -11.113 17.772 11.184 1.00 66.50 374 GLU A O 1
ATOM 2951 N N . CYS A 1 375 ? -10.380 15.713 10.747 1.00 60.44 375 CYS A N 1
ATOM 2952 C CA . CYS A 1 375 ? -11.492 14.925 11.260 1.00 60.44 375 CYS A CA 1
ATOM 2953 C C . CYS A 1 375 ? -11.435 14.526 12.741 1.00 60.44 375 CYS A C 1
ATOM 2955 O O . CYS A 1 375 ? -12.053 13.533 13.139 1.00 60.44 375 CYS A O 1
ATOM 2957 N N . LEU A 1 376 ? -10.703 15.241 13.589 1.00 65.12 376 LEU A N 1
ATOM 2958 C CA . LEU A 1 376 ? -10.341 14.696 14.899 1.00 65.12 376 LEU A CA 1
ATOM 2959 C C . LEU A 1 376 ? -10.861 15.513 16.064 1.00 65.12 376 LEU A C 1
ATOM 2961 O O . LEU A 1 376 ? -10.130 16.195 16.767 1.00 65.12 376 LEU A O 1
ATOM 2965 N N . HIS A 1 377 ? -12.155 15.345 16.318 1.00 73.31 377 HIS A N 1
ATOM 2966 C CA . HIS A 1 377 ? -12.733 15.673 17.613 1.00 73.31 377 HIS A CA 1
ATOM 2967 C C . HIS A 1 377 ? -13.614 14.520 18.096 1.00 73.31 377 HIS A C 1
ATOM 2969 O O . HIS A 1 377 ? -14.433 13.985 17.344 1.00 73.31 377 HIS A O 1
ATOM 2975 N N . ILE A 1 378 ? -13.432 14.124 19.359 1.00 68.44 378 ILE A N 1
ATOM 2976 C CA . ILE A 1 378 ? -14.260 13.104 20.025 1.00 68.44 378 ILE A CA 1
ATOM 2977 C C . ILE A 1 378 ? -15.632 13.680 20.398 1.00 68.44 378 ILE A C 1
ATOM 2979 O O . ILE A 1 378 ? -16.643 12.969 20.394 1.00 68.44 378 ILE A O 1
ATOM 2983 N N . SER A 1 379 ? -15.673 14.972 20.738 1.00 72.00 379 SER A N 1
ATOM 2984 C CA . SER A 1 379 ? -16.902 15.635 21.164 1.00 72.00 379 SER A CA 1
ATOM 2985 C C . SER A 1 379 ? -17.814 15.938 19.974 1.00 72.00 379 SER A C 1
ATOM 2987 O O . SER A 1 379 ? -17.359 16.261 18.881 1.00 72.00 379 SER A O 1
ATOM 2989 N N . SER A 1 380 ? -19.123 15.848 20.201 1.00 56.03 380 SER A N 1
ATOM 2990 C CA . SER A 1 380 ? -20.159 16.082 19.192 1.00 56.03 380 SER A CA 1
ATOM 2991 C C . SER A 1 380 ? -20.430 17.560 18.906 1.00 56.03 380 SER A C 1
ATOM 2993 O O . SER A 1 380 ? -21.451 17.865 18.295 1.00 56.03 380 SER A O 1
ATOM 2995 N N . ARG A 1 381 ? -19.597 18.490 19.394 1.00 61.41 381 ARG A N 1
ATOM 2996 C CA . ARG A 1 381 ? -19.754 19.898 19.024 1.00 61.41 381 ARG A CA 1
ATOM 2997 C C . ARG A 1 381 ? -19.281 20.053 17.587 1.00 61.41 381 ARG A C 1
ATOM 2999 O O . ARG A 1 381 ? -18.136 19.742 17.276 1.00 61.41 381 ARG A O 1
ATOM 3006 N N . GLU A 1 382 ? -20.209 20.476 16.737 1.00 54.06 382 GLU A N 1
ATOM 3007 C CA . GLU A 1 382 ? -20.039 20.687 15.304 1.00 54.06 382 GLU A CA 1
ATOM 3008 C C . GLU A 1 382 ? -18.915 21.695 15.038 1.00 54.06 382 GLU A C 1
ATOM 3010 O O . GLU A 1 382 ? -19.146 22.892 14.922 1.00 54.06 382 GLU A O 1
ATOM 3015 N N . MET A 1 383 ? -17.671 21.227 14.970 1.00 58.19 383 MET A N 1
ATOM 3016 C CA . MET A 1 383 ? -16.612 21.995 14.333 1.00 58.19 383 MET A CA 1
ATOM 3017 C C . MET A 1 383 ? -16.735 21.752 12.834 1.00 58.19 383 MET A C 1
ATOM 3019 O O . MET A 1 383 ? -16.604 20.618 12.368 1.00 58.19 383 MET A O 1
ATOM 3023 N N . GLU A 1 384 ? -17.036 22.816 12.087 1.00 61.56 384 GLU A N 1
ATOM 3024 C CA . GLU A 1 384 ? -17.245 22.790 10.633 1.00 61.56 384 GLU A CA 1
ATOM 3025 C C . GLU A 1 384 ? -16.069 22.182 9.853 1.00 61.56 384 GLU A C 1
ATOM 3027 O O . GLU A 1 384 ? -16.262 21.725 8.720 1.00 61.56 384 GLU A O 1
ATOM 3032 N N . SER A 1 385 ? -14.887 22.149 10.478 1.00 70.31 385 SER A N 1
ATOM 3033 C CA . SER A 1 385 ? -13.642 21.571 9.976 1.00 70.31 385 SER A CA 1
ATOM 3034 C C . SER A 1 385 ? -13.633 20.041 9.947 1.00 70.31 385 SER A C 1
ATOM 3036 O O . SER A 1 385 ? -12.957 19.462 9.110 1.00 70.31 385 SER A O 1
ATOM 3038 N N . ASN A 1 386 ? -14.405 19.342 10.784 1.00 75.31 386 ASN A N 1
ATOM 3039 C CA . ASN A 1 386 ? -14.340 17.880 10.835 1.00 75.31 386 ASN A CA 1
ATOM 3040 C C . ASN A 1 386 ? -15.122 17.250 9.681 1.00 75.31 386 ASN A C 1
ATOM 3042 O O . ASN A 1 386 ? -16.300 16.933 9.850 1.00 75.31 386 ASN A O 1
ATOM 3046 N N . ARG A 1 387 ? -14.494 17.068 8.510 1.00 83.25 387 ARG A N 1
ATOM 3047 C CA . ARG A 1 387 ? -15.168 16.495 7.337 1.00 83.25 387 ARG A CA 1
ATOM 3048 C C . ARG A 1 387 ? -14.393 15.393 6.630 1.00 83.25 387 ARG A C 1
ATOM 3050 O O . ARG A 1 387 ? -13.236 15.584 6.283 1.00 83.25 387 ARG A O 1
ATOM 3057 N N . ILE A 1 388 ? -15.086 14.309 6.291 1.00 85.19 388 ILE A N 1
ATOM 3058 C CA . ILE A 1 388 ? -14.582 13.151 5.546 1.00 85.19 388 ILE A CA 1
ATOM 3059 C C . ILE A 1 388 ? -15.404 12.937 4.268 1.00 85.19 388 ILE A C 1
ATOM 3061 O O . ILE A 1 388 ? -16.630 13.080 4.266 1.00 85.19 388 ILE A O 1
ATOM 3065 N N . SER A 1 389 ? -14.748 12.631 3.156 1.00 86.06 389 SER A N 1
ATOM 3066 C CA . SER A 1 389 ? -15.418 12.228 1.916 1.00 86.06 389 SER A CA 1
ATOM 3067 C C . SER A 1 389 ? -15.860 10.757 1.963 1.00 86.06 389 SER A C 1
ATOM 3069 O O . SER A 1 389 ? -15.296 9.965 2.721 1.00 86.06 389 SER A O 1
ATOM 3071 N N . PRO A 1 390 ? -16.825 10.337 1.122 1.00 84.88 390 PRO A N 1
ATOM 3072 C CA . PRO A 1 390 ? -17.166 8.926 0.984 1.00 84.88 390 PRO A CA 1
ATOM 3073 C C . PRO A 1 390 ? -15.988 8.024 0.635 1.00 84.88 390 PRO A C 1
ATOM 3075 O O . PRO A 1 390 ? -15.942 6.878 1.072 1.00 84.88 390 PRO A O 1
ATOM 3078 N N . TRP A 1 391 ? -15.028 8.555 -0.118 1.00 83.00 391 TRP A N 1
ATOM 3079 C CA . TRP A 1 391 ? -13.830 7.830 -0.504 1.00 83.00 391 TRP A CA 1
ATOM 3080 C C . TRP A 1 391 ? -12.885 7.583 0.670 1.00 83.00 391 TRP A C 1
ATOM 3082 O O . TRP A 1 391 ? -12.505 6.446 0.924 1.00 83.00 391 TRP A O 1
ATOM 3092 N N . GLU A 1 392 ? -12.552 8.631 1.423 1.00 87.00 392 GLU A N 1
ATOM 3093 C CA . GLU A 1 392 ? -11.705 8.514 2.617 1.00 87.00 392 GLU A CA 1
ATOM 3094 C C . GLU A 1 392 ? -12.364 7.616 3.670 1.00 87.00 392 GLU A C 1
ATOM 3096 O O . GLU A 1 392 ? -11.701 6.796 4.294 1.00 87.00 392 GLU A O 1
ATOM 3101 N N . ALA A 1 393 ? -13.685 7.716 3.824 1.00 86.69 393 ALA A N 1
ATOM 3102 C CA . ALA A 1 393 ? -14.442 6.841 4.704 1.00 86.69 393 ALA A CA 1
ATOM 3103 C C . ALA A 1 393 ? -14.343 5.364 4.295 1.00 86.69 393 ALA A C 1
ATOM 3105 O O . ALA A 1 393 ? -14.159 4.508 5.157 1.00 86.69 393 ALA A O 1
ATOM 3106 N N . LEU A 1 394 ? -14.444 5.067 2.995 1.00 85.69 394 LEU A N 1
ATOM 3107 C CA . LEU A 1 394 ? -14.274 3.713 2.470 1.00 85.69 394 LEU A CA 1
ATOM 3108 C C . LEU A 1 394 ? -12.850 3.198 2.709 1.00 85.69 394 LEU A C 1
ATOM 3110 O O . LEU A 1 394 ? -12.706 2.097 3.230 1.00 85.69 394 LEU A O 1
ATOM 3114 N N . LYS A 1 395 ? -11.822 4.009 2.421 1.00 85.69 395 LYS A N 1
ATOM 3115 C CA . LYS A 1 395 ? -10.421 3.670 2.723 1.00 85.69 395 LYS A CA 1
ATOM 3116 C C . LYS A 1 395 ? -10.204 3.369 4.201 1.00 85.69 395 LYS A C 1
ATOM 3118 O O . LYS A 1 395 ? -9.523 2.409 4.537 1.00 85.69 395 LYS A O 1
ATOM 3123 N N . PHE A 1 396 ? -10.805 4.160 5.090 1.00 89.88 396 PHE A N 1
ATOM 3124 C CA . PHE A 1 396 ? -10.673 3.910 6.518 1.00 89.88 396 PHE A CA 1
ATOM 3125 C C . PHE A 1 396 ? -11.317 2.594 6.930 1.00 89.88 396 PHE A C 1
ATOM 3127 O O . PHE A 1 396 ? -10.741 1.853 7.712 1.00 89.88 396 PHE A O 1
ATOM 3134 N N . MET A 1 397 ? -12.499 2.281 6.402 1.00 87.81 397 MET A N 1
ATOM 3135 C CA . MET A 1 397 ? -13.157 1.014 6.716 1.00 87.81 397 MET A CA 1
ATOM 3136 C C . MET A 1 397 ? -12.392 -0.192 6.172 1.00 87.81 397 MET A C 1
ATOM 3138 O O . MET A 1 397 ? -12.320 -1.205 6.859 1.00 87.81 397 MET A O 1
ATOM 3142 N N . ASP A 1 398 ? -11.809 -0.066 4.982 1.00 83.94 398 ASP A N 1
ATOM 3143 C CA . ASP A 1 398 ? -10.915 -1.067 4.396 1.00 83.94 398 ASP A CA 1
ATOM 3144 C C . ASP A 1 398 ? -9.666 -1.273 5.266 1.00 83.94 398 ASP A C 1
ATOM 3146 O O . ASP A 1 398 ? -9.311 -2.395 5.607 1.00 83.94 398 ASP A O 1
ATOM 3150 N N . PHE A 1 399 ? -9.071 -0.181 5.748 1.00 88.19 399 PHE A N 1
ATOM 3151 C CA . PHE A 1 399 ? -7.972 -0.233 6.708 1.00 88.19 399 PHE A CA 1
ATOM 3152 C C . PHE A 1 399 ? -8.367 -0.947 8.011 1.00 88.19 399 PHE A C 1
ATOM 3154 O O . PHE A 1 399 ? -7.630 -1.808 8.479 1.00 88.19 399 PHE A O 1
ATOM 3161 N N . ILE A 1 400 ? -9.540 -0.645 8.583 1.00 89.25 400 ILE A N 1
ATOM 3162 C CA . ILE A 1 400 ? -10.044 -1.340 9.782 1.00 89.25 400 ILE A CA 1
ATOM 3163 C C . ILE A 1 400 ? -10.215 -2.836 9.510 1.00 89.25 400 ILE A C 1
ATOM 3165 O O . ILE A 1 400 ? -9.892 -3.647 10.370 1.00 89.25 400 ILE A O 1
ATOM 3169 N N . PHE A 1 401 ? -10.710 -3.198 8.326 1.00 84.56 401 PHE A N 1
ATOM 3170 C CA . PHE A 1 401 ? -10.883 -4.588 7.913 1.00 84.56 401 PHE A CA 1
ATOM 3171 C C . PHE A 1 401 ? -9.566 -5.356 7.861 1.00 84.56 401 PHE A C 1
ATOM 3173 O O . PHE A 1 401 ? -9.499 -6.464 8.386 1.00 84.56 401 PHE A O 1
ATOM 3180 N N . CYS A 1 402 ? -8.516 -4.748 7.317 1.00 82.88 402 CYS A N 1
ATOM 3181 C CA . CYS A 1 402 ? -7.202 -5.378 7.260 1.00 82.88 402 CYS A CA 1
ATOM 3182 C C . CYS A 1 402 ? -6.510 -5.435 8.632 1.00 82.88 402 CYS A C 1
ATOM 3184 O O . CYS A 1 402 ? -5.931 -6.456 8.994 1.00 82.88 402 CYS A O 1
ATOM 3186 N N . GLU A 1 403 ? -6.559 -4.349 9.406 1.00 85.62 403 GLU A N 1
ATOM 3187 C CA . GLU A 1 403 ? -5.726 -4.205 10.608 1.00 85.62 403 GLU A CA 1
ATOM 3188 C C . GLU A 1 403 ? -6.395 -4.717 11.891 1.00 85.62 403 GLU A C 1
ATOM 3190 O O . GLU A 1 403 ? -5.709 -5.187 12.807 1.00 85.62 403 GLU A O 1
ATOM 3195 N N . CYS A 1 404 ? -7.726 -4.626 11.972 1.00 89.12 404 CYS A N 1
ATOM 3196 C CA . CYS A 1 404 ? -8.523 -4.973 13.153 1.00 89.12 404 CYS A CA 1
ATOM 3197 C C . CYS A 1 404 ? -9.825 -5.703 12.768 1.00 89.12 404 CYS A C 1
ATOM 3199 O O . CYS A 1 404 ? -10.915 -5.203 13.079 1.00 89.12 404 CYS A O 1
ATOM 3201 N N . PRO A 1 405 ? -9.757 -6.869 12.098 1.00 85.00 405 PRO A N 1
ATOM 3202 C CA . PRO A 1 405 ? -10.947 -7.620 11.689 1.00 85.00 405 PRO A CA 1
ATOM 3203 C C . PRO A 1 405 ? -11.889 -7.952 12.863 1.00 85.00 405 PRO A C 1
ATOM 3205 O O . PRO A 1 405 ? -13.110 -7.948 12.689 1.00 85.00 405 PRO A O 1
ATOM 3208 N N . GLU A 1 406 ? -11.358 -8.121 14.079 1.00 87.00 406 GLU A N 1
ATOM 3209 C CA . GLU A 1 406 ? -12.121 -8.369 15.308 1.00 87.00 406 GLU A CA 1
ATOM 3210 C C . GLU A 1 406 ? -13.130 -7.253 15.638 1.00 87.00 406 GLU A C 1
ATOM 3212 O O . GLU A 1 406 ? -14.147 -7.500 16.291 1.00 87.00 406 GLU A O 1
ATOM 3217 N N . PHE A 1 407 ? -12.911 -6.026 15.142 1.00 89.38 407 PHE A N 1
ATOM 3218 C CA . PHE A 1 407 ? -13.882 -4.935 15.248 1.00 89.38 407 PHE A CA 1
ATOM 3219 C C . PHE A 1 407 ? -15.261 -5.364 14.737 1.00 89.38 407 PHE A C 1
ATOM 3221 O O . PHE A 1 407 ? -16.284 -5.020 15.337 1.00 89.38 407 PHE A O 1
ATOM 3228 N N . PHE A 1 408 ? -15.297 -6.105 13.630 1.00 84.19 408 PHE A N 1
ATOM 3229 C CA . PHE A 1 408 ? -16.542 -6.507 12.990 1.00 84.19 408 PHE A CA 1
ATOM 3230 C C . PHE A 1 408 ? -17.268 -7.588 13.783 1.00 84.19 408 PHE A C 1
ATOM 3232 O O . PHE A 1 408 ? -18.496 -7.533 13.870 1.00 84.19 408 PHE A O 1
ATOM 3239 N N . ASP A 1 409 ? -16.539 -8.487 14.439 1.00 85.00 409 ASP A N 1
ATOM 3240 C CA . ASP A 1 409 ? -17.122 -9.489 15.333 1.00 85.00 409 ASP A CA 1
ATOM 3241 C C . ASP A 1 409 ? -17.799 -8.827 16.532 1.00 85.00 409 ASP A C 1
ATOM 3243 O O . ASP A 1 409 ? -18.961 -9.120 16.835 1.00 85.00 409 ASP A O 1
ATOM 3247 N N . TYR A 1 410 ? -17.131 -7.846 17.151 1.00 88.56 410 TYR A N 1
ATOM 3248 C CA . TYR A 1 410 ? -17.746 -7.050 18.211 1.00 88.56 410 TYR A CA 1
ATOM 3249 C C . TYR A 1 410 ? -18.953 -6.283 17.690 1.00 88.56 410 TYR A C 1
ATOM 3251 O O . TYR A 1 410 ? -20.023 -6.333 18.290 1.00 88.56 410 TYR A O 1
ATOM 3259 N N . ALA A 1 411 ? -18.828 -5.602 16.551 1.00 85.69 411 ALA A N 1
ATOM 3260 C CA . ALA A 1 411 ? -19.885 -4.747 16.039 1.00 85.69 411 ALA A CA 1
ATOM 3261 C C . ALA A 1 411 ? -21.189 -5.520 15.759 1.00 85.69 411 ALA A C 1
ATOM 3263 O O . ALA A 1 411 ? -22.265 -4.976 16.046 1.00 85.69 411 ALA A O 1
ATOM 3264 N N . LYS A 1 412 ? -21.097 -6.778 15.292 1.00 83.12 412 LYS A N 1
ATOM 3265 C CA . LYS A 1 412 ? -22.227 -7.683 14.990 1.00 83.12 412 LYS A CA 1
ATOM 3266 C C . LYS A 1 412 ? -23.088 -8.045 16.207 1.00 83.12 412 LYS A C 1
ATOM 3268 O O . LYS A 1 412 ? -24.242 -8.449 16.020 1.00 83.12 412 LYS A O 1
ATOM 3273 N N . ALA A 1 413 ? -22.583 -7.901 17.435 1.00 85.62 413 ALA A N 1
ATOM 3274 C CA . ALA A 1 413 ? -23.318 -8.314 18.626 1.00 85.62 413 ALA A CA 1
ATOM 3275 C C . ALA A 1 413 ? -24.617 -7.503 18.824 1.00 85.62 413 ALA A C 1
ATOM 3277 O O . ALA A 1 413 ? -24.635 -6.270 18.847 1.00 85.62 413 ALA A O 1
ATOM 3278 N N . GLU A 1 414 ? -25.738 -8.208 19.003 1.00 87.75 414 GLU A N 1
ATOM 3279 C CA . GLU A 1 414 ? -27.058 -7.590 19.221 1.00 87.75 414 GLU A CA 1
ATOM 3280 C C . GLU A 1 414 ? -27.201 -6.985 20.618 1.00 87.75 414 GLU A C 1
ATOM 3282 O O . GLU A 1 414 ? -28.019 -6.085 20.854 1.00 87.75 414 GLU A O 1
ATOM 3287 N N . ARG A 1 415 ? -26.407 -7.496 21.557 1.00 91.00 415 ARG A N 1
ATOM 3288 C CA . ARG A 1 415 ? -26.335 -7.047 22.938 1.00 91.00 415 ARG A CA 1
ATOM 3289 C C . ARG A 1 415 ? -24.884 -7.011 23.376 1.00 91.00 415 ARG A C 1
ATOM 3291 O O . ARG A 1 415 ? -24.082 -7.807 22.908 1.00 91.00 415 ARG A O 1
ATOM 3298 N N . TYR A 1 416 ? -24.587 -6.117 24.302 1.00 90.81 416 TYR A N 1
ATOM 3299 C CA . TYR A 1 416 ? -23.257 -5.980 24.875 1.00 90.81 416 TYR A CA 1
ATOM 3300 C C . TYR A 1 416 ? -23.358 -5.778 26.379 1.00 90.81 416 TYR A C 1
ATOM 3302 O O . TYR A 1 416 ? -24.339 -5.213 26.878 1.00 90.81 416 TYR A O 1
ATOM 3310 N N . GLU A 1 417 ? -22.355 -6.259 27.102 1.00 88.19 417 GLU A N 1
ATOM 3311 C CA . GLU A 1 417 ? -22.253 -6.027 28.531 1.00 88.19 417 GLU A CA 1
ATOM 3312 C C . GLU A 1 417 ? -21.647 -4.646 28.801 1.00 88.19 417 GLU A C 1
ATOM 3314 O O . GLU A 1 417 ? -20.634 -4.251 28.222 1.00 88.19 417 GLU A O 1
ATOM 3319 N N . TYR A 1 418 ? -22.281 -3.899 29.698 1.00 87.25 418 TYR A N 1
ATOM 3320 C CA . TYR A 1 418 ? -21.789 -2.627 30.193 1.00 87.25 418 TYR A CA 1
ATOM 3321 C C . TYR A 1 418 ? -22.135 -2.495 31.672 1.00 87.25 418 TYR A C 1
ATOM 3323 O O . TYR A 1 418 ? -23.312 -2.454 32.041 1.00 87.25 418 TYR A O 1
ATOM 3331 N N . MET A 1 419 ? -21.109 -2.426 32.525 1.00 85.19 419 MET A N 1
ATOM 3332 C CA . MET A 1 419 ? -21.261 -2.303 33.981 1.00 85.19 419 MET A CA 1
ATOM 3333 C C . MET A 1 419 ? -22.153 -3.404 34.594 1.00 85.19 419 MET A C 1
ATOM 3335 O O . MET A 1 419 ? -23.063 -3.109 35.377 1.00 85.19 419 MET A O 1
ATOM 3339 N N . GLY A 1 420 ? -21.941 -4.664 34.196 1.00 85.19 420 GLY A N 1
ATOM 3340 C CA . GLY A 1 420 ? -22.722 -5.811 34.676 1.00 85.19 420 GLY A CA 1
ATOM 3341 C C . GLY A 1 420 ? -24.154 -5.877 34.133 1.00 85.19 420 GLY A C 1
ATOM 3342 O O . GLY A 1 420 ? -25.003 -6.565 34.701 1.00 85.19 420 GLY A O 1
ATOM 3343 N N . ARG A 1 421 ? -24.480 -5.114 33.080 1.00 87.62 421 ARG A N 1
ATOM 3344 C CA . ARG A 1 421 ? -25.811 -5.097 32.455 1.00 87.62 421 ARG A CA 1
ATOM 3345 C C . ARG A 1 421 ? -25.720 -5.364 30.962 1.00 87.62 421 ARG A C 1
ATOM 3347 O O . ARG A 1 421 ? -24.924 -4.747 30.266 1.00 87.62 421 ARG A O 1
ATOM 3354 N N . TRP A 1 422 ? -26.621 -6.201 30.460 1.00 91.31 422 TRP A N 1
ATOM 3355 C CA . TRP A 1 422 ? -26.762 -6.474 29.030 1.00 91.31 422 TRP A CA 1
ATOM 3356 C C . TRP A 1 422 ? -27.642 -5.432 28.341 1.00 91.31 422 TRP A C 1
ATOM 3358 O O . TRP A 1 422 ? -28.874 -5.473 28.451 1.00 91.31 422 TRP A O 1
ATOM 3368 N N . LEU A 1 423 ? -27.018 -4.530 27.589 1.00 89.69 423 LEU A N 1
ATOM 3369 C CA . LEU A 1 423 ? -27.674 -3.477 26.817 1.00 89.69 423 LEU A CA 1
ATOM 3370 C C . LEU A 1 423 ? -27.921 -3.930 25.376 1.00 89.69 423 LEU A C 1
ATOM 3372 O O . LEU A 1 423 ? -27.190 -4.759 24.844 1.00 89.69 423 LEU A O 1
ATOM 3376 N N . LYS A 1 424 ? -28.964 -3.394 24.733 1.00 90.12 424 LYS A N 1
ATOM 3377 C CA . LYS A 1 424 ? -29.234 -3.635 23.308 1.00 90.12 424 LYS A CA 1
ATOM 3378 C C . LYS A 1 424 ? -28.330 -2.746 22.457 1.00 90.12 424 LYS A C 1
ATOM 3380 O 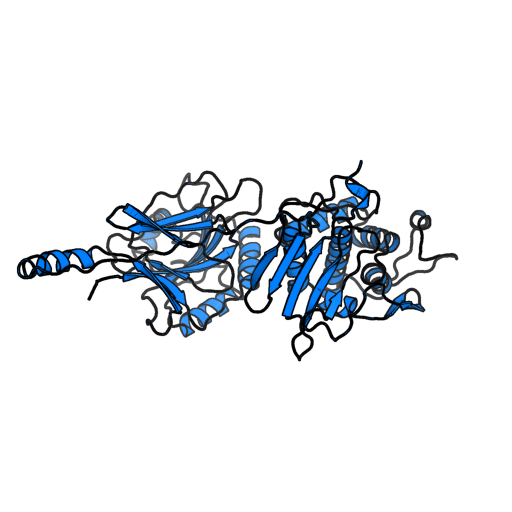O . LYS A 1 424 ? -28.234 -1.546 22.721 1.00 90.12 424 LYS A O 1
ATOM 3385 N N . SER A 1 425 ? -27.722 -3.310 21.419 1.00 87.44 425 SER A N 1
ATOM 3386 C CA . SER A 1 425 ? -26.931 -2.538 20.468 1.00 87.44 425 SER A CA 1
ATOM 3387 C C . SER A 1 425 ? -27.791 -1.545 19.684 1.00 87.44 425 SER A C 1
ATOM 3389 O O . SER A 1 425 ? -28.947 -1.820 19.346 1.00 87.44 425 SER A O 1
ATOM 3391 N N . SER A 1 426 ? -27.233 -0.369 19.385 1.00 83.50 426 SER A N 1
ATOM 3392 C CA . SER A 1 426 ? -27.852 0.574 18.447 1.00 83.50 426 SER A CA 1
ATOM 3393 C C . SER A 1 426 ? -27.525 0.261 16.984 1.00 83.50 426 SER A C 1
ATOM 3395 O O . SER A 1 426 ? -28.205 0.786 16.091 1.00 83.50 426 SER A O 1
ATOM 3397 N N . ASN A 1 427 ? -26.547 -0.622 16.750 1.00 79.94 427 ASN A N 1
ATOM 3398 C CA . ASN A 1 427 ? -26.308 -1.233 15.450 1.00 79.94 427 ASN A CA 1
ATOM 3399 C C . ASN A 1 427 ? -27.517 -2.106 15.108 1.00 79.94 427 ASN A C 1
ATOM 3401 O O . ASN A 1 427 ? -28.082 -2.785 15.967 1.00 79.94 427 ASN A O 1
ATOM 3405 N N . ARG A 1 428 ? -27.978 -2.033 13.861 1.00 69.25 428 ARG A N 1
ATOM 3406 C CA . ARG A 1 428 ? -29.139 -2.803 13.404 1.00 69.25 428 ARG A CA 1
ATOM 3407 C C . ARG A 1 428 ? -28.664 -3.824 12.386 1.00 69.25 428 ARG A C 1
ATOM 3409 O O . ARG A 1 428 ? -28.020 -3.435 11.414 1.00 69.25 428 ARG A O 1
ATOM 3416 N N . LYS A 1 429 ? -29.042 -5.088 12.578 1.00 65.06 429 LYS A N 1
ATOM 3417 C CA . LYS A 1 429 ? -29.147 -6.033 11.466 1.00 65.06 429 LYS A CA 1
ATOM 3418 C C . LYS A 1 429 ? -30.286 -5.546 10.572 1.00 65.06 429 LYS A C 1
ATOM 3420 O O . LYS A 1 429 ? -31.351 -5.180 11.083 1.00 65.06 429 LYS A O 1
ATOM 3425 N N . PHE A 1 430 ? -30.029 -5.420 9.277 1.00 55.22 430 PHE A N 1
ATOM 3426 C CA . PHE A 1 430 ? -31.115 -5.226 8.323 1.00 55.22 430 PHE A CA 1
ATOM 3427 C C . PHE A 1 430 ? -31.800 -6.570 8.085 1.00 55.22 430 PHE A C 1
ATOM 3429 O O . PHE A 1 430 ? -31.206 -7.620 8.311 1.00 55.22 430 PHE A O 1
ATOM 3436 N N . ASP A 1 431 ? -33.076 -6.506 7.714 1.00 47.38 431 ASP A N 1
ATOM 3437 C CA . ASP A 1 431 ? -33.886 -7.678 7.400 1.00 47.38 431 ASP A CA 1
ATOM 3438 C C . ASP A 1 431 ? -33.173 -8.529 6.335 1.00 47.38 431 ASP A C 1
ATOM 3440 O O . ASP A 1 431 ? -32.748 -8.001 5.303 1.00 47.38 431 ASP A O 1
ATOM 3444 N N . SER A 1 432 ? -33.032 -9.829 6.604 1.00 43.22 432 SER A N 1
ATOM 3445 C CA . SER A 1 432 ? -32.249 -10.820 5.845 1.00 43.22 432 SER A CA 1
ATOM 3446 C C . SER A 1 432 ? -32.727 -11.040 4.404 1.00 43.22 432 SER A C 1
ATOM 3448 O O . SER A 1 432 ? -32.151 -11.837 3.675 1.00 43.22 432 SER A O 1
ATOM 3450 N N . ASN A 1 433 ? -33.775 -10.329 3.987 1.00 45.88 433 ASN A N 1
ATOM 3451 C CA . ASN A 1 433 ? -34.315 -10.337 2.629 1.00 45.88 433 ASN A CA 1
ATOM 3452 C C . ASN A 1 433 ? -33.615 -9.334 1.689 1.00 45.88 433 ASN A C 1
ATOM 3454 O O . ASN A 1 433 ? -33.921 -9.284 0.501 1.00 45.88 433 ASN A O 1
ATOM 3458 N N . SER A 1 434 ? -32.693 -8.506 2.196 1.00 52.09 434 SER A N 1
ATOM 3459 C CA . SER A 1 434 ? -31.758 -7.750 1.360 1.00 52.09 434 SER A CA 1
ATOM 3460 C C . SER A 1 434 ? -30.529 -8.620 1.108 1.00 52.09 434 SER A C 1
ATOM 3462 O O . SER A 1 434 ? -29.680 -8.740 1.985 1.00 52.09 434 SER A O 1
ATOM 3464 N N . GLU A 1 435 ? -30.410 -9.178 -0.099 1.00 48.28 435 GLU A N 1
ATOM 3465 C CA . GLU A 1 435 ? -29.332 -10.096 -0.527 1.00 48.28 435 GLU A CA 1
ATOM 3466 C C . GLU A 1 435 ? -27.891 -9.549 -0.368 1.00 48.28 435 GLU A C 1
ATOM 3468 O O . GLU A 1 435 ? -26.928 -10.243 -0.668 1.00 48.28 435 GLU A O 1
ATOM 3473 N N . THR A 1 436 ? -27.696 -8.305 0.090 1.00 53.28 436 THR A N 1
ATOM 3474 C CA . THR A 1 436 ? -26.397 -7.611 0.035 1.00 53.28 436 THR A CA 1
ATOM 3475 C C . THR A 1 436 ? -26.030 -6.810 1.290 1.00 53.28 436 THR A C 1
ATOM 3477 O O . THR A 1 436 ? -25.082 -6.028 1.249 1.00 53.28 436 THR A O 1
ATOM 3480 N N . CYS A 1 437 ? -26.785 -6.900 2.390 1.00 52.75 437 CYS A N 1
ATOM 3481 C CA . CYS A 1 437 ? -26.584 -6.022 3.550 1.00 52.75 437 CYS A CA 1
ATOM 3482 C C . CYS A 1 437 ? -26.774 -6.762 4.882 1.00 52.75 437 CYS A C 1
ATOM 3484 O O . CYS A 1 437 ? -27.886 -6.855 5.400 1.00 52.75 437 CYS A O 1
ATOM 3486 N N . VAL A 1 438 ? -25.673 -7.211 5.486 1.00 54.44 438 VAL A N 1
ATOM 3487 C CA . VAL A 1 438 ? -25.695 -8.005 6.725 1.00 54.44 438 VAL A CA 1
ATOM 3488 C C . VAL A 1 438 ? -25.612 -7.125 7.977 1.00 54.44 438 VAL A C 1
ATOM 3490 O O . VAL A 1 438 ? -26.223 -7.427 9.004 1.00 54.44 438 VAL A O 1
ATOM 3493 N N . PHE A 1 439 ? -24.927 -5.978 7.907 1.00 59.41 439 PHE A N 1
ATOM 3494 C CA . PHE A 1 439 ? -24.635 -5.186 9.102 1.00 59.41 439 PHE A CA 1
ATOM 3495 C C . PHE A 1 439 ? -24.623 -3.671 8.854 1.00 59.41 439 PHE A C 1
ATOM 3497 O O . PHE A 1 439 ? -24.154 -3.227 7.815 1.00 59.41 439 PHE A O 1
ATOM 3504 N N . LYS A 1 440 ? -25.138 -2.870 9.804 1.00 67.69 440 LYS A N 1
ATOM 3505 C CA . LYS A 1 440 ? -25.095 -1.396 9.771 1.00 67.69 440 LYS A CA 1
ATOM 3506 C C . LYS A 1 440 ? -24.542 -0.833 11.081 1.00 67.69 440 LYS A C 1
ATOM 3508 O O . LYS A 1 440 ? -25.247 -0.817 12.096 1.00 67.69 440 LYS A O 1
ATOM 3513 N N . VAL A 1 441 ? -23.344 -0.244 11.025 1.00 64.56 441 VAL A N 1
ATOM 3514 C CA . VAL A 1 441 ? -22.821 0.618 12.103 1.00 64.56 441 VAL A CA 1
ATOM 3515 C C . VAL A 1 441 ? -23.586 1.939 12.088 1.00 64.56 441 VAL A C 1
ATOM 3517 O O . VAL A 1 441 ? -23.494 2.711 11.128 1.00 64.56 441 VAL A O 1
ATOM 3520 N N . LYS A 1 442 ? -24.383 2.214 13.126 1.00 64.50 442 LYS A N 1
ATOM 3521 C CA . LYS A 1 442 ? -25.152 3.463 13.208 1.00 64.50 442 LYS A CA 1
ATOM 3522 C C . LYS A 1 442 ? -24.386 4.503 14.020 1.00 64.50 442 LYS A C 1
ATOM 3524 O O . LYS A 1 442 ? -24.235 4.359 15.227 1.00 64.50 442 LYS A O 1
ATOM 3529 N N . THR A 1 443 ? -24.023 5.620 13.400 1.00 60.66 443 THR A N 1
ATOM 3530 C CA . THR A 1 443 ? -23.522 6.798 14.118 1.00 60.66 443 THR A CA 1
ATOM 3531 C C . THR A 1 443 ? -24.718 7.660 14.537 1.00 60.66 443 THR A C 1
ATOM 3533 O O . THR A 1 443 ? -25.398 8.290 13.730 1.00 60.66 443 THR A O 1
ATOM 3536 N N . LYS A 1 444 ? -25.069 7.612 15.827 1.00 53.44 444 LYS A N 1
ATOM 3537 C CA . LYS A 1 444 ? -26.368 8.086 16.351 1.00 53.44 444 LYS A CA 1
ATOM 3538 C C . LYS A 1 444 ? -26.630 9.595 16.167 1.00 53.44 444 LYS A C 1
ATOM 3540 O O . LYS A 1 444 ? -27.790 9.986 16.198 1.00 53.44 444 LYS A O 1
ATOM 3545 N N . ASN A 1 445 ? -25.589 10.391 15.909 1.00 52.12 445 ASN A N 1
ATOM 3546 C CA . ASN A 1 445 ? -25.658 11.854 15.787 1.00 52.12 445 ASN A CA 1
ATOM 3547 C C . ASN A 1 445 ? -25.257 12.396 14.410 1.00 52.12 445 ASN A C 1
ATOM 3549 O O . ASN A 1 445 ? -25.216 13.606 14.224 1.00 52.12 445 ASN A O 1
ATOM 3553 N N . LEU A 1 446 ? -24.981 11.533 13.431 1.00 50.19 446 LEU A N 1
ATOM 3554 C CA . LEU A 1 446 ? -24.745 11.991 12.070 1.00 50.19 446 LEU A CA 1
ATOM 3555 C C . LEU A 1 446 ? -26.027 11.776 11.281 1.00 50.19 446 LEU A C 1
ATOM 3557 O O . LEU A 1 446 ? -26.282 10.698 10.749 1.00 50.19 446 LEU A O 1
ATOM 3561 N N . SER A 1 447 ? -26.814 12.840 11.139 1.00 50.41 447 SER A N 1
ATOM 3562 C CA . SER A 1 447 ? -27.875 12.908 10.127 1.00 50.41 447 SER A CA 1
ATOM 3563 C C . SER A 1 447 ? -27.344 12.616 8.709 1.00 50.41 447 SER A C 1
ATOM 3565 O O . SER A 1 447 ? -28.131 12.353 7.799 1.00 50.41 447 SER A O 1
ATOM 3567 N N . HIS A 1 448 ? -26.013 12.613 8.541 1.00 55.38 448 HIS A N 1
ATOM 3568 C CA . HIS A 1 448 ? -25.316 12.504 7.273 1.00 55.38 448 HIS A CA 1
ATOM 3569 C C . HIS A 1 448 ? -24.597 11.190 6.970 1.00 55.38 448 HIS A C 1
ATOM 3571 O O . HIS A 1 448 ? -24.319 10.941 5.800 1.00 55.38 448 HIS A O 1
ATOM 3577 N N . PHE A 1 449 ? -24.369 10.316 7.953 1.00 61.19 449 PHE A N 1
ATOM 3578 C CA . PHE A 1 449 ? -23.692 9.033 7.738 1.00 61.19 449 PHE A CA 1
ATOM 3579 C C . PHE A 1 449 ? -24.652 7.880 8.009 1.00 61.19 449 PHE A C 1
ATOM 3581 O O . PHE A 1 449 ? -25.157 7.716 9.119 1.00 61.19 449 PHE A O 1
ATOM 3588 N N . ASN A 1 450 ? -24.943 7.081 6.986 1.00 57.25 450 ASN A N 1
ATOM 3589 C CA . ASN A 1 450 ? -25.910 5.995 7.067 1.00 57.25 450 ASN A CA 1
ATOM 3590 C C . ASN A 1 450 ? -25.288 4.623 6.832 1.00 57.25 450 ASN A C 1
ATOM 3592 O O . ASN A 1 450 ? -25.957 3.736 6.317 1.00 57.25 450 ASN A O 1
ATOM 3596 N N . GLY A 1 451 ? -24.102 4.418 7.391 1.00 58.31 451 GLY A N 1
ATOM 3597 C CA . GLY A 1 451 ? -23.613 3.097 7.743 1.00 58.31 451 GLY A CA 1
ATOM 3598 C C . GLY A 1 451 ? -22.594 2.522 6.783 1.00 58.31 451 GLY A C 1
ATOM 3599 O O . GLY A 1 451 ? -22.500 2.912 5.620 1.00 58.31 451 GLY A O 1
ATOM 3600 N N . VAL A 1 452 ? -21.840 1.589 7.349 1.00 62.44 452 VAL A N 1
ATOM 3601 C CA . VAL A 1 452 ? -20.980 0.658 6.635 1.00 62.44 452 VAL A CA 1
ATOM 3602 C C . VAL A 1 452 ? -21.778 -0.618 6.471 1.00 62.44 452 VAL A C 1
ATOM 3604 O O . VAL A 1 452 ? -22.252 -1.142 7.481 1.00 62.44 452 VAL A O 1
ATOM 3607 N N . PHE A 1 453 ? -21.955 -1.066 5.235 1.00 64.75 453 PHE A N 1
ATOM 3608 C CA . PHE A 1 453 ? -22.618 -2.317 4.915 1.00 64.75 453 PHE A CA 1
ATOM 3609 C C . PHE A 1 453 ? -21.584 -3.351 4.537 1.00 64.75 453 PHE A C 1
ATOM 3611 O O . PHE A 1 453 ? -20.750 -3.101 3.668 1.00 64.75 453 PHE A O 1
ATOM 3618 N N . LEU A 1 454 ? -21.683 -4.493 5.201 1.00 63.69 454 LEU A N 1
ATOM 3619 C CA . LEU A 1 454 ? -20.916 -5.679 4.885 1.00 63.69 454 LEU A CA 1
ATOM 3620 C C . LEU A 1 454 ? -21.882 -6.711 4.325 1.00 63.69 454 LEU A C 1
ATOM 3622 O O . LEU A 1 454 ? -22.915 -6.959 4.948 1.00 63.69 454 LEU A O 1
ATOM 3626 N N . SER A 1 455 ? -21.601 -7.260 3.149 1.00 65.94 455 SER A N 1
ATOM 3627 C CA . SER A 1 455 ? -22.120 -8.583 2.790 1.00 65.94 455 SER A CA 1
ATOM 3628 C C . SER A 1 455 ? -21.197 -9.637 3.392 1.00 65.94 455 SER A C 1
ATOM 3630 O O . SER A 1 455 ? -20.043 -9.327 3.674 1.00 65.94 455 SER A O 1
ATOM 3632 N N . GLU A 1 456 ? -21.692 -10.850 3.613 1.00 67.19 456 GLU A N 1
ATOM 3633 C CA . GLU A 1 456 ? -20.878 -11.980 4.070 1.00 67.19 456 GLU A CA 1
ATOM 3634 C C . GLU A 1 456 ? -20.846 -13.062 2.986 1.00 67.19 456 GLU A C 1
ATOM 3636 O O . GLU A 1 456 ? -21.764 -13.134 2.164 1.00 67.19 456 GLU A O 1
ATOM 3641 N N . TYR A 1 457 ? -19.794 -13.875 2.955 1.00 66.06 457 TYR A N 1
ATOM 3642 C CA . TYR A 1 457 ? -19.848 -15.173 2.281 1.00 66.06 457 TYR A CA 1
ATOM 3643 C C . TYR A 1 457 ? -20.616 -16.182 3.144 1.00 66.06 457 TYR A C 1
ATOM 3645 O O . TYR A 1 457 ? -21.003 -15.892 4.277 1.00 66.06 457 TYR A O 1
ATOM 3653 N N . GLU A 1 458 ? -20.818 -17.392 2.620 1.00 68.06 458 GLU A N 1
ATOM 3654 C CA . GLU A 1 458 ? -21.474 -18.488 3.349 1.00 68.06 458 GLU A CA 1
ATOM 3655 C C . GLU A 1 458 ? -20.776 -18.841 4.675 1.00 68.06 458 GLU A C 1
ATOM 3657 O O . GLU A 1 458 ? -21.422 -19.342 5.593 1.00 68.06 458 GLU A O 1
ATOM 3662 N N . ASP A 1 459 ? -19.480 -18.545 4.800 1.00 65.56 459 ASP A N 1
ATOM 3663 C CA . ASP A 1 459 ? -18.685 -18.770 6.012 1.00 65.56 459 ASP A CA 1
ATOM 3664 C C . ASP A 1 459 ? -18.771 -17.627 7.048 1.00 65.56 459 ASP A C 1
ATOM 3666 O O . ASP A 1 459 ? -18.162 -17.713 8.116 1.00 65.56 459 ASP A O 1
ATOM 3670 N N . GLY A 1 460 ? -19.529 -16.561 6.761 1.00 67.62 460 GLY A N 1
ATOM 3671 C CA . GLY A 1 460 ? -19.701 -15.400 7.640 1.00 67.62 460 GLY A CA 1
ATOM 3672 C C . GLY A 1 460 ? -18.597 -14.338 7.541 1.00 67.62 460 GLY A C 1
ATOM 3673 O O . GLY A 1 460 ? -18.657 -13.320 8.249 1.00 67.62 460 GLY A O 1
ATOM 3674 N N . THR A 1 461 ? -17.594 -14.532 6.675 1.00 66.31 461 THR A N 1
ATOM 3675 C CA . THR A 1 461 ? -16.543 -13.532 6.443 1.00 66.31 461 THR A CA 1
ATOM 3676 C C . THR A 1 461 ? -17.069 -12.377 5.584 1.00 66.31 461 THR A C 1
ATOM 3678 O O . THR A 1 461 ? -17.855 -12.608 4.663 1.00 66.31 461 THR A O 1
ATOM 3681 N N . PRO A 1 462 ? -16.696 -11.112 5.858 1.00 68.31 462 PRO A N 1
ATOM 3682 C CA . PRO A 1 462 ? -17.154 -9.988 5.046 1.00 68.31 462 PRO A CA 1
ATOM 3683 C C . PRO A 1 462 ? -16.648 -10.058 3.596 1.00 68.31 462 PRO A C 1
ATOM 3685 O O . PRO A 1 462 ? -15.462 -10.256 3.357 1.00 68.31 462 PRO A O 1
ATOM 3688 N N . SER A 1 463 ? -17.539 -9.842 2.626 1.00 71.69 463 SER A N 1
ATOM 3689 C CA . SER A 1 463 ? -17.251 -9.903 1.185 1.00 71.69 463 SER A CA 1
ATOM 3690 C C . SER A 1 463 ? -17.264 -8.546 0.479 1.00 71.69 463 SER A C 1
ATOM 3692 O O . SER A 1 463 ? -16.638 -8.398 -0.565 1.00 71.69 463 SER A O 1
ATOM 3694 N N . LYS A 1 464 ? -17.940 -7.526 1.023 1.00 77.06 464 LYS A N 1
ATOM 3695 C CA . LYS A 1 464 ? -17.984 -6.165 0.446 1.00 77.06 464 LYS A CA 1
ATOM 3696 C C . LYS A 1 464 ? -18.044 -5.118 1.542 1.00 77.06 464 LYS A C 1
ATOM 3698 O O . LYS A 1 464 ? -18.630 -5.377 2.583 1.00 77.06 464 LYS A O 1
ATOM 3703 N N . ILE A 1 465 ? -17.515 -3.925 1.289 1.00 78.75 465 ILE A N 1
ATOM 3704 C CA . ILE A 1 465 ? -17.668 -2.750 2.155 1.00 78.75 465 ILE A CA 1
ATOM 3705 C C . ILE A 1 465 ? -18.382 -1.666 1.360 1.00 78.75 465 ILE A C 1
ATOM 3707 O O . ILE A 1 465 ? -17.909 -1.218 0.320 1.00 78.75 465 ILE A O 1
ATOM 3711 N N . ARG A 1 466 ? -19.512 -1.182 1.866 1.00 80.12 466 ARG A N 1
ATOM 3712 C CA . ARG A 1 466 ? -20.216 -0.033 1.289 1.00 80.12 466 ARG A CA 1
ATOM 3713 C C . ARG A 1 466 ? -20.404 1.048 2.326 1.00 80.12 466 ARG A C 1
ATOM 3715 O O . ARG A 1 466 ? -20.863 0.772 3.426 1.00 80.12 466 ARG A O 1
ATOM 3722 N N . VAL A 1 467 ? -20.138 2.288 1.940 1.00 79.25 467 VAL A N 1
ATOM 3723 C CA . VAL A 1 467 ? -20.317 3.462 2.787 1.00 79.25 467 VAL A CA 1
ATOM 3724 C C . VAL A 1 467 ? -21.330 4.412 2.153 1.00 79.25 467 VAL A C 1
ATOM 3726 O O . VAL A 1 467 ? -21.106 4.936 1.060 1.00 79.25 467 VAL A O 1
ATOM 3729 N N . ASP A 1 468 ? -22.431 4.671 2.864 1.00 76.56 468 ASP A N 1
ATOM 3730 C CA . ASP A 1 468 ? -23.501 5.560 2.399 1.00 76.56 468 ASP A CA 1
ATOM 3731 C C . ASP A 1 468 ? -23.582 6.860 3.209 1.00 76.56 468 ASP A C 1
ATOM 3733 O O . ASP A 1 468 ? -23.746 6.855 4.435 1.00 76.56 468 ASP A O 1
ATOM 3737 N N . PHE A 1 469 ? -23.618 7.989 2.500 1.00 75.44 469 PHE A N 1
ATOM 3738 C CA . PHE A 1 469 ? -23.887 9.306 3.073 1.00 75.44 469 PHE A CA 1
ATOM 3739 C C . PHE A 1 469 ? -25.253 9.826 2.615 1.00 75.44 469 PHE A C 1
ATOM 3741 O O . PHE A 1 469 ? -25.589 9.808 1.427 1.00 75.44 469 PHE A O 1
ATOM 3748 N N . ARG A 1 470 ? -26.064 10.322 3.558 1.00 70.38 470 ARG A N 1
ATOM 3749 C CA . ARG A 1 470 ? -27.380 10.920 3.263 1.00 70.38 470 ARG A CA 1
ATOM 3750 C C . ARG A 1 470 ? -27.377 12.405 3.594 1.00 70.38 470 ARG A C 1
ATOM 3752 O O . ARG A 1 470 ? -27.299 12.776 4.753 1.00 70.38 470 ARG A O 1
ATOM 3759 N N . ALA A 1 471 ? -27.534 13.284 2.612 1.00 63.22 471 ALA A N 1
ATOM 3760 C CA . ALA A 1 471 ? -27.802 14.685 2.927 1.00 63.22 471 ALA A CA 1
ATOM 3761 C C . ALA A 1 471 ? -29.170 14.797 3.632 1.00 63.22 471 ALA A C 1
ATOM 3763 O O . ALA A 1 471 ? -30.171 14.284 3.131 1.00 63.22 471 ALA A O 1
ATOM 3764 N N . ASN A 1 472 ? -29.215 15.434 4.804 1.00 60.12 472 ASN A N 1
ATOM 3765 C CA . ASN A 1 472 ? -30.474 15.696 5.499 1.00 60.12 472 ASN A CA 1
ATOM 3766 C C . ASN A 1 472 ? -31.100 16.961 4.889 1.00 60.12 472 ASN A C 1
ATOM 3768 O O . ASN A 1 472 ? -30.442 17.998 4.833 1.00 60.12 472 ASN A O 1
ATOM 3772 N N . HIS A 1 473 ? -32.348 16.882 4.419 1.00 50.28 473 HIS A N 1
ATOM 3773 C CA . HIS A 1 473 ? -33.011 17.965 3.671 1.00 50.28 473 HIS A CA 1
ATOM 3774 C C . HIS A 1 473 ? -33.187 19.267 4.473 1.00 50.28 473 HIS A C 1
ATOM 3776 O O . HIS A 1 473 ? -33.331 20.327 3.876 1.00 50.28 473 HIS A O 1
ATOM 3782 N N . GLN A 1 474 ? -33.166 19.204 5.807 1.00 52.84 474 GLN A N 1
ATOM 3783 C CA . GLN A 1 474 ? -33.421 20.367 6.664 1.00 52.84 474 GLN A CA 1
ATOM 3784 C C . GLN A 1 474 ? -32.251 21.362 6.752 1.00 52.84 474 GLN A C 1
ATOM 3786 O O . GLN A 1 474 ? -32.465 22.477 7.207 1.00 52.84 474 GLN A O 1
ATOM 3791 N N . ALA A 1 475 ? -31.045 21.002 6.296 1.00 49.81 475 ALA A N 1
ATOM 3792 C CA . ALA A 1 475 ? -29.856 21.855 6.419 1.00 49.81 475 ALA A CA 1
ATOM 3793 C C . ALA A 1 475 ? -29.534 22.697 5.165 1.00 49.81 475 ALA A C 1
ATOM 3795 O O . ALA A 1 475 ? -28.537 23.403 5.162 1.00 49.81 475 ALA A O 1
ATOM 3796 N N . VAL A 1 476 ? -30.324 22.606 4.085 1.00 43.88 476 VAL A N 1
ATOM 3797 C CA . VAL A 1 476 ? -30.022 23.281 2.797 1.00 43.88 476 VAL A CA 1
ATOM 3798 C C . VAL A 1 476 ? -30.737 24.636 2.650 1.00 43.88 476 VAL A C 1
ATOM 3800 O O . VAL A 1 476 ? -30.508 25.346 1.680 1.00 43.88 476 VAL A O 1
ATOM 3803 N N . ASN A 1 477 ? -31.569 25.025 3.621 1.00 43.16 477 ASN A N 1
ATOM 3804 C CA . ASN A 1 477 ? -32.327 26.282 3.582 1.00 43.16 477 ASN A CA 1
ATOM 3805 C C . ASN A 1 477 ? -31.772 27.389 4.501 1.00 43.16 477 ASN A C 1
ATOM 3807 O O . ASN A 1 477 ? -32.469 28.383 4.689 1.00 43.16 477 ASN A O 1
ATOM 3811 N N . ASN A 1 478 ? -30.563 27.229 5.056 1.00 38.50 478 ASN A N 1
ATOM 3812 C CA . ASN A 1 478 ? -29.886 28.252 5.863 1.00 38.50 478 ASN A CA 1
ATOM 3813 C C . ASN A 1 478 ? -28.566 28.673 5.229 1.00 38.50 478 ASN A C 1
ATOM 3815 O O . ASN A 1 478 ? -27.799 27.760 4.843 1.00 38.50 478 ASN A O 1
#

Secondary structure (DSSP, 8-state):
---EEEEEEEESS----HHHHHHHHHHHHHHS--EESSTT-SSEEEEESEESSS-TTTTSSHHHHHHTHHHHTT-----EE-TT--THHHHHHHHHHHTT--EEEEEEEEE-SSS--PPPB-S-SS-TT-EEEEEEEE--TTEEEEEE-TT--EEEE---SSS--EEEESSSSEEEEE-PPTTSS--EEEEEEEESSPPPGGGEEEEEEEE-GGGHHHHHHHTTT-SS------------------------EEEEEEETTT--EEEES-TT--EE-HHHHHHHHHHHHHHHHHHTSS-TTPEEE--GGGTTSSSS---STT-EEEHHHHHHHHHHH--HHHHHHHHHHHHSSHHHHHHHHHHHHHHTT-S------SS-S--TT-EE-HHHHHHHHHHHHHH-THHHHHHT-SEEEETTEEEEPSSBPPPTTSTT--EE---TT-TTEEEEEEEE-TTS-EEEEEEEEE--GGGS--

Sequence (478 aa):
MSNWEPLYATLQDVKFDVCQLKNHYIECIRTLAPKNYKEGDDGYDCLAITSRNGHIHDGISRKSIEENKDILGTSEKAVKPTEIFYGYVQELKHLLEEAGLDCYRMRYMRLKSRDYLMPFHRDRINEEGAWRLHIPIVTNPDCSFQWKSLDNKVFQVHFPADGKGHLVRVDIPHRALNNAPAGLFNDRVHLICDIYQPPSLDRLAIVIMGNTETSQNEKSKVDLLTASSSGRDMLIPCTPSTENICLSSGRTTGSAHKDLTDDSISMNGNYKRRFPGFGFSKLALIVLALQQLKNGDLNPDQPISASNDINSVDYLNIRGNTKTISVMGVVNSIIHAQSTNSSLALAQYLFGDIDNYIANALELFIKADISSPECLHISSREMESNRISPWEALKFMDFIFCECPEFFDYAKAERYEYMGRWLKSSNRKFDSNSETCVFKVKTKNLSHFNGVFLSEYEDGTPSKIRVDFRANHQAVNN